Protein AF-A0A1X2HD76-F1 (afdb_monomer)

Radius of gyration: 30.52 Å; Cα contacts (8 Å, |Δi|>4): 1163; chains: 1; bounding box: 97×99×88 Å

Foldseek 3Di:
DDDDDDDDPDDDDDPPPPPPPPPVQFAKAKWFWAFADQDFDQDDWFAADAPQFGRGWTAFDSRGRFTWTWKFWAVVTDIFIAGEKLPAFAWEFEAPLADCVFQVDGHDDQVPHPFKAFPQAKDWGDTTQWIFTAGKIFTWMDDDHFIQHRAIHGHTNGIDRPWDDDPDDDHGRIHQHPYAQQRGNDPDGDHGPLRSCVVVSNANASKKKKAQAALLDHTRGIMIMRRDDDPVFFDDAWFKAFAAFFQGVNDTGGTGSKFFWFWKWKFFDPVDDPDPPPDDDDDDDDPPRTLDIGTDLWTKIEGEISRHQFKEFAPVVLVSVCCSQQNPVFWDQDPRSQFTKGALCSQDPDDDGTWMKMKIFTDNYRDNDTFKIKIATQNLQWAASPDSDSVPGGITTGRYGYIDDDGGSIPDNGHHIYHYPSRPNQWMWMQRPPRRMIITGGTPPGPMHMDGDGDPDDPDDDDDDPDDDDDDDDDDDDDDDDDDDDDDDDDDDDDDDDDDDDDDDDDDDDD

Solvent-accessible surface area (backbone atoms only — not comparable to full-atom values): 28928 Å² total; per-residue (Å²): 137,85,85,83,84,78,85,79,83,79,82,79,82,78,79,78,78,70,80,81,78,73,70,75,76,41,58,60,47,77,44,67,19,32,34,41,64,80,59,95,69,99,76,63,57,23,26,36,44,45,101,87,45,42,48,45,22,57,39,45,48,75,61,51,65,37,42,30,40,70,38,28,40,33,43,65,65,47,72,39,40,20,29,40,17,29,72,35,10,50,33,34,36,35,24,62,78,19,53,58,90,49,46,74,64,68,51,50,55,64,93,62,21,82,53,55,42,80,65,86,37,78,23,57,46,49,42,33,45,24,33,42,33,36,30,31,28,30,22,33,40,28,48,91,94,47,70,35,69,74,38,63,30,31,41,21,40,47,54,41,72,62,58,70,94,65,84,94,60,87,56,57,42,36,37,40,13,61,19,32,37,72,46,33,68,56,94,74,69,56,65,19,64,66,55,42,30,37,76,72,53,60,25,66,36,50,32,35,22,41,36,56,36,56,92,70,52,64,40,80,35,26,32,41,24,39,20,44,78,68,69,91,46,38,48,92,66,59,28,47,39,42,45,36,65,44,76,56,93,91,42,75,37,62,35,52,52,19,32,22,27,28,29,42,36,30,34,44,55,77,91,68,85,83,66,96,75,81,79,70,100,65,100,72,79,76,57,89,44,57,58,42,77,47,75,32,92,58,29,26,35,31,33,49,20,56,64,34,38,40,20,36,27,52,45,69,60,34,48,50,58,48,39,54,74,55,35,81,91,40,61,44,76,38,80,87,60,40,34,33,41,35,61,40,69,72,48,53,90,60,79,90,63,64,58,42,29,43,34,45,30,26,11,65,44,73,56,71,60,65,39,31,33,44,35,38,47,48,38,67,28,53,40,47,70,77,44,79,44,66,94,76,27,85,40,19,30,43,29,55,22,38,38,66,58,85,69,43,82,35,77,40,99,49,64,48,32,41,45,5,42,38,59,50,36,35,27,21,40,31,45,31,67,80,76,45,28,43,26,38,18,17,14,59,96,41,87,27,46,60,51,57,50,70,61,94,75,78,86,71,75,84,75,76,86,77,85,81,80,91,81,80,93,76,82,94,81,91,85,84,88,87,89,84,84,88,82,89,80,91,87,84,89,82,89,84,88,86,87,86,85,89,86,81,89,84,90,84,82,89,132

Sequence (511 aa):
MRVRWVSLLTAGLIFLFVPLDTHAESSPIRLPLRKRGKTIDHTQKLSRRQNHIALTSQLYNDRGSEYLVTVGIGTPPQNFTVALDTGSADLWVPSAACPTDECPFARFEPNQSSTYQSTNRPFDIAYGTGSANGTYVLDVVQVGDVRVAEQQFGLVSTTENIILRNGKDTAANGILGIGYPELTSTTSIYDPFVFNMAKQGLIPEAIFSIHMGSLYDSGWSGEIMFGGINKDRLKGHVKYAPVARLDIQDKVTYAYWMLYGSGIRVVKDNGGIVSSNDFEQDGTVSDPSELLHVPFPEARGVIIDTGTTLTYMESTLAEQILLSVAGPSHALFDAVSGTFVVDCALAHKHPPRPSSFLELSFARNTSNASVLQLRLPIRDLIIPLDTDNLETASLCMFGIAPWKGEGAMALSNAGMILIGDTILRSTYLVFDMAKNRIGFAPAINSSASVTGIIGYDDSRPSQKNDGEQETSQHTRTTASMSSAASNRHQGGLCFVMLVSILYSLRPLKGL

Organism: Syncephalastrum racemosum (NCBI:txid13706)

Secondary structure (DSSP, 8-state):
--PPP-----------------------EEEEEEEPPP------EE---BTTB-----EE--S---EEEEEEETTTTEEEEEEEESS---EEEEBTTS-TTTS-S--B-GGG-TT-EEEEEEEEEE-SS-EEEEEEEEEEEEETTEEEEEEEEEEEEEEESSS---TTS----SEEE-S-GGGSSSSS----HHHHHHHTT-SSSSEEEEE---TT--EEEEEEEESS--GGGBSS--EEEEPPPEEETTEEE--SSEEEEEEEEEEE--SS---TT---SSS----TTEEEEEEEEEEEEEEE-TT-SSEEEEHHHHHHHHHHHH-TTSEEEETTTTEEEE-GGGG---TTSPPEEEEEEEESSSS--EEEEEEEEGGGGEEESS-S-TTT-S-EEESEEEE--S----SSSSPPEEE-HHHHTTEEEEEETTTTEEEEEEBTT---EEEE-B-S----------------------------------------PPPP-----------

Mean predicted aligned error: 13.88 Å

pLDDT: mean 74.09, std 24.23, range [25.77, 98.81]

InterPro domains:
  IPR001461 Aspartic peptidase A1 [PR00792] (73-93)
  IPR001461 Aspartic peptidase A1 [PR00792] (222-235)
  IPR001461 Aspartic peptidase A1 [PR00792] (302-313)
  IPR001461 Aspartic peptidase A1 [PR00792] (417-432)
  IPR001461 Aspartic peptidase A1 [PTHR47966] (46-441)
  IPR001969 Aspartic peptidase, active site [PS00141] (82-93)
  IPR001969 Aspartic peptidase, active site [PS00141] (302-313)
  IPR021109 Aspartic peptidase domain superfamily [G3DSA:2.40.70.10] (24-228)
  IPR021109 Aspartic peptidase domain superfamily [G3DSA:2.40.70.10] (229-447)
  IPR021109 Aspartic peptidase domain superfamily [SSF50630] (58-443)
  IPR033121 Peptidase family A1 domain [PF00026] (66-443)
  IPR033121 Peptidase family A1 domain [PS51767] (67-441)
  IPR034164 Pepsin-like domain [cd05471] (67-442)

Structure (mmCIF, N/CA/C/O backbone):
data_AF-A0A1X2HD76-F1
#
_entry.id   AF-A0A1X2HD76-F1
#
loop_
_atom_site.group_PDB
_atom_site.id
_atom_site.type_symbol
_atom_site.label_atom_id
_atom_site.label_alt_id
_atom_site.label_comp_id
_atom_site.label_asym_id
_atom_site.label_entity_id
_atom_site.label_seq_id
_atom_site.pdbx_PDB_ins_code
_atom_site.Cartn_x
_atom_site.Cartn_y
_atom_site.Cartn_z
_atom_site.occupancy
_atom_site.B_iso_or_equiv
_atom_site.auth_seq_id
_atom_site.auth_comp_id
_atom_site.auth_asym_id
_atom_site.auth_atom_id
_atom_site.pdbx_PDB_model_num
ATOM 1 N N . MET A 1 1 ? -61.983 -58.809 45.930 1.00 37.38 1 MET A N 1
ATOM 2 C CA . MET A 1 1 ? -62.244 -58.920 44.476 1.00 37.38 1 MET A CA 1
ATOM 3 C C . MET A 1 1 ? -62.429 -57.510 43.912 1.00 37.38 1 MET A C 1
ATOM 5 O O . MET A 1 1 ? -63.224 -56.772 44.472 1.00 37.38 1 MET A O 1
ATOM 9 N N . ARG A 1 2 ? -61.681 -57.172 42.847 1.00 35.00 2 ARG A N 1
ATOM 10 C CA . ARG A 1 2 ? -61.654 -55.914 42.054 1.00 35.00 2 ARG A CA 1
ATOM 11 C C . ARG A 1 2 ? -61.060 -54.654 42.714 1.00 35.00 2 ARG A C 1
ATOM 13 O O . ARG A 1 2 ? -61.770 -53.771 43.176 1.00 35.00 2 ARG A O 1
ATOM 20 N N . VAL A 1 3 ? -59.731 -54.552 42.628 1.00 32.66 3 VAL A N 1
ATOM 21 C CA . VAL A 1 3 ? -58.974 -53.291 42.698 1.00 32.66 3 VAL A CA 1
ATOM 22 C C . VAL A 1 3 ? -59.119 -52.571 41.350 1.00 32.66 3 VAL A C 1
ATOM 24 O O . VAL A 1 3 ? -58.887 -53.171 40.299 1.00 32.66 3 VAL A O 1
ATOM 27 N N . ARG A 1 4 ? -59.558 -51.308 41.375 1.00 33.81 4 ARG A N 1
ATOM 28 C CA . ARG A 1 4 ? -59.603 -50.410 40.212 1.00 33.81 4 ARG A CA 1
ATOM 29 C C . ARG A 1 4 ? -58.191 -49.904 39.919 1.00 33.81 4 ARG A C 1
ATOM 31 O O . ARG A 1 4 ? -57.576 -49.287 40.781 1.00 33.81 4 ARG A O 1
ATOM 38 N N . TRP A 1 5 ? -57.712 -50.135 38.703 1.00 32.78 5 TRP A N 1
ATOM 39 C CA . TRP A 1 5 ? -56.511 -49.495 38.176 1.00 32.78 5 TRP A CA 1
ATOM 40 C C . TRP A 1 5 ? -56.870 -48.077 37.729 1.00 32.78 5 TRP A C 1
ATOM 42 O O . TRP A 1 5 ? -57.721 -47.901 36.859 1.00 32.78 5 TRP A O 1
ATOM 52 N N . VAL A 1 6 ? -56.249 -47.069 38.341 1.00 35.88 6 VAL A N 1
ATOM 53 C CA . VAL A 1 6 ? -56.225 -45.701 37.814 1.00 35.88 6 VAL A CA 1
ATOM 54 C C . VAL A 1 6 ? -54.928 -45.571 37.028 1.00 35.88 6 VAL A C 1
ATOM 56 O O . VAL A 1 6 ? -53.845 -45.547 37.607 1.00 35.88 6 VAL A O 1
ATOM 59 N N . SER A 1 7 ? -55.031 -45.545 35.703 1.00 37.06 7 SER A N 1
ATOM 60 C CA . SER A 1 7 ? -53.907 -45.248 34.819 1.00 37.06 7 SER A CA 1
ATOM 61 C C . SER A 1 7 ? -53.600 -43.751 34.894 1.00 37.06 7 SER A C 1
ATOM 63 O O . SER A 1 7 ? -54.333 -42.935 34.343 1.00 37.06 7 SER A O 1
ATOM 65 N N . LEU A 1 8 ? -52.525 -43.386 35.591 1.00 36.03 8 LEU A N 1
ATOM 66 C CA . LEU A 1 8 ? -51.919 -42.059 35.496 1.00 36.03 8 LEU A CA 1
ATOM 67 C C . LEU A 1 8 ? -51.111 -41.987 34.194 1.00 36.03 8 LEU A C 1
ATOM 69 O O . LEU A 1 8 ? -50.037 -42.571 34.082 1.00 36.03 8 LEU A O 1
ATOM 73 N N . LEU A 1 9 ? -51.649 -41.280 33.201 1.00 38.50 9 LEU A N 1
ATOM 74 C CA . LEU A 1 9 ? -50.911 -40.834 32.020 1.00 38.50 9 LEU A CA 1
ATOM 75 C C . LEU A 1 9 ? -50.004 -39.671 32.435 1.00 38.50 9 LEU A C 1
ATOM 77 O O . LEU A 1 9 ? -50.434 -38.522 32.505 1.00 38.50 9 LEU A O 1
ATOM 81 N N . THR A 1 10 ? -48.741 -39.963 32.728 1.00 42.16 10 THR A N 1
ATOM 82 C CA . THR A 1 10 ? -47.696 -38.940 32.799 1.00 42.16 10 THR A CA 1
ATOM 83 C C . THR A 1 10 ? -47.287 -38.571 31.377 1.00 42.16 10 THR A C 1
ATOM 85 O O . THR A 1 10 ? -46.592 -39.334 30.707 1.00 42.16 10 THR A O 1
ATOM 88 N N . ALA A 1 11 ? -47.730 -37.408 30.902 1.00 43.72 11 ALA A N 1
ATOM 89 C CA . ALA A 1 11 ? -47.200 -36.789 29.695 1.00 43.72 11 ALA A CA 1
ATOM 90 C C . ALA A 1 11 ? -45.761 -36.319 29.975 1.00 43.72 11 ALA A C 1
ATOM 92 O O . ALA A 1 11 ? -45.546 -35.295 30.620 1.00 43.72 11 ALA A O 1
ATOM 93 N N . GLY A 1 12 ? -44.770 -37.097 29.539 1.00 40.62 12 GLY A N 1
ATOM 94 C CA . GLY A 1 12 ? -43.379 -36.659 29.527 1.00 40.62 12 GLY A CA 1
ATOM 95 C C . GLY A 1 12 ? -43.180 -35.631 28.417 1.00 40.62 12 GLY A C 1
ATOM 96 O O . GLY A 1 12 ? -43.234 -35.986 27.242 1.00 40.62 12 GLY A O 1
ATOM 97 N N . LEU A 1 13 ? -42.954 -34.364 28.776 1.00 45.03 13 LEU A N 1
ATOM 98 C CA . LEU A 1 13 ? -42.406 -33.385 27.840 1.00 45.03 13 LEU A CA 1
ATOM 99 C C . LEU A 1 13 ? -40.966 -33.795 27.515 1.00 45.03 13 LEU A C 1
ATOM 101 O O . LEU A 1 13 ? -40.060 -33.637 28.332 1.00 45.03 13 LEU A O 1
ATOM 105 N N . ILE A 1 14 ? -40.762 -34.325 26.313 1.00 43.81 14 ILE A N 1
ATOM 106 C CA . ILE A 1 14 ? -39.436 -34.468 25.720 1.00 43.81 14 ILE A CA 1
ATOM 107 C C . ILE A 1 14 ? -38.998 -33.059 25.311 1.00 43.81 14 ILE A C 1
ATOM 109 O O . ILE A 1 14 ? -39.448 -32.535 24.293 1.00 43.81 14 ILE A O 1
ATOM 113 N N . PHE A 1 15 ? -38.140 -32.428 26.113 1.00 43.66 15 PHE A N 1
ATOM 114 C CA . PHE A 1 15 ? -37.367 -31.279 25.651 1.00 43.66 15 PHE A CA 1
ATOM 115 C C . PHE A 1 15 ? -36.345 -31.793 24.635 1.00 43.66 15 PHE A C 1
ATOM 117 O O . PHE A 1 15 ? -35.271 -32.272 24.996 1.00 43.66 15 PHE A O 1
ATOM 124 N N . LEU A 1 16 ? -36.699 -31.724 23.352 1.00 41.00 16 LEU A N 1
ATOM 125 C CA . LEU A 1 16 ? -35.721 -31.735 22.272 1.00 41.00 16 LEU A CA 1
ATOM 126 C C . LEU A 1 16 ? -34.874 -30.468 22.434 1.00 41.00 16 LEU A C 1
ATOM 128 O O . LEU A 1 16 ? -35.265 -29.385 22.004 1.00 41.00 16 LEU A O 1
ATOM 132 N N . PHE A 1 17 ? -33.723 -30.602 23.091 1.00 42.97 17 PHE A N 1
ATOM 133 C CA . PHE A 1 17 ? -32.631 -29.655 22.920 1.00 42.97 17 PHE A CA 1
ATOM 134 C C . PHE A 1 17 ? -32.156 -29.800 21.477 1.00 42.97 17 PHE A C 1
ATOM 136 O O . PHE A 1 17 ? -31.345 -30.666 21.160 1.00 42.97 17 PHE A O 1
ATOM 143 N N . VAL A 1 18 ? -32.716 -28.986 20.587 1.00 42.84 18 VAL A N 1
ATOM 144 C CA . VAL A 1 18 ? -32.042 -28.651 19.338 1.00 42.84 18 VAL A CA 1
ATOM 145 C C . VAL A 1 18 ? -30.887 -27.748 19.765 1.00 42.84 18 VAL A C 1
ATOM 147 O O . VAL A 1 18 ? -31.166 -26.666 20.289 1.00 42.84 18 VAL A O 1
ATOM 150 N N . PRO A 1 19 ? -29.612 -28.162 19.644 1.00 41.19 19 PRO A N 1
ATOM 151 C CA . PRO A 1 19 ? -28.533 -27.201 19.759 1.00 41.19 19 PRO A CA 1
ATOM 152 C C . PRO A 1 19 ? -28.781 -26.166 18.665 1.00 41.19 19 PRO A C 1
ATOM 154 O O . PRO A 1 19 ? -28.787 -26.485 17.476 1.00 41.19 19 PRO A O 1
ATOM 157 N N . LEU A 1 20 ? -29.085 -24.937 19.073 1.00 41.53 20 LEU A N 1
ATOM 158 C CA . LEU A 1 20 ? -29.050 -23.801 18.172 1.00 41.53 20 LEU A CA 1
ATOM 159 C C . LEU A 1 20 ? -27.561 -23.526 17.913 1.00 41.53 20 LEU A C 1
ATOM 161 O O . LEU A 1 20 ? -26.976 -22.623 18.501 1.00 41.53 20 LEU A O 1
ATOM 165 N N . ASP A 1 21 ? -26.931 -24.336 17.063 1.00 44.38 21 ASP A N 1
ATOM 166 C CA . ASP A 1 21 ? -25.703 -23.932 16.381 1.00 44.38 21 ASP A CA 1
ATOM 167 C C . ASP A 1 21 ? -26.105 -22.879 15.343 1.00 44.38 21 ASP A C 1
ATOM 169 O O . ASP A 1 21 ? -26.191 -23.125 14.145 1.00 44.38 21 ASP A O 1
ATOM 173 N N . THR A 1 22 ? -26.425 -21.678 15.822 1.00 45.50 22 THR A N 1
ATOM 174 C CA . THR A 1 22 ? -26.472 -20.471 14.997 1.00 45.50 22 THR A CA 1
ATOM 175 C C . THR A 1 22 ? -25.147 -19.739 15.134 1.00 45.50 22 THR A C 1
ATOM 177 O O . THR A 1 22 ? -25.116 -18.540 15.399 1.00 45.50 22 THR A O 1
ATOM 180 N N . HIS A 1 23 ? -24.032 -20.444 14.956 1.00 47.09 23 HIS A N 1
ATOM 181 C CA . HIS A 1 23 ? -22.885 -19.780 14.362 1.00 47.09 23 HIS A CA 1
ATOM 182 C C . HIS A 1 23 ? -23.209 -19.690 12.877 1.00 47.09 23 HIS A C 1
ATOM 184 O O . HIS A 1 23 ? -23.001 -20.639 12.129 1.00 47.09 23 HIS A O 1
ATOM 190 N N . ALA A 1 24 ? -23.825 -18.575 12.470 1.00 56.91 24 ALA A N 1
ATOM 191 C CA . ALA A 1 24 ? -23.860 -18.219 11.061 1.00 56.91 24 ALA A CA 1
ATOM 192 C C . ALA A 1 24 ? -22.405 -18.242 10.581 1.00 56.91 24 ALA A C 1
ATOM 194 O O . ALA A 1 24 ? -21.587 -17.457 11.059 1.00 56.91 24 ALA A O 1
ATOM 195 N N . GLU A 1 25 ? -22.073 -19.220 9.743 1.00 69.81 25 GLU A N 1
ATOM 196 C CA . GLU A 1 25 ? -20.718 -19.413 9.245 1.00 69.81 25 GLU A CA 1
ATOM 197 C C . GLU A 1 25 ? -20.313 -18.137 8.498 1.00 69.81 25 GLU A C 1
ATOM 199 O O . GLU A 1 25 ? -21.021 -17.681 7.590 1.00 69.81 25 GLU A O 1
ATOM 204 N N . SER A 1 26 ? -19.236 -17.489 8.947 1.00 81.81 26 SER A N 1
ATOM 205 C CA . SER A 1 26 ? -18.798 -16.235 8.346 1.00 81.81 26 SER A CA 1
ATOM 206 C C . SER A 1 26 ? -18.410 -16.489 6.892 1.00 81.81 26 SER A C 1
ATOM 208 O O . SER A 1 26 ? -17.756 -17.472 6.555 1.00 81.81 26 SER A O 1
ATOM 210 N N . SER A 1 27 ? -18.861 -15.616 5.995 1.00 87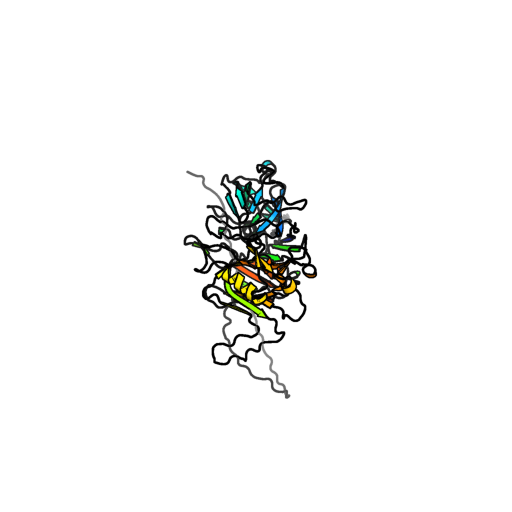.50 27 SER A N 1
ATOM 211 C CA . SER A 1 27 ? -18.569 -15.720 4.565 1.00 87.50 27 SER A CA 1
ATOM 212 C C . SER A 1 27 ? -17.510 -14.695 4.169 1.00 87.50 27 SER A C 1
ATOM 214 O O . SER A 1 27 ? -17.444 -13.627 4.782 1.00 87.50 27 SER A O 1
ATOM 216 N N . PRO A 1 28 ? -16.693 -14.965 3.138 1.00 91.44 28 PRO A N 1
ATOM 217 C CA . PRO A 1 28 ? -15.748 -13.974 2.653 1.00 91.44 28 PRO A CA 1
ATOM 218 C C . PRO A 1 28 ? -16.460 -12.712 2.150 1.00 91.44 28 PRO A C 1
ATOM 220 O O . PRO A 1 28 ? -17.492 -12.786 1.479 1.00 91.44 28 PRO A O 1
ATOM 223 N N . ILE A 1 29 ? -15.879 -11.549 2.430 1.00 91.75 29 ILE A N 1
ATOM 224 C CA . ILE A 1 29 ? -16.455 -10.240 2.110 1.00 91.75 29 ILE A CA 1
ATOM 225 C C . ILE A 1 29 ? -15.677 -9.657 0.944 1.00 91.75 29 ILE A C 1
ATOM 227 O O . ILE A 1 29 ? -14.470 -9.463 1.048 1.00 91.75 29 ILE A O 1
ATOM 231 N N . ARG A 1 30 ? -16.359 -9.331 -0.152 1.00 91.19 30 ARG A N 1
ATOM 232 C CA . ARG A 1 30 ? -15.743 -8.710 -1.327 1.00 91.19 30 ARG A CA 1
ATOM 233 C C . ARG A 1 30 ? -16.162 -7.252 -1.426 1.00 91.19 30 ARG A C 1
ATOM 235 O O . ARG A 1 30 ? -17.352 -6.962 -1.526 1.00 91.19 30 ARG A O 1
ATOM 242 N N . LEU A 1 31 ? -15.186 -6.351 -1.460 1.00 87.44 31 LEU A N 1
ATOM 243 C CA . LEU A 1 31 ? -15.404 -4.932 -1.712 1.00 87.44 31 LEU A CA 1
ATOM 244 C C . LEU A 1 31 ? -14.734 -4.531 -3.025 1.00 87.44 31 LEU A C 1
ATOM 246 O O . LEU A 1 31 ? -13.579 -4.894 -3.263 1.00 87.44 31 LEU A O 1
ATOM 250 N N . PRO A 1 32 ? -15.425 -3.770 -3.881 1.00 85.56 32 PRO A N 1
ATOM 251 C CA . PRO A 1 32 ? -14.796 -3.219 -5.064 1.00 85.56 32 PRO A CA 1
ATOM 252 C C . PRO A 1 32 ? -13.801 -2.118 -4.662 1.00 85.56 32 PRO A C 1
ATOM 254 O O . PRO A 1 32 ? -14.075 -1.316 -3.769 1.00 85.56 32 PRO A O 1
ATOM 257 N N . LEU A 1 33 ? -12.649 -2.076 -5.332 1.00 81.50 33 LEU A N 1
ATOM 258 C CA . LEU A 1 33 ? -11.684 -0.987 -5.206 1.00 81.50 33 LEU A CA 1
ATOM 259 C C . LEU A 1 33 ? -11.931 0.017 -6.317 1.00 81.50 33 LEU A C 1
ATOM 261 O O . LEU A 1 33 ? -11.921 -0.324 -7.508 1.00 81.50 33 LEU A O 1
ATOM 265 N N . ARG A 1 34 ? -12.144 1.269 -5.922 1.00 74.38 34 ARG A N 1
ATOM 266 C CA . ARG A 1 34 ? -12.219 2.377 -6.864 1.00 74.38 34 ARG A CA 1
ATOM 267 C C . ARG A 1 34 ? -10.850 3.026 -6.960 1.00 74.38 34 ARG A C 1
ATOM 269 O O . ARG A 1 34 ? -10.309 3.468 -5.955 1.00 74.38 34 ARG A O 1
ATOM 276 N N . LYS A 1 35 ? -10.334 3.144 -8.175 1.00 69.31 35 LYS A N 1
ATOM 277 C CA . LYS A 1 35 ? -9.156 3.954 -8.458 1.00 69.31 35 LYS A CA 1
ATOM 278 C C . LYS A 1 35 ? -9.594 5.377 -8.788 1.00 69.31 35 LYS A C 1
ATOM 280 O O . LYS A 1 35 ? -10.545 5.576 -9.555 1.00 69.31 35 LYS A O 1
ATOM 285 N N . ARG A 1 36 ? -8.926 6.370 -8.205 1.00 66.75 36 ARG A N 1
ATOM 286 C CA . ARG A 1 36 ? -9.145 7.783 -8.552 1.00 66.75 36 ARG A CA 1
ATOM 287 C C . ARG A 1 36 ? -8.690 8.053 -9.993 1.00 66.75 36 ARG A C 1
ATOM 289 O O . ARG A 1 36 ? -7.709 7.477 -10.457 1.00 66.75 36 ARG A O 1
ATOM 296 N N . GLY A 1 37 ? -9.392 8.938 -10.698 1.00 56.19 37 GLY A N 1
ATOM 297 C CA . GLY A 1 37 ? -8.976 9.395 -12.026 1.00 56.19 37 GLY A CA 1
ATOM 298 C C . GLY A 1 37 ? -7.764 10.329 -11.962 1.00 56.19 37 GLY A C 1
ATOM 299 O O . GLY A 1 37 ? -7.622 11.098 -11.007 1.00 56.19 37 GLY A O 1
ATOM 300 N N . LYS A 1 38 ? -6.908 10.291 -12.992 1.00 55.06 38 LYS A N 1
ATOM 301 C CA . LYS A 1 38 ? -5.781 11.222 -13.130 1.00 55.06 38 LYS A CA 1
ATOM 302 C C . LYS A 1 38 ? -6.306 12.635 -13.399 1.00 55.06 38 LYS A C 1
ATOM 304 O O . LYS A 1 38 ? -7.087 12.844 -14.322 1.00 55.06 38 LYS A O 1
ATOM 309 N N . THR A 1 39 ? -5.845 13.626 -12.637 1.00 47.78 39 THR A N 1
ATOM 310 C CA . THR A 1 39 ? -5.968 15.045 -13.022 1.00 47.78 39 THR A CA 1
ATOM 311 C C . THR A 1 39 ? -4.585 15.545 -13.440 1.00 47.78 39 THR A C 1
ATOM 313 O O . THR A 1 39 ? -3.603 15.290 -12.740 1.00 47.78 39 THR A O 1
ATOM 316 N N . ILE A 1 40 ? -4.459 16.207 -14.595 1.00 46.81 40 ILE A N 1
ATOM 317 C CA . ILE A 1 40 ? -3.148 16.603 -15.129 1.00 46.81 40 ILE A CA 1
ATOM 318 C C . ILE A 1 40 ? -2.642 17.909 -14.451 1.00 46.81 40 ILE A C 1
ATOM 320 O O . ILE A 1 40 ? -2.882 18.979 -14.990 1.00 46.81 40 ILE A O 1
ATOM 324 N N . ASP A 1 41 ? -1.974 17.855 -13.282 1.00 41.09 41 ASP A N 1
ATOM 325 C CA . ASP A 1 41 ? -1.260 19.001 -12.657 1.00 41.09 41 ASP A CA 1
ATOM 326 C C . ASP A 1 41 ? 0.071 18.685 -11.894 1.00 41.09 41 ASP A C 1
ATOM 328 O O . ASP A 1 41 ? 0.087 17.983 -10.888 1.00 41.09 41 ASP A O 1
ATOM 332 N N . HIS A 1 42 ? 1.217 19.215 -12.351 1.00 40.47 42 HIS A N 1
ATOM 333 C CA . HIS A 1 42 ? 2.621 18.752 -12.153 1.00 40.47 42 HIS A CA 1
ATOM 334 C C . HIS A 1 42 ? 3.289 18.819 -10.781 1.00 40.47 42 HIS A C 1
ATOM 336 O O . HIS A 1 42 ? 4.505 18.659 -10.694 1.00 40.47 42 HIS A O 1
ATOM 342 N N . THR A 1 43 ? 2.542 18.910 -9.692 1.00 38.28 43 THR A N 1
ATOM 343 C CA . THR A 1 43 ? 3.162 19.141 -8.387 1.00 38.28 43 THR A CA 1
ATOM 344 C C . THR A 1 43 ? 2.463 18.385 -7.272 1.00 38.28 43 THR A C 1
ATOM 346 O O . THR A 1 43 ? 1.476 18.894 -6.762 1.00 38.28 43 THR A O 1
ATOM 349 N N . GLN A 1 44 ? 2.988 17.222 -6.849 1.00 46.22 44 GLN A N 1
ATOM 350 C CA . GLN A 1 44 ? 2.941 16.797 -5.436 1.00 46.22 44 GLN A CA 1
ATOM 351 C C . GLN A 1 44 ? 3.770 15.535 -5.131 1.00 46.22 44 GLN A C 1
ATOM 353 O O . GLN A 1 44 ? 3.929 14.645 -5.963 1.00 46.22 44 GLN A O 1
ATOM 358 N N . LYS A 1 45 ? 4.330 15.516 -3.914 1.00 44.41 45 LYS A N 1
ATOM 359 C CA . LYS A 1 45 ? 5.403 14.638 -3.417 1.00 44.41 45 LYS A CA 1
ATOM 360 C C . LYS A 1 45 ? 4.942 13.977 -2.109 1.00 44.41 45 LYS A C 1
ATOM 362 O O . LYS A 1 45 ? 4.416 14.695 -1.266 1.00 44.41 45 LYS A O 1
ATOM 367 N N . LEU A 1 46 ? 5.158 12.676 -1.895 1.00 41.06 46 LEU A N 1
ATOM 368 C CA . LEU A 1 46 ? 5.019 12.029 -0.577 1.00 41.06 46 LEU A CA 1
ATOM 369 C C . LEU A 1 46 ? 6.406 11.803 0.047 1.00 41.06 46 LEU A C 1
ATOM 371 O O . LEU A 1 46 ? 7.330 11.507 -0.656 1.00 41.06 46 LEU A O 1
ATOM 375 N N . SER A 1 47 ? 6.616 11.922 1.347 1.00 37.47 47 SER A N 1
ATOM 376 C CA . SER A 1 47 ? 7.727 11.356 2.118 1.00 37.47 47 SER A CA 1
ATOM 377 C C . SER A 1 47 ? 7.329 10.822 3.486 1.00 37.47 47 SER A C 1
ATOM 379 O O . SER A 1 47 ? 6.958 11.585 4.365 1.00 37.47 47 SER A O 1
ATOM 381 N N . ARG A 1 48 ? 7.470 9.515 3.717 1.00 38.38 48 ARG A N 1
ATOM 382 C CA . ARG A 1 48 ? 7.136 8.904 5.010 1.00 38.38 48 ARG A CA 1
ATOM 383 C C . ARG A 1 48 ? 8.048 9.426 6.128 1.00 38.38 48 ARG A C 1
ATOM 385 O O . ARG A 1 48 ? 9.268 9.371 6.034 1.00 38.38 48 ARG A O 1
ATOM 392 N N . ARG A 1 49 ? 7.471 9.893 7.232 1.00 40.84 49 ARG A N 1
ATOM 393 C CA . ARG A 1 49 ? 8.185 10.077 8.503 1.00 40.84 49 ARG A CA 1
ATOM 394 C C . ARG A 1 49 ? 7.368 9.428 9.602 1.00 40.84 49 ARG A C 1
ATOM 396 O O . ARG A 1 49 ? 6.422 10.024 10.086 1.00 40.84 49 ARG A O 1
ATOM 403 N N . GLN A 1 50 ? 7.737 8.214 9.995 1.00 43.75 50 GLN A N 1
ATOM 404 C CA . GLN A 1 50 ? 7.185 7.621 11.208 1.00 43.75 50 GLN A CA 1
ATOM 405 C C . GLN A 1 50 ? 8.149 7.891 12.366 1.00 43.75 50 GLN A C 1
ATOM 407 O O . GLN A 1 50 ? 9.358 7.714 12.210 1.00 43.75 50 GLN A O 1
ATOM 412 N N . ASN A 1 51 ? 7.616 8.266 13.532 1.00 41.19 51 ASN A N 1
ATOM 413 C CA . ASN A 1 51 ? 8.390 8.609 14.736 1.00 41.19 51 ASN A CA 1
ATOM 414 C C . ASN A 1 51 ? 9.223 7.442 15.318 1.00 41.19 51 ASN A C 1
ATOM 416 O O . ASN A 1 51 ? 9.992 7.650 16.254 1.00 41.19 51 ASN A O 1
ATOM 420 N N . HIS A 1 52 ? 9.132 6.234 14.746 1.00 41.00 52 HIS A N 1
ATOM 421 C CA . HIS A 1 52 ? 9.924 5.067 15.155 1.00 41.00 52 HIS A CA 1
ATOM 422 C C . HIS A 1 52 ? 10.726 4.395 14.025 1.00 41.00 52 HIS A C 1
ATOM 424 O O . HIS A 1 52 ? 11.589 3.573 14.320 1.00 41.00 52 HIS A O 1
ATOM 430 N N . ILE A 1 53 ? 10.490 4.739 12.748 1.00 45.91 53 ILE A N 1
ATOM 431 C CA . ILE A 1 53 ? 11.201 4.183 11.579 1.00 45.91 53 ILE A CA 1
ATOM 432 C C . ILE A 1 53 ? 11.329 5.295 10.525 1.00 45.91 53 ILE A C 1
ATOM 434 O O . ILE A 1 53 ? 10.369 5.630 9.824 1.00 45.91 53 ILE A O 1
ATOM 438 N N . ALA A 1 54 ? 12.515 5.901 10.432 1.00 35.12 54 ALA A N 1
ATOM 439 C CA . ALA A 1 54 ? 12.780 7.042 9.559 1.00 35.12 54 ALA A CA 1
ATOM 440 C C . ALA A 1 54 ? 12.944 6.605 8.093 1.00 35.12 54 ALA A C 1
ATOM 442 O O . ALA A 1 54 ? 14.042 6.396 7.594 1.00 35.12 54 ALA A O 1
ATOM 443 N N . LEU A 1 55 ? 11.828 6.484 7.382 1.00 37.97 55 LEU A N 1
ATOM 444 C CA . LEU A 1 55 ? 11.785 6.311 5.930 1.00 37.97 55 LEU A CA 1
ATOM 445 C C . LEU A 1 55 ? 11.673 7.660 5.201 1.00 37.97 55 LEU A C 1
ATOM 447 O O . LEU A 1 55 ? 10.810 7.844 4.347 1.00 37.97 55 LEU A O 1
ATOM 451 N N . THR A 1 56 ? 12.539 8.624 5.533 1.00 36.66 56 THR A N 1
ATOM 452 C CA . THR A 1 56 ? 12.518 9.959 4.914 1.00 36.66 56 THR A CA 1
ATOM 453 C C . THR A 1 56 ? 12.879 9.851 3.437 1.00 36.66 56 THR A C 1
ATOM 455 O O . THR A 1 56 ? 14.045 9.667 3.102 1.00 36.66 56 THR A O 1
ATOM 458 N N . SER A 1 57 ? 11.905 9.941 2.538 1.00 34.41 57 SER A N 1
ATOM 459 C CA . SER A 1 57 ? 12.152 9.825 1.102 1.00 34.41 57 SER A CA 1
ATOM 460 C C . SER A 1 57 ? 11.098 10.561 0.304 1.00 34.41 57 SER A C 1
ATOM 462 O O . SER A 1 57 ? 9.929 10.309 0.501 1.00 34.41 57 SER A O 1
ATOM 464 N N . GLN A 1 58 ? 11.480 11.445 -0.618 1.00 41.56 58 GLN A N 1
ATOM 465 C CA . GLN A 1 58 ? 10.525 12.089 -1.529 1.00 41.56 58 GLN A CA 1
ATOM 466 C C . GLN A 1 58 ? 10.011 11.079 -2.572 1.00 41.56 58 GLN A C 1
ATOM 468 O O . GLN A 1 58 ? 10.576 10.929 -3.647 1.00 41.56 58 GLN A O 1
ATOM 473 N N . LEU A 1 59 ? 8.961 10.359 -2.220 1.00 43.72 59 LEU A N 1
ATOM 474 C CA . LEU A 1 59 ? 8.019 9.676 -3.084 1.00 43.72 59 LEU A CA 1
ATOM 475 C C . LEU A 1 59 ? 7.196 10.668 -3.937 1.00 43.72 59 LEU A C 1
ATOM 477 O O . LEU A 1 59 ? 7.063 11.856 -3.658 1.00 43.72 59 LEU A O 1
ATOM 481 N N . TYR A 1 60 ? 6.599 10.147 -4.988 1.00 42.50 60 TYR A N 1
ATOM 482 C CA . TYR A 1 60 ? 5.782 10.789 -5.999 1.00 42.50 60 TYR A CA 1
ATOM 483 C C . TYR A 1 60 ? 4.432 10.077 -5.975 1.00 42.50 60 TYR A C 1
ATOM 485 O O . TYR A 1 60 ? 4.370 8.852 -6.086 1.00 42.50 60 TYR A O 1
ATOM 493 N N . ASN A 1 61 ? 3.361 10.847 -5.815 1.00 50.22 61 ASN A N 1
ATOM 494 C CA . ASN A 1 61 ? 1.999 10.368 -6.014 1.00 50.22 61 ASN A CA 1
ATOM 495 C C . ASN A 1 61 ? 1.601 10.800 -7.426 1.00 50.22 61 ASN A C 1
ATOM 497 O O . ASN A 1 61 ? 1.755 11.980 -7.750 1.00 50.22 61 ASN A O 1
ATOM 501 N N . ASP A 1 62 ? 1.043 9.918 -8.253 1.00 50.44 62 ASP A N 1
ATOM 502 C CA . ASP A 1 62 ? 0.545 10.279 -9.594 1.00 50.44 62 ASP A CA 1
ATOM 503 C C . ASP A 1 62 ? -0.758 11.111 -9.555 1.00 50.44 62 ASP A C 1
ATOM 505 O O . ASP A 1 62 ? -1.581 11.069 -10.470 1.00 50.44 62 ASP A O 1
ATOM 509 N N . ARG A 1 63 ? -0.904 11.929 -8.506 1.00 51.00 63 ARG A N 1
ATOM 510 C CA . ARG A 1 63 ? -2.048 12.791 -8.186 1.00 51.00 63 ARG A CA 1
ATOM 511 C C . ARG A 1 63 ? -3.291 11.989 -7.836 1.00 51.00 63 ARG A C 1
ATOM 513 O O . ARG A 1 63 ? -4.418 12.393 -8.132 1.00 51.00 63 ARG A O 1
ATOM 520 N N . GLY A 1 64 ? -3.060 10.907 -7.105 1.00 48.56 64 GLY A N 1
ATOM 521 C CA . GLY A 1 64 ? -4.064 10.227 -6.325 1.00 48.56 64 GLY A CA 1
ATOM 522 C C . GLY A 1 64 ? -4.559 8.925 -6.921 1.00 48.56 64 GLY A C 1
ATOM 523 O O . GLY A 1 64 ? -5.679 8.584 -6.566 1.00 48.56 64 GLY A O 1
ATOM 524 N N . SER A 1 65 ? -3.804 8.181 -7.749 1.00 60.88 65 SER A N 1
ATOM 525 C CA . SER A 1 65 ? -4.068 6.740 -7.934 1.00 60.88 65 SER A CA 1
ATOM 526 C C . SER A 1 65 ? -3.866 6.027 -6.598 1.00 60.88 65 SER A C 1
ATOM 528 O O . SER A 1 65 ? -2.854 5.392 -6.340 1.00 60.88 65 SER A O 1
ATOM 530 N N . GLU A 1 66 ? -4.855 6.183 -5.740 1.00 74.56 66 GLU A N 1
ATOM 531 C CA . GLU A 1 66 ? -5.067 5.466 -4.506 1.00 74.56 66 GLU A CA 1
ATOM 532 C C . GLU A 1 66 ? -6.187 4.468 -4.783 1.00 74.56 66 GLU A C 1
ATOM 534 O O . GLU A 1 66 ? -7.126 4.744 -5.548 1.00 74.56 66 GLU A O 1
ATOM 539 N N . TYR A 1 67 ? -6.103 3.308 -4.144 1.00 80.31 67 TYR A N 1
ATOM 540 C CA . TYR A 1 67 ? -7.201 2.355 -4.133 1.00 80.31 67 TYR A CA 1
ATOM 541 C C . TYR A 1 67 ? -8.119 2.700 -2.978 1.00 80.31 67 TYR A C 1
ATOM 543 O O . TYR A 1 67 ? -7.743 2.619 -1.811 1.00 80.31 67 TYR A O 1
ATOM 551 N N . LEU A 1 68 ? -9.326 3.125 -3.324 1.00 85.25 68 LEU A N 1
ATOM 552 C CA . LEU A 1 68 ? -10.302 3.624 -2.377 1.00 85.25 68 LEU A CA 1
ATOM 553 C C . LEU A 1 68 ? -11.306 2.533 -2.020 1.00 85.25 68 LEU A C 1
ATOM 555 O O . LEU A 1 68 ? -11.824 1.835 -2.901 1.00 85.25 68 LEU A O 1
ATOM 559 N N . VAL A 1 69 ? -11.623 2.448 -0.731 1.00 88.19 69 VAL A N 1
ATOM 560 C CA . VAL A 1 69 ? -12.705 1.623 -0.182 1.00 88.19 69 VAL A CA 1
ATOM 561 C C . VAL A 1 69 ? -13.720 2.507 0.527 1.00 88.19 69 VAL A C 1
ATOM 563 O O . VAL A 1 69 ? -13.382 3.565 1.058 1.00 88.19 69 VAL A O 1
ATOM 566 N N . THR A 1 70 ? -14.977 2.073 0.559 1.00 90.19 70 THR A N 1
ATOM 567 C CA . THR A 1 70 ? -16.006 2.722 1.374 1.00 90.19 70 THR A CA 1
ATOM 568 C C . THR A 1 70 ? -16.194 1.957 2.678 1.00 90.19 70 THR A C 1
ATOM 570 O O . THR A 1 70 ? -16.391 0.743 2.660 1.00 90.19 70 THR A O 1
ATOM 573 N N . VAL A 1 71 ? -16.167 2.681 3.794 1.00 93.94 71 VAL A N 1
ATOM 574 C CA . VAL A 1 71 ? -16.442 2.169 5.140 1.00 93.94 71 VAL A CA 1
ATOM 575 C C . VAL A 1 71 ? -17.590 2.961 5.762 1.00 93.94 71 VAL A C 1
ATOM 577 O O . VAL A 1 71 ? -17.710 4.166 5.537 1.00 93.94 71 VAL A O 1
ATOM 580 N N . GLY A 1 72 ? -18.438 2.298 6.540 1.00 96.62 72 GLY A N 1
ATOM 581 C CA . GLY A 1 72 ? -19.425 2.948 7.401 1.00 96.62 72 GLY A CA 1
ATOM 582 C C . GLY A 1 72 ? -18.905 3.007 8.833 1.00 96.62 72 GLY A C 1
ATOM 583 O O . GLY A 1 72 ? -18.390 2.011 9.322 1.00 96.62 72 GLY A O 1
ATOM 584 N N . ILE A 1 73 ? -19.029 4.138 9.520 1.00 98.44 73 ILE A N 1
ATOM 585 C CA . ILE A 1 73 ? -18.579 4.292 10.911 1.00 98.44 73 ILE A CA 1
ATOM 586 C C . ILE A 1 73 ? -19.746 4.786 11.762 1.00 98.44 73 ILE A C 1
ATOM 588 O O . ILE A 1 73 ? -20.432 5.733 11.383 1.00 98.44 73 ILE A O 1
ATOM 592 N N . GLY A 1 74 ? -19.975 4.149 12.906 1.00 98.38 74 GLY A N 1
ATOM 593 C CA . GLY A 1 74 ? -21.005 4.539 13.861 1.00 98.38 74 GLY A CA 1
ATOM 594 C C . GLY A 1 74 ? -22.331 3.785 13.766 1.00 98.38 74 GLY A C 1
ATOM 595 O O . GLY A 1 74 ? -22.537 2.864 12.961 1.00 98.38 74 GLY A O 1
ATOM 596 N N . THR A 1 75 ? -23.255 4.185 14.639 1.00 98.25 75 THR A N 1
ATOM 597 C CA . THR A 1 75 ? -24.619 3.646 14.708 1.00 98.25 75 THR A CA 1
ATOM 598 C C . THR A 1 75 ? -25.646 4.787 14.790 1.00 98.25 75 THR A C 1
ATOM 600 O O . THR A 1 75 ? -25.790 5.375 15.861 1.00 98.25 75 THR A O 1
ATOM 603 N N . PRO A 1 76 ? -26.395 5.090 13.707 1.00 97.88 76 PRO A N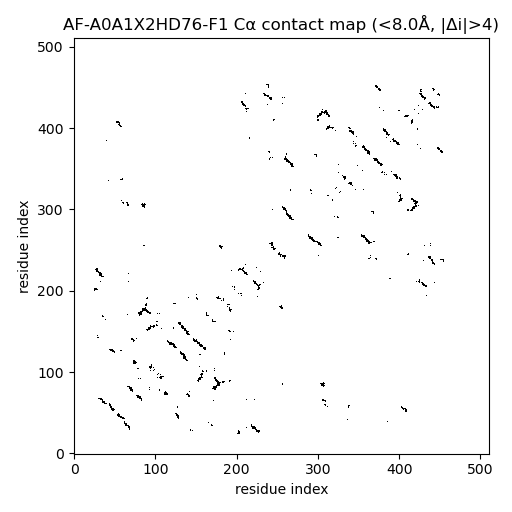 1
ATOM 604 C CA . PRO A 1 76 ? -26.323 4.482 12.371 1.00 97.88 76 PRO A CA 1
ATOM 605 C C . PRO A 1 76 ? -25.004 4.802 11.627 1.00 97.88 76 PRO A C 1
ATOM 607 O O . PRO A 1 76 ? -24.327 5.764 11.984 1.00 97.88 76 PRO A O 1
ATOM 610 N N . PRO A 1 77 ? -24.629 4.019 10.593 1.00 97.44 77 PRO A N 1
ATOM 611 C CA . PRO A 1 77 ? -23.385 4.241 9.852 1.00 97.44 77 PRO A CA 1
ATOM 612 C C . PRO A 1 77 ? -23.325 5.594 9.129 1.00 97.44 77 PRO A C 1
ATOM 614 O O . PRO A 1 77 ? -24.232 5.952 8.378 1.00 97.44 77 PRO A O 1
ATOM 617 N N . GLN A 1 78 ? -22.204 6.293 9.291 1.00 97.50 78 GLN A N 1
ATOM 618 C CA . GLN A 1 78 ? -21.774 7.451 8.507 1.00 97.50 78 GLN A CA 1
ATOM 619 C C . GLN A 1 78 ? -20.699 6.989 7.511 1.00 97.50 78 GLN A C 1
ATOM 621 O O . GLN A 1 78 ? -19.726 6.355 7.912 1.00 97.50 78 GLN A O 1
ATOM 626 N N . ASN A 1 79 ? -20.872 7.251 6.213 1.00 93.81 79 ASN A N 1
ATOM 627 C CA . ASN A 1 79 ? -20.022 6.660 5.172 1.00 93.81 79 ASN A CA 1
ATOM 628 C C . ASN A 1 79 ? -18.796 7.518 4.834 1.00 93.81 79 ASN A C 1
ATOM 630 O O . ASN A 1 79 ? -18.913 8.718 4.580 1.00 93.81 79 ASN A O 1
ATOM 634 N N . PHE A 1 80 ? -17.642 6.865 4.714 1.00 92.44 80 PHE A N 1
ATOM 635 C CA . PHE A 1 80 ? -16.362 7.462 4.346 1.00 92.44 80 PHE A CA 1
ATOM 636 C C . PHE A 1 80 ? -15.741 6.700 3.184 1.00 92.44 80 PHE A C 1
ATOM 638 O O . PHE A 1 80 ? -15.821 5.478 3.115 1.00 92.44 80 PHE A O 1
ATOM 645 N N . THR A 1 81 ? -15.103 7.430 2.273 1.00 87.81 81 THR A N 1
ATOM 646 C CA . THR A 1 81 ? -14.220 6.849 1.257 1.00 87.81 81 THR A CA 1
ATOM 647 C C . THR A 1 81 ? -12.792 7.043 1.734 1.00 87.81 81 THR A C 1
ATOM 649 O O . THR A 1 81 ? -12.387 8.180 1.952 1.00 87.81 81 THR A O 1
ATOM 652 N N . VAL A 1 82 ? -12.046 5.962 1.921 1.00 88.69 82 VAL A N 1
ATOM 653 C CA . VAL A 1 82 ? -10.707 5.979 2.524 1.00 88.69 82 VAL A CA 1
ATOM 654 C C . VAL A 1 82 ? -9.706 5.266 1.622 1.00 88.69 82 VAL A C 1
ATOM 656 O O . VAL A 1 82 ? -10.077 4.328 0.911 1.00 88.69 82 VAL A O 1
ATOM 659 N N . ALA A 1 83 ? -8.455 5.720 1.632 1.00 88.00 83 ALA A N 1
ATOM 660 C CA . ALA A 1 83 ? -7.374 5.059 0.908 1.00 88.00 83 ALA A CA 1
ATOM 661 C C . ALA A 1 83 ? -6.952 3.776 1.635 1.00 88.00 83 ALA A C 1
ATOM 663 O O . ALA A 1 83 ? -6.805 3.768 2.856 1.00 88.00 83 ALA A O 1
ATOM 664 N N . LEU A 1 84 ? -6.791 2.688 0.890 1.00 89.69 84 LEU A N 1
ATOM 665 C CA . LEU A 1 84 ? -6.367 1.392 1.407 1.00 89.69 84 LEU A CA 1
ATOM 666 C C . LEU A 1 84 ? -4.838 1.318 1.480 1.00 89.69 84 LEU A C 1
ATOM 668 O O . LEU A 1 84 ? -4.169 1.381 0.448 1.00 89.69 84 LEU A O 1
ATOM 672 N N . ASP A 1 85 ? -4.290 1.116 2.675 1.00 92.25 85 ASP A N 1
ATOM 673 C CA . ASP A 1 85 ? -2.850 1.242 2.906 1.00 92.25 85 ASP A CA 1
ATOM 674 C C . ASP A 1 85 ? -2.287 0.052 3.706 1.00 92.25 85 ASP A C 1
ATOM 676 O O . ASP A 1 85 ? -2.532 -0.089 4.904 1.00 92.25 85 ASP A O 1
ATOM 680 N N . THR A 1 86 ? -1.515 -0.826 3.052 1.00 95.12 86 THR A N 1
ATOM 681 C CA . THR A 1 86 ? -0.770 -1.912 3.724 1.00 95.12 86 THR A CA 1
ATOM 682 C C . THR A 1 86 ? 0.536 -1.446 4.373 1.00 95.12 86 THR A C 1
ATOM 684 O O . THR A 1 86 ? 1.138 -2.203 5.143 1.00 95.12 86 THR A O 1
ATOM 687 N N . GLY A 1 87 ? 0.982 -0.221 4.090 1.00 90.44 87 GLY A N 1
ATOM 688 C CA . GLY A 1 87 ? 2.145 0.429 4.680 1.00 90.44 87 GLY A CA 1
ATOM 689 C C . GLY A 1 87 ? 1.875 1.107 6.030 1.00 90.44 87 GLY A C 1
ATOM 690 O O . GLY A 1 87 ? 2.839 1.427 6.737 1.00 90.44 87 GLY A O 1
ATOM 691 N N . SER A 1 88 ? 0.617 1.301 6.432 1.00 91.25 88 SER A N 1
ATOM 692 C CA . SER A 1 88 ? 0.216 1.834 7.746 1.00 91.25 88 SER A CA 1
ATOM 693 C C . SER A 1 88 ? -0.847 0.961 8.424 1.00 91.25 88 SER A C 1
ATOM 695 O O . SER A 1 88 ? -1.372 0.032 7.819 1.00 91.25 88 SER A O 1
ATOM 697 N N . ALA A 1 89 ? -1.133 1.206 9.706 1.00 95.25 89 ALA A N 1
ATOM 698 C CA . ALA A 1 89 ? -2.053 0.378 10.497 1.00 95.25 89 ALA A CA 1
ATOM 699 C C . ALA A 1 89 ? -3.253 1.134 11.078 1.00 95.25 89 ALA A C 1
ATOM 701 O O . ALA A 1 89 ? -4.276 0.519 11.369 1.00 95.25 89 ALA A O 1
ATOM 702 N N . ASP A 1 90 ? -3.169 2.453 11.243 1.00 97.06 90 ASP A N 1
ATOM 703 C CA . ASP A 1 90 ? -4.288 3.221 11.776 1.00 97.06 90 ASP A CA 1
ATOM 704 C C . ASP A 1 90 ? -5.366 3.450 10.712 1.00 97.06 90 ASP A C 1
ATOM 706 O O . ASP A 1 90 ? -5.092 3.918 9.607 1.00 97.06 90 ASP A O 1
ATOM 710 N N . LEU A 1 91 ? -6.622 3.189 11.075 1.00 97.62 91 LEU A N 1
ATOM 711 C CA . LEU A 1 91 ? -7.757 3.836 10.421 1.00 97.62 91 LEU A CA 1
ATOM 712 C C . LEU A 1 91 ? -7.863 5.260 10.968 1.00 97.62 91 LEU A C 1
ATOM 714 O O . LEU A 1 91 ? -7.773 5.463 12.180 1.00 97.62 91 LEU A O 1
ATOM 718 N N . TRP A 1 92 ? -8.116 6.241 10.110 1.00 97.50 92 TRP A N 1
ATOM 719 C CA . TRP A 1 92 ? -8.521 7.571 10.552 1.00 97.50 92 TRP A CA 1
ATOM 720 C C . TRP A 1 92 ? -9.473 8.237 9.564 1.00 97.50 92 TRP A C 1
ATOM 722 O O . TRP A 1 92 ? -9.391 8.021 8.353 1.00 97.50 92 TRP A O 1
ATOM 732 N N . VAL A 1 93 ? -10.374 9.065 10.095 1.00 97.06 93 VAL A N 1
ATOM 733 C CA . VAL A 1 93 ? -11.307 9.892 9.317 1.00 97.06 93 VAL A CA 1
ATOM 734 C C . VAL A 1 93 ? -11.417 11.296 9.922 1.00 97.06 93 VAL A C 1
ATOM 736 O O . VAL A 1 93 ? -11.236 11.463 11.134 1.00 97.06 93 VAL A O 1
ATOM 739 N N . PRO A 1 94 ? -11.735 12.321 9.115 1.00 96.38 94 PRO A N 1
ATOM 740 C CA . PRO A 1 94 ? -12.006 13.660 9.619 1.00 96.38 94 PRO A CA 1
ATOM 741 C C . PRO A 1 94 ? -13.189 13.726 10.581 1.00 96.38 94 PRO A C 1
ATOM 743 O O . PRO A 1 94 ? -14.237 13.134 10.344 1.00 96.38 94 PRO A O 1
ATOM 746 N N . SER A 1 95 ? -13.036 14.522 11.631 1.00 97.00 95 SER A N 1
ATOM 747 C CA . SER A 1 95 ? -14.084 14.942 12.556 1.00 97.00 95 SER A CA 1
ATOM 748 C C . SER A 1 95 ? -14.880 16.109 11.993 1.00 97.00 95 SER A C 1
ATOM 750 O O . SER A 1 95 ? -14.345 16.931 11.248 1.00 97.00 95 SER A O 1
ATOM 752 N N . ALA A 1 96 ? -16.127 16.265 12.431 1.00 96.25 96 ALA A N 1
ATOM 753 C CA . ALA A 1 96 ? -16.912 17.483 12.234 1.00 96.25 96 ALA A CA 1
ATOM 754 C C . ALA A 1 96 ? -16.209 18.747 12.756 1.00 96.25 96 ALA A C 1
ATOM 756 O O . ALA A 1 96 ? -16.434 19.841 12.241 1.00 96.25 96 ALA A O 1
ATOM 757 N N . ALA A 1 97 ? -15.312 18.585 13.735 1.00 95.81 97 ALA A N 1
ATOM 758 C CA . ALA A 1 97 ? -14.464 19.655 14.250 1.00 95.81 97 ALA A CA 1
ATOM 759 C C . ALA A 1 97 ? -13.344 20.083 13.282 1.00 95.81 97 ALA A C 1
ATOM 761 O O . ALA A 1 97 ? -12.768 21.150 13.483 1.00 95.81 97 ALA A O 1
ATOM 762 N N . CYS A 1 98 ? -13.027 19.286 12.254 1.00 95.12 98 CYS A N 1
ATOM 763 C CA . CYS A 1 98 ? -12.006 19.652 11.280 1.00 95.12 98 CYS A CA 1
ATOM 764 C C . CYS A 1 98 ? -12.499 20.786 10.362 1.00 95.12 98 CYS A C 1
ATOM 766 O O . CYS A 1 98 ? -13.599 20.664 9.793 1.00 95.12 98 CYS A O 1
ATOM 768 N N . PRO A 1 99 ? -11.717 21.872 10.190 1.00 93.19 99 PRO A N 1
ATOM 769 C CA . PRO A 1 99 ? -12.050 22.964 9.279 1.00 93.19 99 PRO A CA 1
ATOM 770 C C . PRO A 1 99 ? -12.344 22.463 7.859 1.00 93.19 99 PRO A C 1
ATOM 772 O O . PRO A 1 99 ? -11.693 21.552 7.363 1.00 93.19 99 PRO A O 1
ATOM 775 N N . THR A 1 100 ? -13.345 23.033 7.182 1.00 88.44 100 THR A N 1
ATOM 776 C CA . THR A 1 100 ? -13.774 22.581 5.838 1.00 88.44 100 THR A CA 1
ATOM 777 C C . THR A 1 100 ? -12.731 22.792 4.744 1.00 88.44 100 THR A C 1
ATOM 779 O O . THR A 1 100 ? -12.796 22.173 3.687 1.00 88.44 100 THR A O 1
ATOM 782 N N . ASP A 1 101 ? -11.826 23.740 4.937 1.00 86.88 101 ASP A N 1
ATOM 783 C CA . ASP A 1 101 ? -10.717 24.017 4.034 1.00 86.88 101 ASP A CA 1
ATOM 784 C C . ASP A 1 101 ? -9.621 22.949 4.121 1.00 86.88 101 ASP A C 1
ATOM 786 O O . ASP A 1 101 ? -9.049 22.616 3.083 1.00 86.88 101 ASP A O 1
ATOM 790 N N . GLU A 1 102 ? -9.417 22.362 5.304 1.00 87.81 102 GLU A N 1
ATOM 791 C CA . GLU A 1 102 ? -8.536 21.211 5.545 1.00 87.81 102 GLU A CA 1
ATOM 792 C C . GLU A 1 102 ? -9.229 19.871 5.223 1.00 87.81 102 GLU A C 1
ATOM 794 O O . GLU A 1 102 ? -8.693 19.033 4.500 1.00 87.81 102 GLU A O 1
ATOM 799 N N . CYS A 1 103 ? -10.467 19.699 5.697 1.00 88.94 103 CYS A N 1
ATOM 800 C CA . CYS A 1 103 ? -11.295 18.502 5.555 1.00 88.94 103 CYS A CA 1
ATOM 801 C C . CYS A 1 103 ? -12.582 18.807 4.754 1.00 88.94 103 CYS A C 1
ATOM 803 O O . CYS A 1 103 ? -13.668 18.954 5.324 1.00 88.94 103 CYS A O 1
ATOM 805 N N . PRO A 1 104 ? -12.487 18.910 3.418 1.00 85.19 104 PRO A N 1
ATOM 806 C CA . PRO A 1 104 ? -13.557 19.386 2.529 1.00 85.19 104 PRO A CA 1
ATOM 807 C C . PRO A 1 104 ? -14.660 18.363 2.221 1.00 85.19 104 PRO A C 1
ATOM 809 O O . PRO A 1 104 ? -15.637 18.717 1.558 1.00 85.19 104 PRO A O 1
ATOM 812 N N . PHE A 1 105 ? -14.503 17.102 2.631 1.00 87.00 105 PHE A N 1
ATOM 813 C CA . PHE A 1 105 ? -15.427 16.012 2.299 1.00 87.00 105 PHE A CA 1
ATOM 814 C C . PHE A 1 105 ? -16.249 15.580 3.527 1.00 87.00 105 PHE A C 1
ATOM 816 O O . PHE A 1 105 ? -16.617 16.414 4.358 1.00 87.00 105 PHE A O 1
ATOM 823 N N . ALA A 1 106 ? -16.617 14.296 3.618 1.00 90.56 106 ALA A N 1
ATOM 824 C CA . ALA A 1 106 ? -17.401 13.788 4.739 1.00 90.56 106 ALA A CA 1
ATOM 825 C C . ALA A 1 106 ? -16.650 13.986 6.068 1.00 90.56 106 ALA A C 1
ATOM 827 O O . ALA A 1 106 ? -15.428 13.917 6.147 1.00 90.56 106 ALA A O 1
ATOM 828 N N . ARG A 1 107 ? -17.374 14.243 7.145 1.00 94.75 107 ARG A N 1
ATOM 829 C CA . ARG A 1 107 ? -16.785 14.421 8.469 1.00 94.75 107 ARG A CA 1
ATOM 830 C C . ARG A 1 107 ? -17.646 13.669 9.461 1.00 94.75 107 ARG A C 1
ATOM 832 O O . ARG A 1 107 ? -18.867 13.690 9.346 1.00 94.75 107 ARG A O 1
ATOM 839 N N . PHE A 1 108 ? -17.000 12.958 10.371 1.00 97.94 108 PHE A N 1
ATOM 840 C CA . PHE A 1 108 ? -17.663 12.145 11.370 1.00 97.94 108 PHE A CA 1
ATOM 841 C C . PHE A 1 108 ? -18.256 13.037 12.452 1.00 97.94 108 PHE A C 1
ATOM 843 O O . PHE A 1 108 ? -17.544 13.849 13.043 1.00 97.94 108 PHE A O 1
ATOM 850 N N . GLU A 1 109 ? -19.551 12.867 12.696 1.00 98.12 109 GLU A N 1
ATOM 851 C CA . GLU A 1 109 ? -20.339 13.551 13.717 1.00 98.12 109 GLU A CA 1
ATOM 852 C C . GLU A 1 109 ? -20.504 12.618 14.929 1.00 98.12 109 GLU A C 1
ATOM 854 O O . GLU A 1 109 ? -21.356 11.722 14.901 1.00 98.12 109 GLU A O 1
ATOM 859 N N . PRO A 1 110 ? -19.719 12.785 16.014 1.00 97.69 110 PRO A N 1
ATOM 860 C CA . PRO A 1 110 ? -19.746 11.853 17.143 1.00 97.69 110 PRO A CA 1
ATOM 861 C C . PRO A 1 110 ? -21.100 11.788 17.853 1.00 97.69 110 PRO A C 1
ATOM 863 O O . PRO A 1 110 ? -21.505 10.740 18.343 1.00 97.69 110 PRO A O 1
ATOM 866 N N . ASN A 1 111 ? -21.833 12.905 17.878 1.00 98.00 111 ASN A N 1
ATOM 867 C CA . ASN A 1 111 ? -23.163 12.999 18.484 1.00 98.00 111 ASN A CA 1
ATOM 868 C C . ASN A 1 111 ? -24.260 12.268 17.682 1.00 98.00 111 ASN A C 1
ATOM 870 O O . ASN A 1 111 ? -25.371 12.123 18.187 1.00 98.00 111 ASN A O 1
ATOM 874 N N . GLN A 1 112 ? -23.961 11.812 16.462 1.00 98.25 112 GLN A N 1
ATOM 875 C CA . GLN A 1 112 ? -24.871 11.037 15.615 1.00 98.25 112 GLN A CA 1
ATOM 876 C C . GLN A 1 112 ? -24.589 9.529 15.656 1.00 98.25 112 GLN A C 1
ATOM 878 O O . GLN A 1 112 ? -25.244 8.776 14.940 1.00 98.25 112 GLN A O 1
ATOM 883 N N . SER A 1 113 ? -23.645 9.070 16.485 1.00 98.56 113 SER A N 1
ATOM 884 C CA . SER A 1 113 ? -23.381 7.647 16.698 1.00 98.56 113 SER A CA 1
ATOM 885 C C . SER A 1 113 ? -23.693 7.239 18.135 1.00 98.56 113 SER A C 1
ATOM 887 O O . SER A 1 113 ? -23.095 7.741 19.085 1.00 98.56 113 SER A O 1
ATOM 889 N N . SER A 1 114 ? -24.603 6.280 18.313 1.00 98.56 114 SER A N 1
ATOM 890 C CA . SER A 1 114 ? -24.944 5.741 19.636 1.00 98.56 114 SER A CA 1
ATOM 891 C C . SER A 1 114 ? -23.873 4.814 20.222 1.00 98.56 114 SER A C 1
ATOM 893 O O . SER A 1 114 ? -23.992 4.412 21.375 1.00 98.56 114 SER A O 1
ATOM 895 N N . THR A 1 115 ? -22.870 4.429 19.429 1.00 98.62 115 THR A N 1
ATOM 896 C CA . THR A 1 115 ? -21.777 3.518 19.816 1.00 98.62 115 THR A CA 1
ATOM 897 C C . THR A 1 115 ? -20.422 4.219 19.925 1.00 98.62 115 THR A C 1
ATOM 899 O O . THR A 1 115 ? -19.424 3.567 20.220 1.00 98.62 115 THR A O 1
ATOM 902 N N . TYR A 1 116 ? -20.389 5.539 19.731 1.00 98.62 116 TYR A N 1
ATOM 903 C CA . TYR A 1 116 ? -19.179 6.343 19.847 1.00 98.62 116 TYR A CA 1
ATOM 904 C C . TYR A 1 116 ? -18.651 6.393 21.283 1.00 98.62 116 TYR A C 1
ATOM 906 O O . TYR A 1 116 ? -19.383 6.700 22.229 1.00 98.62 116 TYR A O 1
ATOM 914 N N . GLN A 1 117 ? -17.341 6.201 21.432 1.00 98.44 117 GLN A N 1
ATOM 915 C CA . GLN A 1 117 ? -16.634 6.388 22.691 1.00 98.44 117 GLN A CA 1
ATOM 916 C C . GLN A 1 117 ? -15.270 7.052 22.463 1.00 98.44 117 GLN A C 1
ATOM 918 O O . GLN A 1 117 ? -14.400 6.521 21.781 1.00 98.44 117 GLN A O 1
ATOM 923 N N . SER A 1 118 ? -15.038 8.209 23.086 1.00 96.12 118 SER A N 1
ATOM 924 C CA . SER A 1 118 ? -13.706 8.832 23.099 1.00 96.12 118 SER A CA 1
ATOM 925 C C . SER A 1 118 ? -12.753 8.059 24.010 1.00 96.12 118 SER A C 1
ATOM 927 O O . SER A 1 118 ? -13.131 7.712 25.132 1.00 96.12 118 SER A O 1
ATOM 929 N N . THR A 1 119 ? -11.494 7.866 23.594 1.00 95.06 119 THR A N 1
ATOM 930 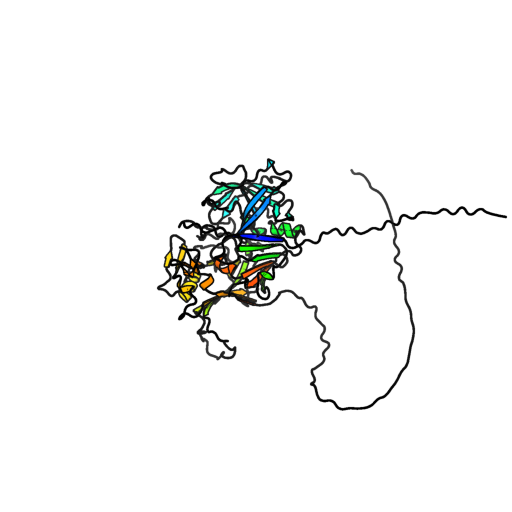C CA . THR A 1 119 ? -10.451 7.363 24.505 1.00 95.06 119 THR A CA 1
ATOM 931 C C . THR A 1 119 ? -9.679 8.488 25.201 1.00 95.06 119 THR A C 1
ATOM 933 O O . THR A 1 119 ? -8.827 8.194 26.033 1.00 95.06 119 THR A O 1
ATOM 936 N N . ASN A 1 120 ? -9.910 9.760 24.843 1.00 92.38 120 ASN A N 1
ATOM 937 C CA . ASN A 1 120 ? -9.163 10.942 25.316 1.00 92.38 120 ASN A CA 1
ATOM 938 C C . ASN A 1 120 ? -7.633 10.852 25.129 1.00 92.38 120 ASN A C 1
ATOM 940 O O . ASN A 1 120 ? -6.881 11.534 25.824 1.00 92.38 120 ASN A O 1
ATOM 944 N N . ARG A 1 121 ? -7.160 10.002 24.208 1.00 95.38 121 ARG A N 1
ATOM 945 C CA . ARG A 1 121 ? -5.732 9.860 23.891 1.00 95.38 121 ARG A CA 1
ATOM 946 C C . ARG A 1 121 ? -5.441 10.589 22.584 1.00 95.38 121 ARG A C 1
ATOM 948 O O . ARG A 1 121 ? -6.227 10.428 21.652 1.00 95.38 121 ARG A O 1
ATOM 955 N N . PRO A 1 122 ? -4.347 11.359 22.491 1.00 95.50 122 PRO A N 1
ATOM 956 C CA . PRO A 1 122 ? -4.017 12.074 21.267 1.00 95.50 122 PRO A CA 1
ATOM 957 C C . PRO A 1 122 ? -3.744 11.091 20.126 1.00 95.50 122 PRO A C 1
ATOM 959 O O . PRO A 1 122 ? -3.120 10.049 20.332 1.00 95.50 122 PRO A O 1
ATOM 962 N N . PHE A 1 123 ? -4.221 11.447 18.940 1.00 95.12 123 PHE A N 1
ATOM 963 C CA . PHE A 1 123 ? -3.849 10.833 17.673 1.00 95.12 123 PHE A CA 1
ATOM 964 C C . PHE A 1 123 ? -2.974 11.830 16.920 1.00 95.12 123 PHE A C 1
ATOM 966 O O . PHE A 1 123 ? -3.375 12.977 16.733 1.00 95.12 123 PHE A O 1
ATOM 973 N N . ASP A 1 124 ? -1.794 11.397 16.507 1.00 91.06 124 ASP A N 1
ATOM 974 C CA . ASP A 1 124 ? -0.859 12.177 15.700 1.00 91.06 124 ASP A CA 1
ATOM 975 C C . ASP A 1 124 ? -0.201 11.195 14.740 1.00 91.06 124 ASP A C 1
ATOM 977 O O . ASP A 1 124 ? 0.324 10.157 15.163 1.00 91.06 124 ASP A O 1
ATOM 981 N N . ILE A 1 125 ? -0.310 11.465 13.446 1.00 84.62 125 ILE A N 1
ATOM 982 C CA . ILE A 1 125 ? 0.319 10.645 12.423 1.00 84.62 125 ILE A CA 1
ATOM 983 C C . ILE A 1 125 ? 0.889 11.532 11.324 1.00 84.62 125 ILE A C 1
ATOM 985 O O . ILE A 1 125 ? 0.231 12.432 10.799 1.00 84.62 125 ILE A O 1
ATOM 989 N N . ALA A 1 126 ? 2.129 11.240 10.949 1.00 77.12 126 ALA A N 1
ATOM 990 C CA . ALA A 1 126 ? 2.801 11.861 9.827 1.00 77.12 126 ALA A CA 1
ATOM 991 C C . ALA A 1 126 ? 3.024 10.821 8.730 1.00 77.12 126 ALA A C 1
ATOM 993 O O . ALA A 1 126 ? 3.590 9.744 8.938 1.00 77.12 126 ALA A O 1
ATOM 994 N N . TYR A 1 127 ? 2.581 11.173 7.537 1.00 71.00 127 TYR A N 1
ATOM 995 C CA . TYR A 1 127 ? 2.795 10.422 6.321 1.00 71.00 127 TYR A CA 1
ATOM 996 C C . TYR A 1 127 ? 3.812 11.128 5.449 1.00 71.00 127 TYR A C 1
ATOM 998 O O . TYR A 1 127 ? 4.161 12.287 5.648 1.00 71.00 127 TYR A O 1
ATOM 1006 N N . GLY A 1 128 ? 4.181 10.385 4.414 1.00 58.56 128 GLY A N 1
ATOM 1007 C CA . GLY A 1 128 ? 4.290 10.897 3.069 1.00 58.56 128 GLY A CA 1
ATOM 1008 C C . GLY A 1 128 ? 4.128 12.413 2.874 1.00 58.56 128 GLY A C 1
ATOM 1009 O O . GLY A 1 128 ? 5.007 13.264 3.009 1.00 58.56 128 GLY A O 1
ATOM 1010 N N . THR A 1 129 ? 2.948 12.703 2.384 1.00 55.12 129 THR A N 1
ATOM 1011 C CA . THR A 1 129 ? 2.523 13.988 1.862 1.00 55.12 129 THR A CA 1
ATOM 1012 C C . THR A 1 129 ? 2.175 14.991 2.940 1.00 55.12 129 THR A C 1
ATOM 1014 O O . THR A 1 129 ? 2.021 16.158 2.609 1.00 55.12 129 THR A O 1
ATOM 1017 N N . GLY A 1 130 ? 2.016 14.573 4.195 1.00 72.56 130 GLY A N 1
ATOM 1018 C CA . GLY A 1 130 ? 1.261 15.368 5.142 1.00 72.56 130 GLY A CA 1
ATOM 1019 C C . GLY A 1 130 ? 1.067 14.722 6.501 1.00 72.56 130 GLY A C 1
ATOM 1020 O O . GLY A 1 130 ? 1.601 13.653 6.782 1.00 72.56 130 GLY A O 1
ATOM 1021 N N . SER A 1 131 ? 0.283 15.371 7.348 1.00 84.19 131 SER A N 1
ATOM 1022 C CA . SER A 1 131 ? -0.012 14.906 8.701 1.00 84.19 131 SER A CA 1
ATOM 1023 C C . SER A 1 131 ? -1.503 14.980 9.003 1.00 84.19 131 SER A C 1
ATOM 1025 O O . SER A 1 131 ? -2.251 15.725 8.361 1.00 84.19 131 SER A O 1
ATOM 1027 N N . ALA A 1 132 ? -1.934 14.185 9.975 1.00 90.88 132 ALA A N 1
ATOM 1028 C CA . ALA A 1 132 ? -3.285 14.202 10.505 1.00 90.88 132 ALA A CA 1
ATOM 1029 C C . ALA A 1 132 ? -3.228 14.117 12.033 1.00 90.88 132 ALA A C 1
ATOM 1031 O O . ALA A 1 132 ? -2.599 13.216 12.587 1.00 90.88 132 ALA A O 1
ATOM 1032 N N . ASN A 1 133 ? -3.902 15.048 12.707 1.00 95.19 133 ASN A N 1
ATOM 1033 C CA . ASN A 1 133 ? -3.880 15.164 14.163 1.00 95.19 133 ASN A CA 1
ATOM 1034 C C . ASN A 1 133 ? -5.299 15.177 14.724 1.00 95.19 133 ASN A C 1
ATOM 1036 O O . ASN A 1 133 ? -6.222 15.726 14.121 1.00 95.19 133 ASN A O 1
ATOM 1040 N N . GLY A 1 134 ? -5.486 14.580 15.895 1.00 96.50 134 GLY A N 1
ATOM 1041 C CA . GLY A 1 134 ? -6.792 14.456 16.522 1.00 96.50 134 GLY A CA 1
ATOM 1042 C C . GLY A 1 134 ? -6.774 13.618 17.792 1.00 96.50 134 GLY A C 1
ATOM 1043 O O . GLY A 1 134 ? -5.909 13.763 18.653 1.00 96.50 134 GLY A O 1
ATOM 1044 N N . THR A 1 135 ? -7.770 12.751 17.950 1.00 97.31 135 THR A N 1
ATOM 1045 C CA . THR A 1 135 ? -7.945 11.913 19.147 1.00 97.31 135 THR A CA 1
ATOM 1046 C C . THR A 1 135 ? -8.301 10.487 18.749 1.00 97.31 135 THR A C 1
ATOM 1048 O O . THR A 1 135 ? -9.075 10.280 17.818 1.00 97.31 135 THR A O 1
ATOM 1051 N N . TYR A 1 136 ? -7.767 9.496 19.459 1.00 98.25 136 TYR A N 1
ATOM 1052 C CA . TYR A 1 136 ? -8.222 8.117 19.325 1.00 98.25 136 TYR A CA 1
ATOM 1053 C C . TYR A 1 136 ? -9.621 7.947 19.916 1.00 98.25 136 TYR A C 1
ATOM 1055 O O . TYR A 1 136 ? -9.918 8.392 21.031 1.00 98.25 136 TYR A O 1
ATOM 1063 N N . VAL A 1 137 ? -10.472 7.255 19.173 1.00 98.44 137 VAL A N 1
ATOM 1064 C CA . VAL A 1 137 ? -11.853 6.949 19.549 1.00 98.44 137 VAL A CA 1
ATOM 1065 C C . VAL A 1 137 ? -12.152 5.485 19.237 1.00 98.44 137 VAL A C 1
ATOM 1067 O O . VAL A 1 137 ? -11.406 4.843 18.501 1.00 98.44 137 VAL A O 1
ATOM 1070 N N . LEU A 1 138 ? -13.227 4.964 19.816 1.00 98.69 138 LEU A N 1
ATOM 1071 C CA . LEU A 1 138 ? -13.795 3.650 19.552 1.00 98.69 138 LEU A CA 1
ATOM 1072 C C . LEU A 1 138 ? -15.186 3.844 18.951 1.00 98.69 138 LEU A C 1
ATOM 1074 O O . LEU A 1 138 ? -15.970 4.658 19.443 1.00 98.69 138 LEU A O 1
ATOM 1078 N N . ASP A 1 139 ? -15.498 3.090 17.905 1.00 98.81 139 ASP A N 1
ATOM 1079 C CA . ASP A 1 139 ? -16.861 2.953 17.399 1.00 98.81 139 ASP A CA 1
ATOM 1080 C C . ASP A 1 139 ? -16.990 1.649 16.592 1.00 98.81 139 ASP A C 1
ATOM 1082 O O . ASP A 1 139 ? -16.033 0.890 16.430 1.00 98.81 139 ASP A O 1
ATOM 1086 N N . VAL A 1 140 ? -18.181 1.369 16.075 1.00 98.75 140 VAL A N 1
ATOM 1087 C CA . VAL A 1 140 ? -18.406 0.305 15.101 1.00 98.75 140 VAL A CA 1
ATOM 1088 C C . VAL A 1 140 ? -17.918 0.759 13.727 1.00 98.75 140 VAL A C 1
ATOM 1090 O O . VAL A 1 140 ? -18.328 1.815 13.245 1.00 98.75 140 VAL A O 1
ATOM 1093 N N . VAL A 1 141 ? -17.112 -0.071 13.063 1.00 98.50 141 VAL A N 1
ATOM 1094 C CA . VAL A 1 141 ? -16.706 0.124 11.662 1.00 98.50 141 VAL A CA 1
ATOM 1095 C C . VAL A 1 141 ? -17.286 -1.000 10.809 1.00 98.50 141 VAL A C 1
ATOM 1097 O O . VAL A 1 141 ? -17.163 -2.177 11.136 1.00 98.50 141 VAL A O 1
ATOM 1100 N N . GLN A 1 142 ? -17.941 -0.640 9.712 1.00 94.62 142 GLN A N 1
ATOM 1101 C CA . GLN A 1 142 ? -18.691 -1.532 8.841 1.00 94.62 142 GLN A CA 1
ATOM 1102 C C . GLN A 1 142 ? -18.117 -1.548 7.423 1.00 94.62 142 GLN A C 1
ATOM 1104 O O . GLN A 1 142 ? -17.865 -0.497 6.830 1.00 94.62 142 GLN A O 1
ATOM 1109 N N . VAL A 1 143 ? -18.015 -2.748 6.850 1.00 89.62 143 VAL A N 1
ATOM 1110 C CA . VAL A 1 143 ? -17.802 -2.973 5.415 1.00 89.62 143 VAL A CA 1
ATOM 1111 C C . VAL A 1 143 ? -18.783 -4.018 4.896 1.00 89.62 143 VAL A C 1
ATOM 1113 O O . VAL A 1 143 ? -18.916 -5.096 5.475 1.00 89.62 143 VAL A O 1
ATOM 1116 N N . GLY A 1 144 ? -19.492 -3.707 3.808 1.00 84.12 144 GLY A N 1
ATOM 1117 C CA . GLY A 1 144 ? -20.630 -4.531 3.388 1.00 84.12 144 GLY A CA 1
ATOM 1118 C C . GLY A 1 144 ? -21.616 -4.695 4.549 1.00 84.12 144 GLY A C 1
ATOM 1119 O O . GLY A 1 144 ? -21.978 -3.706 5.182 1.00 84.12 144 GLY A O 1
ATOM 1120 N N . ASP A 1 145 ? -21.979 -5.934 4.874 1.00 83.25 145 ASP A N 1
ATOM 1121 C CA . ASP A 1 145 ? -22.873 -6.259 5.996 1.00 83.25 145 ASP A CA 1
ATOM 1122 C C . ASP A 1 145 ? -22.132 -6.590 7.306 1.00 83.25 145 ASP A C 1
ATOM 1124 O O . ASP A 1 145 ? -22.756 -6.860 8.332 1.00 83.25 145 ASP A O 1
ATOM 1128 N N . VAL A 1 146 ? -20.796 -6.559 7.301 1.00 89.88 146 VAL A N 1
ATOM 1129 C CA . VAL A 1 146 ? -19.975 -6.949 8.452 1.00 89.88 146 VAL A CA 1
ATOM 1130 C C . VAL A 1 146 ? -19.598 -5.735 9.283 1.00 89.88 146 VAL A C 1
ATOM 1132 O O . VAL A 1 146 ? -19.080 -4.746 8.767 1.00 89.88 146 VAL A O 1
ATOM 1135 N N . ARG A 1 147 ? -19.847 -5.833 10.591 1.00 96.62 147 ARG A N 1
ATOM 1136 C CA . ARG A 1 147 ? -19.625 -4.779 11.584 1.00 96.62 147 ARG A CA 1
ATOM 1137 C C . ARG A 1 147 ? -18.555 -5.231 12.575 1.00 96.62 147 ARG A C 1
ATOM 1139 O O . ARG A 1 147 ? -18.789 -6.158 13.341 1.00 96.62 147 ARG A O 1
ATOM 1146 N N . VAL A 1 148 ? -17.409 -4.560 12.566 1.00 98.12 148 VAL A N 1
ATOM 1147 C CA . VAL A 1 148 ? -16.342 -4.721 13.557 1.00 98.12 148 VAL A CA 1
ATOM 1148 C C . VAL A 1 148 ? -16.673 -3.819 14.741 1.00 98.12 148 VAL A C 1
ATOM 1150 O O . VAL A 1 148 ? -16.714 -2.594 14.599 1.00 98.12 148 VAL A O 1
ATOM 1153 N N . ALA A 1 149 ? -16.973 -4.419 15.891 1.00 98.31 149 ALA A N 1
ATOM 1154 C CA . ALA A 1 149 ? -17.304 -3.684 17.107 1.00 98.31 149 ALA A CA 1
ATOM 1155 C C . ALA A 1 149 ? -16.043 -3.142 17.790 1.00 98.31 149 ALA A C 1
ATOM 1157 O O . ALA A 1 149 ? -14.969 -3.724 17.639 1.00 98.31 149 ALA A O 1
ATOM 1158 N N . GLU A 1 150 ? -16.194 -2.053 18.553 1.00 97.81 150 GLU A N 1
ATOM 1159 C CA . GLU A 1 150 ? -15.125 -1.463 19.378 1.00 97.81 150 GLU A CA 1
ATOM 1160 C C . GLU A 1 150 ? -13.811 -1.242 18.600 1.00 97.81 150 GLU A C 1
ATOM 1162 O O . GLU A 1 150 ? -12.711 -1.426 19.123 1.00 97.81 150 GLU A O 1
ATOM 1167 N N . GLN A 1 151 ? -13.911 -0.856 17.324 1.00 98.69 151 GLN A N 1
ATOM 1168 C CA . GLN A 1 151 ? -12.739 -0.576 16.509 1.00 98.69 151 GLN A CA 1
ATOM 1169 C C . GLN A 1 151 ? -12.159 0.773 16.919 1.00 98.69 151 GLN A C 1
ATOM 1171 O O . GLN A 1 151 ? -12.834 1.800 16.845 1.00 98.69 151 GLN A O 1
ATOM 1176 N N . GLN A 1 152 ? -10.882 0.775 17.295 1.00 98.56 152 GLN A N 1
ATOM 1177 C CA . GLN A 1 152 ? -10.153 2.008 17.551 1.00 98.56 152 GLN A CA 1
ATOM 1178 C C . GLN A 1 152 ? -9.709 2.659 16.236 1.00 98.56 152 GLN A C 1
ATOM 1180 O O . GLN A 1 152 ? -9.219 1.972 15.339 1.00 98.56 152 GLN A O 1
ATOM 1185 N N . PHE A 1 153 ? -9.867 3.977 16.123 1.00 98.38 153 PHE A N 1
ATOM 1186 C CA . PHE A 1 153 ? -9.404 4.765 14.978 1.00 98.38 153 PHE A CA 1
ATOM 1187 C C . PHE A 1 153 ? -9.094 6.214 15.381 1.00 98.38 153 PHE A C 1
ATOM 1189 O O . PHE A 1 153 ? -9.487 6.674 16.458 1.00 98.38 153 PHE A O 1
ATOM 1196 N N . GLY A 1 154 ? -8.365 6.934 14.529 1.00 98.06 154 GLY A N 1
ATOM 1197 C CA . GLY A 1 154 ? -8.088 8.360 14.687 1.00 98.06 154 GLY A CA 1
ATOM 1198 C C . GLY A 1 154 ? -9.259 9.223 14.213 1.00 98.06 154 GLY A C 1
ATOM 1199 O O . GLY A 1 154 ? -9.634 9.189 13.040 1.00 98.06 154 GLY A O 1
ATOM 1200 N N . LEU A 1 155 ? -9.820 10.031 15.110 1.00 98.06 155 LEU A N 1
ATOM 1201 C CA . LEU A 1 155 ? -10.791 11.070 14.781 1.00 98.06 155 LEU A CA 1
ATOM 1202 C C . LEU A 1 155 ? -10.056 12.403 14.620 1.00 98.06 155 LEU A C 1
ATOM 1204 O O . LEU A 1 155 ? -9.644 13.025 15.602 1.00 98.06 155 LEU A O 1
ATOM 1208 N N . VAL A 1 156 ? -9.861 12.812 13.369 1.00 97.38 156 VAL A N 1
ATOM 1209 C CA . VAL A 1 156 ? -8.917 13.869 12.985 1.00 97.38 156 VAL A CA 1
ATOM 1210 C C . VAL A 1 156 ? -9.561 15.250 13.055 1.00 97.38 156 VAL A C 1
ATOM 1212 O O . VAL A 1 156 ? -10.595 15.494 12.441 1.00 97.38 156 VAL A O 1
ATOM 1215 N N . SER A 1 157 ? -8.946 16.168 13.792 1.00 96.44 157 SER A N 1
ATOM 1216 C CA . SER A 1 157 ? -9.376 17.563 13.921 1.00 96.44 157 SER A CA 1
ATOM 1217 C C . SER A 1 157 ? -8.598 18.526 13.031 1.00 96.44 157 SER A C 1
ATOM 1219 O O . SER A 1 157 ? -9.099 19.614 12.782 1.00 96.44 157 SER A O 1
ATOM 1221 N N . THR A 1 158 ? -7.399 18.163 12.575 1.00 93.44 158 THR A N 1
ATOM 1222 C CA . THR A 1 158 ? -6.612 18.977 11.637 1.00 93.44 158 THR A CA 1
ATOM 1223 C C . THR A 1 158 ? -5.809 18.097 10.690 1.00 93.44 158 THR A C 1
ATOM 1225 O O . THR A 1 158 ? -5.374 16.998 11.053 1.00 93.44 158 THR A O 1
ATOM 1228 N N . THR A 1 159 ? -5.597 18.584 9.472 1.00 90.12 159 THR A N 1
ATOM 1229 C CA . THR A 1 159 ? -4.790 17.911 8.454 1.00 90.12 159 THR A CA 1
ATOM 1230 C C . THR A 1 159 ? -3.886 18.894 7.738 1.00 90.12 159 THR A C 1
ATOM 1232 O O . THR A 1 159 ? -4.297 20.002 7.411 1.00 90.12 159 THR A O 1
ATOM 1235 N N . GLU A 1 160 ? -2.685 18.454 7.391 1.00 85.38 160 GLU A N 1
ATOM 1236 C CA . GLU A 1 160 ? -1.761 19.230 6.572 1.00 85.38 160 GLU A CA 1
ATOM 1237 C C . GLU A 1 160 ? -1.370 18.404 5.349 1.00 85.38 160 GLU A C 1
ATOM 1239 O O . GLU A 1 160 ? -0.866 17.301 5.513 1.00 85.38 160 GLU A O 1
ATOM 1244 N N . ASN A 1 161 ? -1.604 18.915 4.134 1.00 74.38 161 ASN A N 1
ATOM 1245 C CA . ASN A 1 161 ? -1.143 18.344 2.854 1.00 74.38 161 ASN A CA 1
ATOM 1246 C C . ASN A 1 161 ? -1.503 16.862 2.570 1.00 74.38 161 ASN A C 1
ATOM 1248 O O . ASN A 1 161 ? -0.972 16.274 1.632 1.00 74.38 161 ASN A O 1
ATOM 1252 N N . ILE A 1 162 ? -2.419 16.253 3.332 1.00 75.31 162 ILE A N 1
ATOM 1253 C CA . ILE A 1 162 ? -2.799 14.835 3.191 1.00 75.31 162 ILE A CA 1
ATOM 1254 C C . ILE A 1 162 ? -4.171 14.623 2.540 1.00 75.31 162 ILE A C 1
ATOM 1256 O O . ILE A 1 162 ? -4.353 13.652 1.811 1.00 75.31 162 ILE A O 1
ATOM 1260 N N . ILE A 1 163 ? -5.123 15.542 2.734 1.00 74.81 163 ILE A N 1
ATOM 1261 C CA . ILE A 1 163 ? -6.409 15.534 2.024 1.00 74.81 163 ILE A CA 1
ATOM 1262 C C . ILE A 1 163 ? -6.344 16.563 0.895 1.00 74.81 163 ILE A C 1
ATOM 1264 O O . ILE A 1 163 ? -6.179 17.758 1.127 1.00 74.81 163 ILE A O 1
ATOM 1268 N N . LEU A 1 164 ? -6.470 16.099 -0.350 1.00 63.44 164 LEU A N 1
ATOM 1269 C CA . LEU A 1 164 ? -6.294 16.940 -1.537 1.00 63.44 164 LEU A CA 1
ATOM 1270 C C . LEU A 1 164 ? -7.632 17.323 -2.177 1.00 63.44 164 LEU A C 1
ATOM 1272 O O . LEU A 1 164 ? -8.374 16.466 -2.672 1.00 63.44 164 LEU A O 1
ATOM 1276 N N . ARG A 1 165 ? -7.897 18.633 -2.254 1.00 59.25 165 ARG A N 1
ATOM 1277 C CA . ARG A 1 165 ? -9.014 19.223 -3.010 1.00 59.25 165 ARG A CA 1
ATOM 1278 C C . ARG A 1 165 ? -8.689 19.288 -4.500 1.00 59.25 165 ARG A C 1
ATOM 1280 O O . ARG A 1 165 ? -8.274 20.333 -4.986 1.00 59.25 165 ARG A O 1
ATOM 1287 N N . ASN A 1 166 ? -8.948 18.213 -5.245 1.00 53.72 166 ASN A N 1
ATOM 1288 C CA . ASN A 1 166 ? -8.759 18.230 -6.701 1.00 53.72 166 ASN A CA 1
ATOM 1289 C C . ASN A 1 166 ? -10.089 17.966 -7.423 1.00 53.72 166 ASN A C 1
ATOM 1291 O O . ASN A 1 166 ? -10.504 16.820 -7.573 1.00 53.72 166 ASN A O 1
ATOM 1295 N N . GLY A 1 167 ? -10.742 19.033 -7.896 1.00 52.34 167 GLY A N 1
ATOM 1296 C CA . GLY A 1 167 ? -11.868 18.947 -8.835 1.00 52.34 167 GLY A CA 1
ATOM 1297 C C . GLY A 1 167 ? -13.181 18.376 -8.274 1.00 52.34 167 GLY A C 1
ATOM 1298 O O . GLY A 1 167 ? -13.485 18.515 -7.093 1.00 52.34 167 GLY A O 1
ATOM 1299 N N . LYS A 1 168 ? -14.005 17.807 -9.169 1.00 46.22 168 LYS A N 1
ATOM 1300 C CA . LYS A 1 168 ? -15.375 17.317 -8.898 1.00 46.22 168 LYS A CA 1
ATOM 1301 C C . LYS A 1 168 ? -15.456 15.830 -8.513 1.00 46.22 168 LYS A C 1
ATOM 1303 O O . LYS A 1 168 ? -16.559 15.342 -8.283 1.00 46.22 168 LYS A O 1
ATOM 1308 N N . ASP A 1 169 ? -14.333 15.116 -8.472 1.00 51.56 169 ASP A N 1
ATOM 1309 C CA . ASP A 1 169 ? -14.317 13.674 -8.215 1.00 51.56 169 ASP A CA 1
ATOM 1310 C C . ASP A 1 169 ? -14.153 13.334 -6.731 1.00 51.56 169 ASP A C 1
ATOM 1312 O O . ASP A 1 169 ? -13.518 14.056 -5.964 1.00 51.56 169 ASP A O 1
ATOM 1316 N N . THR A 1 170 ? -14.736 12.201 -6.333 1.00 55.69 170 THR A N 1
ATOM 1317 C CA . THR A 1 170 ? -14.629 11.632 -4.982 1.00 55.69 170 THR A CA 1
ATOM 1318 C C . THR A 1 170 ? -13.161 11.437 -4.610 1.00 55.69 170 THR A C 1
ATOM 1320 O O . THR A 1 170 ? -12.483 10.596 -5.205 1.00 55.69 170 THR A O 1
ATOM 1323 N N . ALA A 1 171 ? -12.673 12.190 -3.632 1.00 66.56 171 ALA A N 1
ATOM 1324 C CA . ALA A 1 171 ? -11.336 12.003 -3.092 1.00 66.56 171 ALA A CA 1
ATOM 1325 C C . ALA A 1 171 ? -11.387 11.167 -1.809 1.00 66.56 171 ALA A C 1
ATOM 1327 O O . ALA A 1 171 ? -12.417 11.121 -1.126 1.00 66.56 171 ALA A O 1
ATOM 1328 N N . ALA A 1 172 ? -10.267 10.513 -1.495 1.00 68.25 172 ALA A N 1
ATOM 1329 C CA . ALA A 1 172 ? -10.064 9.908 -0.192 1.00 68.25 172 ALA A CA 1
ATOM 1330 C C . ALA A 1 172 ? -10.275 10.949 0.910 1.00 68.25 172 ALA A C 1
ATOM 1332 O O . ALA A 1 172 ? -9.918 12.122 0.786 1.00 68.25 172 ALA A O 1
ATOM 1333 N N . ASN A 1 173 ? -10.873 10.490 1.991 1.00 81.38 173 ASN A N 1
ATOM 1334 C CA . ASN A 1 173 ? -11.304 11.290 3.115 1.00 81.38 173 ASN A CA 1
ATOM 1335 C C . ASN A 1 173 ? -10.949 10.558 4.416 1.00 81.38 173 ASN A C 1
ATOM 1337 O O . ASN A 1 173 ? -11.789 10.330 5.286 1.00 81.38 173 ASN A O 1
ATOM 1341 N N . GLY A 1 174 ? -9.700 10.097 4.461 1.00 89.50 174 GLY A N 1
ATOM 1342 C CA . GLY A 1 174 ? -9.174 9.180 5.460 1.00 89.50 174 GLY A CA 1
ATOM 1343 C C . GLY A 1 174 ? -8.303 8.091 4.841 1.00 89.50 174 GLY A C 1
ATOM 1344 O O . GLY A 1 174 ? -8.264 7.925 3.617 1.00 89.50 174 GLY A O 1
ATOM 1345 N N . ILE A 1 175 ? -7.642 7.326 5.703 1.00 91.62 175 ILE A N 1
ATOM 1346 C CA . ILE A 1 175 ? -6.855 6.139 5.344 1.00 91.62 175 ILE A CA 1
ATOM 1347 C C . ILE A 1 175 ? -7.357 4.972 6.189 1.00 91.62 175 ILE A C 1
ATOM 1349 O O . ILE A 1 175 ? -7.633 5.139 7.375 1.00 91.62 175 ILE A O 1
ATOM 1353 N N . LEU A 1 176 ? -7.472 3.800 5.570 1.00 94.81 176 LEU A N 1
ATOM 1354 C CA . LEU A 1 176 ? -7.660 2.516 6.230 1.00 94.81 176 LEU A CA 1
ATOM 1355 C C . LEU A 1 176 ? -6.328 1.764 6.214 1.00 94.81 176 LEU A C 1
ATOM 1357 O O . LEU A 1 176 ? -6.012 1.071 5.242 1.00 94.81 176 LEU A O 1
ATOM 1361 N N . GLY A 1 177 ? -5.571 1.898 7.303 1.00 95.50 177 GLY A N 1
ATOM 1362 C CA . GLY A 1 177 ? -4.376 1.102 7.539 1.00 95.50 177 GLY A CA 1
ATOM 1363 C C . GLY A 1 177 ? -4.716 -0.374 7.775 1.00 95.50 177 GLY A C 1
ATOM 1364 O O . GLY A 1 177 ? -5.594 -0.711 8.575 1.00 95.50 177 GLY A O 1
ATOM 1365 N N . ILE A 1 178 ? -4.021 -1.261 7.067 1.00 95.62 178 ILE A N 1
ATOM 1366 C CA . ILE A 1 178 ? -4.158 -2.728 7.156 1.00 95.62 178 ILE A CA 1
ATOM 1367 C C . ILE A 1 178 ? -2.801 -3.439 7.329 1.00 95.62 178 ILE A C 1
ATOM 1369 O O . ILE A 1 178 ? -2.660 -4.633 7.051 1.00 95.62 178 ILE A O 1
ATOM 1373 N N . GLY A 1 179 ? -1.790 -2.707 7.799 1.00 95.88 179 GLY A N 1
ATOM 1374 C CA . GLY A 1 179 ? -0.525 -3.219 8.328 1.00 95.88 179 GLY A CA 1
ATOM 1375 C C . GLY A 1 179 ? -0.662 -3.843 9.725 1.00 95.88 179 GLY A C 1
ATOM 1376 O O . GLY A 1 179 ? -1.753 -3.889 10.290 1.00 95.88 179 GLY A O 1
ATOM 1377 N N . TYR A 1 180 ? 0.445 -4.342 10.288 1.00 97.19 180 TYR A N 1
ATOM 1378 C CA . TYR A 1 180 ? 0.432 -5.003 11.601 1.00 97.19 180 TYR A CA 1
ATOM 1379 C C . TYR A 1 180 ? 0.184 -4.021 12.763 1.00 97.19 180 TYR A C 1
ATOM 1381 O O . TYR A 1 180 ? 0.517 -2.839 12.639 1.00 97.19 180 TYR A O 1
ATOM 1389 N N . PRO A 1 181 ? -0.321 -4.505 13.919 1.00 95.81 181 PRO A N 1
ATOM 1390 C CA . PRO A 1 181 ? -0.562 -3.690 15.117 1.00 95.81 181 PRO A CA 1
ATOM 1391 C C . PRO A 1 181 ? 0.608 -2.789 15.529 1.00 95.81 181 PRO A C 1
ATOM 1393 O O . PRO A 1 181 ? 0.409 -1.634 15.904 1.00 95.81 181 PRO A O 1
ATOM 1396 N N . GLU A 1 182 ? 1.843 -3.276 15.415 1.00 92.50 182 GLU A N 1
ATOM 1397 C CA . GLU A 1 182 ? 3.054 -2.522 15.743 1.00 92.50 182 GLU A CA 1
ATOM 1398 C C . GLU A 1 182 ? 3.276 -1.240 14.929 1.00 92.50 182 GLU A C 1
ATOM 1400 O O . GLU A 1 182 ? 4.107 -0.425 15.325 1.00 92.50 182 GLU A O 1
ATOM 1405 N N . LEU A 1 183 ? 2.560 -1.035 13.819 1.00 90.38 183 LEU A N 1
ATOM 1406 C CA . LEU A 1 183 ? 2.619 0.215 13.055 1.00 90.38 183 LEU A CA 1
ATOM 1407 C C . LEU A 1 183 ? 1.638 1.286 13.532 1.00 90.38 183 LEU A C 1
ATOM 1409 O O . LEU A 1 183 ? 1.683 2.393 12.994 1.00 90.38 183 LEU A O 1
ATOM 1413 N N . THR A 1 184 ? 0.764 0.983 14.492 1.00 92.81 184 THR A N 1
ATOM 1414 C CA . THR A 1 184 ? -0.178 1.974 15.024 1.00 92.81 184 THR A CA 1
ATOM 1415 C C . THR A 1 184 ? 0.573 3.148 15.665 1.00 92.81 184 THR A C 1
ATOM 1417 O O . THR A 1 184 ? 1.555 2.958 16.387 1.00 92.81 184 THR A O 1
ATOM 1420 N N . SER A 1 185 ? 0.139 4.382 15.398 1.00 89.38 185 SER A N 1
ATOM 1421 C CA . SER A 1 185 ? 0.803 5.615 15.845 1.00 89.38 185 SER A CA 1
ATOM 1422 C C . SER A 1 185 ? 0.458 5.940 17.302 1.00 89.38 185 SER A C 1
ATOM 1424 O O . SER A 1 185 ? -0.192 6.937 17.630 1.00 89.38 185 SER A O 1
ATOM 1426 N N . THR A 1 186 ? 0.794 5.023 18.205 1.00 87.94 186 THR A N 1
ATOM 1427 C CA . THR A 1 186 ? 0.429 5.083 19.621 1.00 87.94 186 THR A CA 1
ATOM 1428 C C . THR A 1 186 ? 1.425 4.311 20.475 1.00 87.94 186 THR A C 1
ATOM 1430 O O . THR A 1 186 ? 2.068 3.365 20.032 1.00 87.94 186 THR A O 1
ATOM 1433 N N . THR A 1 187 ? 1.520 4.684 21.748 1.00 84.00 187 THR A N 1
ATOM 1434 C CA . THR A 1 187 ? 2.277 3.921 22.749 1.00 84.00 187 THR A CA 1
ATOM 1435 C C . THR A 1 187 ? 1.520 2.686 23.240 1.00 84.00 187 THR A C 1
ATOM 1437 O O . THR A 1 187 ? 2.126 1.743 23.742 1.00 84.00 187 THR A O 1
ATOM 1440 N N . SER A 1 188 ? 0.190 2.677 23.114 1.00 90.44 188 SER A N 1
ATOM 1441 C CA . SER A 1 188 ? -0.669 1.541 23.457 1.00 90.44 188 SER A CA 1
ATOM 1442 C C . SER A 1 188 ? -1.186 0.893 22.182 1.00 90.44 188 SER A C 1
ATOM 1444 O O . SER A 1 188 ? -2.237 1.292 21.674 1.00 90.44 188 SER A O 1
ATOM 1446 N N . ILE A 1 189 ? -0.421 -0.082 21.690 1.00 93.06 189 ILE A N 1
ATOM 1447 C CA . ILE A 1 189 ? -0.732 -0.869 20.491 1.00 93.06 189 ILE A CA 1
ATOM 1448 C C . ILE A 1 189 ? -2.143 -1.462 20.599 1.00 93.06 189 ILE A C 1
ATOM 1450 O O . ILE A 1 189 ? -2.546 -1.950 21.658 1.00 93.06 189 ILE A O 1
ATOM 1454 N N . TYR A 1 190 ? -2.875 -1.427 19.490 1.00 95.88 190 TYR A N 1
ATOM 1455 C CA . TYR A 1 190 ? -4.206 -2.010 19.346 1.00 95.88 190 TYR A CA 1
ATOM 1456 C C . TYR A 1 190 ? -4.305 -2.779 18.027 1.00 95.88 190 TYR A C 1
ATOM 1458 O O . TYR A 1 190 ? -3.466 -2.607 17.146 1.00 95.88 190 TYR A O 1
ATOM 1466 N N . ASP A 1 191 ? -5.332 -3.617 17.894 1.00 97.81 191 ASP A N 1
ATOM 1467 C CA . ASP A 1 191 ? -5.575 -4.391 16.678 1.00 97.81 191 ASP A CA 1
ATOM 1468 C C . ASP A 1 191 ? -6.159 -3.491 15.562 1.00 97.81 191 ASP A C 1
ATOM 1470 O O . ASP A 1 191 ? -7.244 -2.915 15.733 1.00 97.81 191 ASP A O 1
ATOM 1474 N N . PRO A 1 192 ? -5.487 -3.367 14.400 1.00 98.00 192 PRO A N 1
ATOM 1475 C CA . PRO A 1 192 ? -6.032 -2.682 13.231 1.00 98.00 192 PRO A CA 1
ATOM 1476 C C . PRO A 1 192 ? -7.306 -3.355 12.722 1.00 98.00 192 PRO A C 1
ATOM 1478 O O . PRO A 1 192 ? -7.580 -4.516 13.033 1.00 98.00 192 PRO A O 1
ATOM 1481 N N . PHE A 1 193 ? -8.061 -2.651 11.877 1.00 97.62 193 PHE A N 1
ATOM 1482 C CA . PHE A 1 193 ? -9.387 -3.073 11.410 1.00 97.62 193 PHE A CA 1
ATOM 1483 C C . PHE A 1 193 ? -9.471 -4.542 10.968 1.00 97.62 193 PHE A C 1
ATOM 1485 O O . PHE A 1 193 ? -10.335 -5.288 11.429 1.00 97.62 193 PHE A O 1
ATOM 1492 N N . VAL A 1 194 ? -8.550 -4.983 10.109 1.00 97.19 194 VAL A N 1
ATOM 1493 C CA . VAL A 1 194 ? -8.561 -6.350 9.566 1.00 97.19 194 VAL A CA 1
ATOM 1494 C C . VAL A 1 194 ? -8.162 -7.414 10.603 1.00 97.19 194 VAL A C 1
ATOM 1496 O O . VAL A 1 194 ? -8.681 -8.531 10.575 1.00 97.19 194 VAL A O 1
ATOM 1499 N N . PHE A 1 195 ? -7.315 -7.056 11.573 1.00 98.31 195 PHE A N 1
ATOM 1500 C CA . PHE A 1 195 ? -6.941 -7.935 12.684 1.00 98.31 195 PHE A CA 1
ATOM 1501 C C . PHE A 1 195 ? -8.095 -8.087 13.675 1.00 98.31 195 PHE A C 1
ATOM 1503 O O . PHE A 1 195 ? -8.404 -9.205 14.085 1.00 98.31 195 PHE A O 1
ATOM 1510 N N . ASN A 1 196 ? -8.796 -6.996 13.997 1.00 98.19 196 ASN A N 1
ATOM 1511 C CA . ASN A 1 196 ? -10.011 -7.051 14.810 1.00 98.19 196 ASN A CA 1
ATOM 1512 C C . ASN A 1 196 ? -11.129 -7.837 14.117 1.00 98.19 196 ASN A C 1
ATOM 1514 O O . ASN A 1 196 ? -11.806 -8.631 14.767 1.00 98.19 196 ASN A O 1
ATOM 1518 N N . MET A 1 197 ? -11.287 -7.682 12.800 1.00 96.94 197 MET A N 1
ATOM 1519 C CA . MET A 1 197 ? -12.232 -8.475 12.010 1.00 96.94 197 MET A CA 1
ATOM 1520 C C . MET A 1 197 ? -11.963 -9.982 12.146 1.00 96.94 197 MET A C 1
ATOM 1522 O O . MET A 1 197 ? -12.887 -10.749 12.420 1.00 96.94 197 MET A O 1
ATOM 1526 N N . ALA A 1 198 ? -10.700 -10.403 12.020 1.00 97.62 198 ALA A N 1
ATOM 1527 C CA . ALA A 1 198 ? -10.301 -11.795 12.225 1.00 97.62 198 ALA A CA 1
ATOM 1528 C C . ALA A 1 198 ? -10.511 -12.250 13.681 1.00 97.62 198 ALA A C 1
ATOM 1530 O O . ALA A 1 198 ? -11.085 -13.309 13.926 1.00 97.62 198 ALA A O 1
ATOM 1531 N N . LYS A 1 199 ? -10.095 -11.433 14.656 1.00 97.75 199 LYS A N 1
ATOM 1532 C CA . LYS A 1 199 ? -10.206 -11.718 16.096 1.00 97.75 199 LYS A CA 1
ATOM 1533 C C . LYS A 1 199 ? -11.652 -11.892 16.562 1.00 97.75 199 LYS A C 1
ATOM 1535 O O . LYS A 1 199 ? -11.913 -12.707 17.440 1.00 97.75 199 LYS A O 1
ATOM 1540 N N . GLN A 1 200 ? -12.582 -11.148 15.969 1.00 97.88 200 GLN A N 1
ATOM 1541 C CA . GLN A 1 200 ? -14.016 -11.244 16.245 1.00 97.88 200 GLN A CA 1
ATOM 1542 C C . GLN A 1 200 ? -14.700 -12.395 15.478 1.00 97.88 200 GLN A C 1
ATOM 1544 O O . GLN A 1 200 ? -15.909 -12.569 15.601 1.00 97.88 200 GLN A O 1
ATOM 1549 N N . GLY A 1 201 ? -13.957 -13.190 14.692 1.00 96.75 201 GLY A N 1
ATOM 1550 C CA . GLY A 1 201 ? -14.500 -14.322 13.930 1.00 96.75 201 GLY A CA 1
ATOM 1551 C C . GLY A 1 201 ? -15.398 -13.911 12.759 1.00 96.75 201 GLY A C 1
ATOM 1552 O O . GLY A 1 201 ? -16.205 -14.710 12.284 1.00 96.75 201 GLY A O 1
ATOM 1553 N N . LEU A 1 202 ? -15.280 -12.664 12.291 1.00 96.56 202 LEU A N 1
ATOM 1554 C CA . LEU A 1 202 ? -16.169 -12.082 11.279 1.00 96.56 202 LEU A CA 1
ATOM 1555 C C . LEU A 1 202 ? -15.817 -12.496 9.844 1.00 96.56 202 LEU A C 1
ATOM 1557 O O . LEU A 1 202 ? -16.565 -12.192 8.917 1.00 96.56 202 LEU A O 1
ATOM 1561 N N . ILE A 1 203 ? -14.696 -13.192 9.663 1.00 95.56 203 ILE A N 1
ATOM 1562 C CA . ILE A 1 203 ? -14.232 -13.755 8.394 1.00 95.56 203 ILE A CA 1
ATOM 1563 C C . ILE A 1 203 ? -13.817 -15.218 8.590 1.00 95.56 203 ILE A C 1
ATOM 1565 O O . ILE A 1 203 ? -13.290 -15.545 9.656 1.00 95.56 203 ILE A O 1
ATOM 1569 N N . PRO A 1 204 ? -14.035 -16.097 7.593 1.00 95.38 204 PRO A N 1
ATOM 1570 C CA . PRO A 1 204 ? -13.799 -17.535 7.756 1.00 95.38 204 PRO A CA 1
ATOM 1571 C C . PRO A 1 204 ? -12.313 -17.900 7.811 1.00 95.38 204 PRO A C 1
ATOM 1573 O O . PRO A 1 204 ? -11.923 -18.837 8.502 1.00 95.38 204 PRO A O 1
ATOM 1576 N N . GLU A 1 205 ? -11.470 -17.142 7.111 1.00 96.69 205 GLU A N 1
ATOM 1577 C CA . GLU A 1 205 ? -10.016 -17.274 7.159 1.00 96.69 205 GLU A CA 1
ATOM 1578 C C . GLU A 1 205 ? -9.395 -15.945 7.601 1.00 96.69 205 GLU A C 1
ATOM 1580 O O . GLU A 1 205 ? -9.833 -14.879 7.176 1.00 96.69 205 GLU A O 1
ATOM 1585 N N . ALA A 1 206 ? -8.343 -15.968 8.423 1.00 97.62 206 ALA A N 1
ATOM 1586 C CA . ALA A 1 206 ? -7.627 -14.753 8.832 1.00 97.62 206 ALA A CA 1
ATOM 1587 C C . ALA A 1 206 ? -6.677 -14.262 7.722 1.00 97.62 206 ALA A C 1
ATOM 1589 O O . ALA A 1 206 ? -5.467 -14.123 7.918 1.00 97.62 206 ALA A O 1
ATOM 1590 N N . ILE A 1 207 ? -7.237 -14.029 6.536 1.00 97.88 207 ILE A N 1
ATOM 1591 C CA . ILE A 1 207 ? -6.541 -13.548 5.347 1.00 97.88 207 ILE A CA 1
ATOM 1592 C C . ILE A 1 207 ? -7.311 -12.389 4.715 1.00 97.88 207 ILE A C 1
ATOM 1594 O O . ILE A 1 207 ? -8.530 -12.280 4.856 1.00 97.88 207 ILE A O 1
ATOM 1598 N N . PHE A 1 208 ? -6.615 -11.567 3.944 1.00 98.12 208 PHE A N 1
ATOM 1599 C CA . PHE A 1 208 ? -7.242 -10.708 2.946 1.00 98.12 208 PHE A CA 1
ATOM 1600 C C . PHE A 1 208 ? -6.467 -10.784 1.636 1.00 98.12 208 PHE A C 1
ATOM 1602 O O . PHE A 1 208 ? -5.279 -11.100 1.614 1.00 98.12 208 PHE A O 1
ATOM 1609 N N . SER A 1 209 ? -7.139 -10.528 0.525 1.00 98.00 209 SER A N 1
ATOM 1610 C CA . SER A 1 209 ? -6.543 -10.603 -0.801 1.00 98.00 209 SER A CA 1
ATOM 1611 C C . SER A 1 209 ? -6.928 -9.408 -1.655 1.00 98.00 209 SER A C 1
ATOM 1613 O O . SER A 1 209 ? -7.994 -8.822 -1.474 1.00 98.00 209 SER A O 1
ATOM 1615 N N . ILE A 1 210 ? -6.027 -9.007 -2.549 1.00 96.31 210 ILE A N 1
ATOM 1616 C CA . ILE A 1 210 ? -6.145 -7.762 -3.310 1.00 96.31 210 ILE A CA 1
ATOM 1617 C C . ILE A 1 210 ? -5.850 -8.032 -4.784 1.00 96.31 210 ILE A C 1
ATOM 1619 O O . ILE A 1 210 ? -4.832 -8.631 -5.143 1.00 96.31 210 ILE A O 1
ATOM 1623 N N . HIS A 1 211 ? -6.738 -7.533 -5.638 1.00 93.19 211 HIS A N 1
ATOM 1624 C CA . HIS A 1 211 ? -6.531 -7.381 -7.070 1.00 93.19 211 HIS A CA 1
ATOM 1625 C C . HIS A 1 211 ? -6.717 -5.912 -7.434 1.00 93.19 211 HIS A C 1
ATOM 1627 O O . HIS A 1 211 ? -7.748 -5.329 -7.121 1.00 93.19 211 HIS A O 1
ATOM 1633 N N . MET A 1 212 ? -5.743 -5.316 -8.111 1.00 88.19 212 MET A N 1
ATOM 1634 C CA . MET A 1 212 ? -5.701 -3.865 -8.327 1.00 88.19 212 MET A CA 1
ATOM 1635 C C . MET A 1 212 ? -6.138 -3.445 -9.740 1.00 88.19 212 MET A C 1
ATOM 1637 O O . MET A 1 212 ? -6.221 -2.258 -10.029 1.00 88.19 212 MET A O 1
ATOM 1641 N N . GLY A 1 213 ? -6.429 -4.396 -10.630 1.00 83.69 213 GLY A N 1
ATOM 1642 C CA . GLY A 1 213 ? -6.769 -4.088 -12.021 1.00 83.69 213 GLY A CA 1
ATOM 1643 C C . GLY A 1 213 ? -5.614 -3.503 -12.832 1.00 83.69 213 GLY A C 1
ATOM 1644 O O . GLY A 1 213 ? -4.444 -3.566 -12.442 1.00 83.69 213 GLY A O 1
ATOM 1645 N N . SER A 1 214 ? -5.945 -2.950 -14.000 1.00 76.44 214 SER A N 1
ATOM 1646 C CA . SER A 1 214 ? -4.972 -2.360 -14.921 1.00 76.44 214 SER A CA 1
ATOM 1647 C C . SER A 1 214 ? -4.644 -0.905 -14.580 1.00 76.44 214 SER A C 1
ATOM 1649 O O . SER A 1 214 ? -5.467 -0.147 -14.065 1.00 76.44 214 SER A O 1
ATOM 1651 N N . LEU A 1 215 ? -3.445 -0.458 -14.970 1.00 68.31 215 LEU A N 1
ATOM 1652 C CA . LEU A 1 215 ? -3.062 0.957 -14.933 1.00 68.31 215 LEU A CA 1
A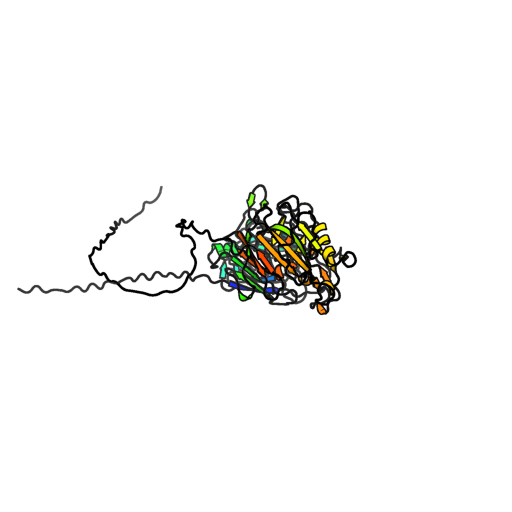TOM 1653 C C . LEU A 1 215 ? -4.023 1.847 -15.746 1.00 68.31 215 LEU A C 1
ATOM 1655 O O . LEU A 1 215 ? -4.176 3.020 -15.413 1.00 68.31 215 LEU A O 1
ATOM 1659 N N . TYR A 1 216 ? -4.663 1.305 -16.780 1.00 65.94 216 TYR A N 1
ATOM 1660 C CA . TYR A 1 216 ? -5.535 2.058 -17.689 1.00 65.94 216 TYR A CA 1
ATOM 1661 C C . TYR A 1 216 ? -7.017 1.981 -17.316 1.00 65.94 216 TYR A C 1
ATOM 1663 O O . TYR A 1 216 ? -7.836 2.686 -17.902 1.00 65.94 216 TYR A O 1
ATOM 1671 N N . ASP A 1 217 ? -7.368 1.155 -16.330 1.00 65.56 217 ASP A N 1
ATOM 1672 C CA . ASP A 1 217 ? -8.731 1.126 -15.823 1.00 65.56 217 ASP A CA 1
ATOM 1673 C C . ASP A 1 217 ? -8.968 2.391 -14.982 1.00 65.56 217 ASP A C 1
ATOM 1675 O O . ASP A 1 217 ? -8.130 2.791 -14.163 1.00 65.56 217 ASP A O 1
ATOM 1679 N N . SER A 1 218 ? -10.117 3.033 -15.188 1.00 56.75 218 SER A N 1
ATOM 1680 C CA . SER A 1 218 ? -10.602 4.144 -14.365 1.00 56.75 218 SER A CA 1
ATOM 1681 C C . SER A 1 218 ? -11.913 3.744 -13.687 1.00 56.75 218 SER A C 1
ATOM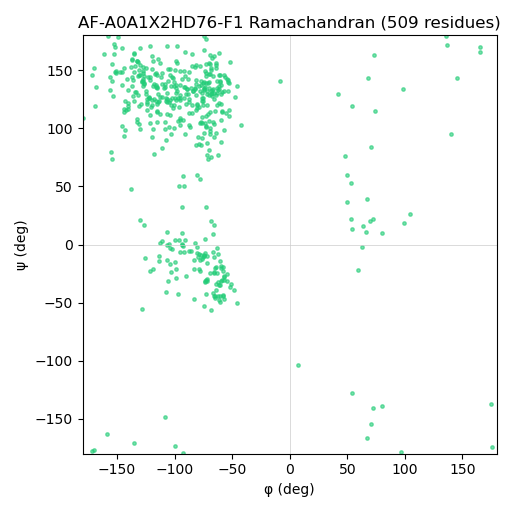 1683 O O . SER A 1 218 ? -12.693 2.954 -14.218 1.00 56.75 218 SER A O 1
ATOM 1685 N N . GLY A 1 219 ? -12.151 4.244 -12.471 1.00 58.88 219 GLY A N 1
ATOM 1686 C CA . GLY A 1 219 ? -13.304 3.836 -11.667 1.00 58.88 219 GLY A CA 1
ATOM 1687 C C . GLY A 1 219 ? -13.087 2.501 -10.946 1.00 58.88 219 GLY A C 1
ATOM 1688 O O . GLY A 1 219 ? -12.027 2.272 -10.356 1.00 58.88 219 GLY A O 1
ATOM 1689 N N . TRP A 1 220 ? -14.112 1.645 -10.924 1.00 57.38 220 TRP A N 1
ATOM 1690 C CA . TRP A 1 220 ? -14.066 0.331 -10.273 1.00 57.38 220 TRP A CA 1
ATOM 1691 C C . TRP A 1 220 ? -13.133 -0.608 -11.042 1.00 57.38 220 TRP A C 1
ATOM 1693 O O . TRP A 1 220 ? -13.521 -1.190 -12.050 1.00 57.38 220 TRP A O 1
ATOM 1703 N N . SER A 1 221 ? -11.894 -0.720 -10.577 1.00 71.38 221 SER A N 1
ATOM 1704 C CA . SER A 1 221 ? -10.796 -1.379 -11.300 1.00 71.38 221 SER A CA 1
ATOM 1705 C C . SER A 1 221 ? -10.236 -2.579 -10.546 1.00 71.38 221 SER A C 1
ATOM 1707 O O . SER A 1 221 ? -9.684 -3.482 -11.161 1.00 71.38 221 SER A O 1
ATOM 1709 N N . GLY A 1 222 ? -10.442 -2.648 -9.232 1.00 84.75 222 GLY A N 1
ATOM 1710 C CA . GLY A 1 222 ? -9.930 -3.729 -8.403 1.00 84.75 222 GLY A CA 1
ATOM 1711 C C . GLY A 1 222 ? -10.949 -4.267 -7.410 1.00 84.75 222 GLY A C 1
ATOM 1712 O O . GLY A 1 222 ? -12.132 -3.923 -7.421 1.00 84.75 222 GLY A O 1
ATOM 1713 N N . GLU A 1 223 ? -10.468 -5.113 -6.515 1.00 89.38 223 GLU A N 1
ATOM 1714 C CA . GLU A 1 223 ? -11.206 -5.619 -5.369 1.00 89.38 223 GLU A CA 1
ATOM 1715 C C . GLU A 1 223 ? -10.261 -5.961 -4.219 1.00 89.38 223 GLU A C 1
ATOM 1717 O O . GLU A 1 223 ? -9.127 -6.396 -4.431 1.00 89.38 223 GLU A O 1
ATOM 1722 N N . ILE A 1 224 ? -10.774 -5.797 -3.005 1.00 94.19 224 ILE A N 1
ATOM 1723 C CA . ILE A 1 224 ? -10.245 -6.427 -1.803 1.00 94.19 224 ILE A CA 1
ATOM 1724 C C . ILE A 1 224 ? -11.259 -7.469 -1.335 1.00 94.19 224 ILE A C 1
ATOM 1726 O O . ILE A 1 224 ? -12.472 -7.238 -1.364 1.00 94.19 224 ILE A O 1
ATOM 1730 N N . MET A 1 225 ? -10.766 -8.626 -0.917 1.00 94.50 225 MET A N 1
ATOM 1731 C CA . MET A 1 225 ? -11.572 -9.693 -0.347 1.00 94.50 225 MET A CA 1
ATOM 1732 C C . MET A 1 225 ? -11.036 -10.045 1.036 1.00 94.50 225 MET A C 1
ATOM 1734 O O . MET A 1 225 ? -9.882 -10.438 1.173 1.00 94.50 225 MET A O 1
ATOM 1738 N N . PHE A 1 226 ? -11.871 -9.913 2.061 1.00 96.06 226 PHE A N 1
ATOM 1739 C CA . PHE A 1 226 ? -11.560 -10.348 3.419 1.00 96.06 226 PHE A CA 1
ATOM 1740 C C . PHE A 1 226 ? -12.059 -11.776 3.620 1.00 96.06 226 PHE A C 1
ATOM 1742 O O . PHE A 1 226 ? -13.175 -12.108 3.220 1.00 96.06 226 PHE A O 1
ATOM 1749 N N . GLY A 1 227 ? -11.244 -12.629 4.229 1.00 95.56 227 GLY A N 1
ATOM 1750 C CA . GLY A 1 227 ? -11.621 -14.005 4.527 1.00 95.56 227 GLY A CA 1
ATOM 1751 C C . GLY A 1 227 ? -11.514 -14.992 3.377 1.00 95.56 227 GLY A C 1
ATOM 1752 O O . GLY A 1 227 ? -12.013 -16.100 3.507 1.00 95.56 227 GLY A O 1
ATOM 1753 N N . GLY A 1 228 ? -10.913 -14.631 2.244 1.00 95.00 228 GLY A N 1
ATOM 1754 C CA . GLY A 1 228 ? -10.831 -15.559 1.122 1.00 95.00 228 GLY A CA 1
ATOM 1755 C C . GLY A 1 228 ? -9.961 -15.091 -0.034 1.00 95.00 228 GLY A C 1
ATOM 1756 O O . GLY A 1 228 ? -9.338 -14.029 0.003 1.00 95.00 228 GLY A O 1
ATOM 1757 N N . ILE A 1 229 ? -9.937 -15.928 -1.070 1.00 95.75 229 ILE A N 1
ATOM 1758 C CA . ILE A 1 229 ? -9.213 -15.719 -2.324 1.00 95.75 229 ILE A CA 1
ATOM 1759 C C . ILE A 1 229 ? -10.215 -15.807 -3.473 1.00 95.75 229 ILE A C 1
ATOM 1761 O O . ILE A 1 229 ? -10.886 -16.828 -3.645 1.00 95.75 229 ILE A O 1
ATOM 1765 N N . ASN A 1 230 ? -10.264 -14.773 -4.307 1.00 92.69 230 ASN A N 1
ATOM 1766 C CA . ASN A 1 230 ? -11.043 -14.790 -5.534 1.00 92.69 230 ASN A CA 1
ATOM 1767 C C . ASN A 1 230 ? -10.226 -15.397 -6.682 1.00 92.69 230 ASN A C 1
ATOM 1769 O O . ASN A 1 230 ? -9.387 -14.738 -7.301 1.00 92.69 230 ASN A O 1
ATOM 1773 N N . LYS A 1 231 ? -10.507 -16.664 -6.994 1.00 94.75 231 LYS A N 1
ATOM 1774 C CA . LYS A 1 231 ? -9.823 -17.413 -8.058 1.00 94.75 231 LYS A CA 1
ATOM 1775 C C . LYS A 1 231 ? -10.067 -16.842 -9.459 1.00 94.75 231 LYS A C 1
ATOM 1777 O O . LYS A 1 231 ? -9.231 -17.056 -10.329 1.00 94.75 231 LYS A O 1
ATOM 1782 N N . ASP A 1 232 ? -11.125 -16.057 -9.662 1.00 93.44 232 ASP A N 1
ATOM 1783 C CA . ASP A 1 232 ? -11.432 -15.433 -10.958 1.00 93.44 232 ASP A CA 1
ATOM 1784 C C . ASP A 1 232 ? -10.503 -14.249 -11.284 1.00 93.44 232 ASP A C 1
ATOM 1786 O O . ASP A 1 232 ? -10.517 -13.711 -12.393 1.00 93.44 232 ASP A O 1
ATOM 1790 N N . ARG A 1 233 ? -9.690 -13.812 -10.314 1.00 91.81 233 ARG A N 1
ATOM 1791 C CA . ARG A 1 233 ? -8.785 -12.658 -10.439 1.00 91.81 233 ARG A CA 1
ATOM 1792 C C . ARG A 1 233 ? -7.311 -13.027 -10.554 1.00 91.81 233 ARG A C 1
ATOM 1794 O O . ARG A 1 233 ? -6.476 -12.132 -10.709 1.00 91.81 233 ARG A O 1
ATOM 1801 N N . LEU A 1 234 ? -6.982 -14.316 -10.520 1.00 93.69 234 LEU A N 1
ATOM 1802 C CA . LEU A 1 234 ? -5.608 -14.810 -10.555 1.00 93.69 234 LEU A CA 1
ATOM 1803 C C . LEU A 1 234 ? -5.435 -15.949 -11.561 1.00 93.69 234 LEU A C 1
ATOM 1805 O O . LEU A 1 234 ? -6.383 -16.644 -11.915 1.00 93.69 234 LEU A O 1
ATOM 1809 N N . LYS A 1 235 ? -4.197 -16.163 -12.008 1.00 92.75 235 LYS A N 1
ATOM 1810 C CA . LYS A 1 235 ? -3.819 -17.319 -12.831 1.00 92.75 235 LYS A CA 1
ATOM 1811 C C . LYS A 1 235 ? -2.966 -18.291 -12.022 1.00 92.75 235 LYS A C 1
ATOM 1813 O O . LYS A 1 235 ? -2.016 -17.886 -11.362 1.00 92.75 235 LYS A O 1
ATOM 1818 N N . GLY A 1 236 ? -3.255 -19.586 -12.128 1.00 90.12 236 GLY A N 1
ATOM 1819 C CA . GLY A 1 236 ? -2.478 -20.629 -11.456 1.00 90.12 236 GLY A CA 1
ATOM 1820 C C . GLY A 1 236 ? -2.710 -20.675 -9.943 1.00 90.12 236 GLY A C 1
ATOM 1821 O O . GLY A 1 236 ? -3.839 -20.550 -9.477 1.00 90.12 236 GLY A O 1
ATOM 1822 N N . HIS A 1 237 ? -1.642 -20.905 -9.179 1.00 91.31 237 HIS A N 1
ATOM 1823 C CA . HIS A 1 237 ? -1.699 -21.075 -7.725 1.00 91.31 237 HIS A CA 1
ATOM 1824 C C . HIS A 1 237 ? -0.948 -19.960 -7.007 1.00 91.31 237 HIS A C 1
ATOM 1826 O O . HIS A 1 237 ? 0.114 -19.534 -7.460 1.00 91.31 237 HIS A O 1
ATOM 1832 N N . VAL A 1 238 ? -1.459 -19.570 -5.840 1.00 95.00 238 VAL A N 1
ATOM 1833 C CA . VAL A 1 238 ? -0.779 -18.636 -4.940 1.00 95.00 238 VAL A CA 1
ATOM 1834 C C . VAL A 1 238 ? 0.486 -19.289 -4.376 1.00 95.00 238 VAL A C 1
ATOM 1836 O O . VAL A 1 238 ? 0.449 -20.406 -3.848 1.00 95.00 238 VAL A O 1
ATOM 1839 N N . LYS A 1 239 ? 1.617 -18.595 -4.503 1.00 93.75 239 LYS A N 1
ATOM 1840 C CA . LYS A 1 239 ? 2.920 -18.974 -3.943 1.00 93.75 239 LYS A CA 1
ATOM 1841 C C . LYS A 1 239 ? 3.258 -18.029 -2.803 1.00 93.75 239 LYS A C 1
ATOM 1843 O O . LYS A 1 239 ? 3.087 -16.826 -2.955 1.00 93.75 239 LYS A O 1
ATOM 1848 N N . TYR A 1 240 ? 3.729 -18.564 -1.683 1.00 93.44 240 TYR A N 1
ATOM 1849 C CA . TYR A 1 240 ? 3.904 -17.787 -0.458 1.00 93.44 240 TYR A CA 1
ATOM 1850 C C . TYR A 1 240 ? 5.373 -17.595 -0.097 1.00 93.44 240 TYR A C 1
ATOM 1852 O O . TYR A 1 240 ? 6.174 -18.520 -0.221 1.00 93.44 240 TYR A O 1
ATOM 1860 N N . ALA A 1 241 ? 5.680 -16.421 0.444 1.00 93.12 241 ALA A N 1
ATOM 1861 C CA . ALA A 1 241 ? 6.905 -16.134 1.175 1.00 93.12 241 ALA A CA 1
ATOM 1862 C C . ALA A 1 241 ? 6.552 -15.664 2.601 1.00 93.12 241 ALA A C 1
ATOM 1864 O O . ALA A 1 241 ? 5.520 -15.014 2.792 1.00 93.12 241 ALA A O 1
ATOM 1865 N N . PRO A 1 242 ? 7.352 -16.019 3.619 1.00 94.06 242 PRO A N 1
ATOM 1866 C CA . PRO A 1 242 ? 7.089 -15.604 4.993 1.00 94.06 242 PRO A CA 1
ATOM 1867 C C . PRO A 1 242 ? 7.325 -14.103 5.168 1.00 94.06 242 PRO A C 1
ATOM 1869 O O . PRO A 1 242 ? 8.223 -13.530 4.547 1.00 94.06 242 PRO A O 1
ATOM 1872 N N . VAL A 1 243 ? 6.535 -13.485 6.045 1.00 95.56 243 VAL A N 1
ATOM 1873 C CA . VAL A 1 243 ? 6.721 -12.087 6.429 1.00 95.56 243 VAL A CA 1
ATOM 1874 C C . VAL A 1 243 ? 8.024 -11.957 7.221 1.00 95.56 243 VAL A C 1
ATOM 1876 O O . VAL A 1 243 ? 8.311 -12.740 8.129 1.00 95.56 243 VAL A O 1
ATOM 1879 N N . ALA A 1 244 ? 8.829 -10.964 6.866 1.00 92.88 244 ALA A N 1
ATOM 1880 C CA . ALA A 1 244 ? 10.040 -10.602 7.572 1.00 92.88 244 ALA A CA 1
ATOM 1881 C C . ALA A 1 244 ? 9.713 -9.830 8.852 1.00 92.88 244 ALA A C 1
ATOM 1883 O O . ALA A 1 244 ? 8.825 -8.978 8.889 1.00 92.88 244 ALA A O 1
ATOM 1884 N N . ARG A 1 245 ? 10.469 -10.123 9.910 1.00 90.44 245 ARG A N 1
ATOM 1885 C CA . ARG A 1 245 ? 10.390 -9.399 11.183 1.00 90.44 245 ARG A CA 1
ATOM 1886 C C . ARG A 1 245 ? 11.416 -8.277 11.215 1.00 90.44 245 ARG A C 1
ATOM 1888 O O . ARG A 1 245 ? 12.535 -8.474 10.748 1.00 90.44 245 ARG A O 1
ATOM 1895 N N . LEU A 1 246 ? 11.041 -7.150 11.806 1.00 85.62 246 LEU A N 1
ATOM 1896 C CA . LEU A 1 246 ? 11.931 -6.033 12.094 1.00 85.62 246 LEU A CA 1
ATOM 1897 C C . LEU A 1 246 ? 12.334 -6.047 13.561 1.00 85.62 246 LEU A C 1
ATOM 1899 O O . LEU A 1 246 ? 11.515 -6.350 14.425 1.00 85.62 246 LEU A O 1
ATOM 1903 N N . ASP A 1 247 ? 13.582 -5.683 13.824 1.00 83.25 247 ASP A N 1
ATOM 1904 C CA . ASP A 1 247 ? 14.018 -5.292 15.157 1.00 83.25 247 ASP A CA 1
ATOM 1905 C C . ASP A 1 247 ? 13.619 -3.831 15.387 1.00 83.25 247 ASP A C 1
ATOM 1907 O O . ASP A 1 247 ? 14.061 -2.951 14.652 1.00 83.25 247 ASP A O 1
ATOM 1911 N N . ILE A 1 248 ? 12.730 -3.579 16.347 1.00 75.62 248 ILE A N 1
ATOM 1912 C CA . ILE A 1 248 ? 12.290 -2.242 16.744 1.00 75.62 248 ILE A CA 1
ATOM 1913 C C . ILE A 1 248 ? 12.613 -2.080 18.227 1.00 75.62 248 ILE A C 1
ATOM 1915 O O . ILE A 1 248 ? 11.899 -2.622 19.064 1.00 75.62 248 ILE A O 1
ATOM 1919 N N . GLN A 1 249 ? 13.665 -1.319 18.549 1.00 75.75 249 GLN A N 1
ATOM 1920 C CA . GLN A 1 249 ? 14.105 -1.074 19.934 1.00 75.75 249 GLN A CA 1
ATOM 1921 C C . GLN A 1 249 ? 14.313 -2.383 20.726 1.00 75.75 249 GLN A C 1
ATOM 1923 O O . GLN A 1 249 ? 13.711 -2.577 21.781 1.00 75.75 249 GLN A O 1
ATOM 1928 N N . ASP A 1 250 ? 15.112 -3.304 20.178 1.00 77.94 250 ASP A N 1
ATOM 1929 C CA . ASP A 1 250 ? 15.411 -4.633 20.737 1.00 77.94 250 ASP A CA 1
ATOM 1930 C C . ASP A 1 250 ? 14.200 -5.592 20.789 1.00 77.94 250 ASP A C 1
ATOM 1932 O O . ASP A 1 250 ? 14.256 -6.671 21.392 1.00 77.94 250 ASP A O 1
ATOM 1936 N N . LYS A 1 251 ? 13.085 -5.235 20.135 1.00 84.00 251 LYS A N 1
ATOM 1937 C CA . LYS A 1 251 ? 11.911 -6.097 19.951 1.00 84.00 251 LYS A CA 1
ATOM 1938 C C . LYS A 1 251 ? 11.824 -6.554 18.497 1.00 84.00 251 LYS A C 1
ATOM 1940 O O . LYS A 1 251 ? 11.359 -5.822 17.626 1.00 84.00 251 LYS A O 1
ATOM 1945 N N . VAL A 1 252 ? 12.172 -7.817 18.249 1.00 87.69 252 VAL A N 1
ATOM 1946 C CA . VAL A 1 252 ? 11.971 -8.465 16.942 1.00 87.69 252 VAL A CA 1
ATOM 1947 C C . VAL A 1 252 ? 10.496 -8.835 16.758 1.00 87.69 252 VAL A C 1
ATOM 1949 O O . VAL A 1 252 ? 9.997 -9.761 17.400 1.00 87.69 252 VAL A O 1
ATOM 1952 N N . THR A 1 253 ? 9.795 -8.140 15.864 1.00 91.50 253 THR A N 1
ATOM 1953 C CA . THR A 1 253 ? 8.342 -8.273 15.668 1.00 91.50 253 THR A CA 1
ATOM 1954 C C . THR A 1 253 ? 7.915 -8.098 14.207 1.00 91.50 253 THR A C 1
ATOM 1956 O O . THR A 1 253 ? 8.711 -7.707 13.352 1.00 91.50 253 THR A O 1
ATOM 1959 N N . TYR A 1 254 ? 6.658 -8.415 13.900 1.00 93.94 254 TYR A N 1
ATOM 1960 C CA . TYR A 1 254 ? 6.038 -8.051 12.629 1.00 93.94 254 TYR A CA 1
ATOM 1961 C C . TYR A 1 254 ? 5.553 -6.609 12.713 1.00 93.94 254 TYR A C 1
ATOM 1963 O O . TYR A 1 254 ? 4.861 -6.243 13.653 1.00 93.94 254 TYR A O 1
ATOM 1971 N N . ALA A 1 255 ? 5.924 -5.795 11.733 1.00 90.88 255 ALA A N 1
ATOM 1972 C CA . ALA A 1 255 ? 5.468 -4.411 11.641 1.00 90.88 255 ALA A CA 1
ATOM 1973 C C . ALA A 1 255 ? 4.889 -4.162 10.249 1.00 90.88 255 ALA A C 1
ATOM 1975 O O . ALA A 1 255 ? 3.720 -3.836 10.084 1.00 90.88 255 ALA A O 1
ATOM 1976 N N . TYR A 1 256 ? 5.674 -4.430 9.215 1.00 93.38 256 TYR A N 1
ATOM 1977 C CA . TYR A 1 256 ? 5.212 -4.331 7.839 1.00 93.38 256 TYR A CA 1
ATOM 1978 C C . TYR A 1 256 ? 4.834 -5.688 7.270 1.00 93.38 256 TYR A C 1
ATOM 1980 O O . TYR A 1 256 ? 5.392 -6.717 7.654 1.00 93.38 256 TYR A O 1
ATOM 1988 N N . TRP A 1 257 ? 3.997 -5.660 6.236 1.00 96.88 257 TRP A N 1
ATOM 1989 C CA . TRP A 1 257 ? 3.949 -6.713 5.230 1.00 96.88 257 TRP A CA 1
ATOM 1990 C C . TRP A 1 257 ? 5.246 -6.696 4.411 1.00 96.88 257 TRP A C 1
ATOM 1992 O O . TRP A 1 257 ? 5.302 -6.189 3.294 1.00 96.88 257 TRP A O 1
ATOM 2002 N N . MET A 1 258 ? 6.321 -7.197 5.019 1.00 94.75 258 MET A N 1
ATOM 2003 C CA . MET A 1 258 ? 7.681 -7.166 4.487 1.00 94.75 258 MET A CA 1
ATOM 2004 C C . MET A 1 258 ? 8.154 -8.564 4.102 1.00 94.75 258 MET A C 1
ATOM 2006 O O . MET A 1 258 ? 7.800 -9.534 4.758 1.00 94.75 258 MET A O 1
ATOM 2010 N N . LEU A 1 259 ? 8.994 -8.677 3.078 1.00 94.38 259 LEU A N 1
ATOM 2011 C CA . LEU A 1 259 ? 9.653 -9.913 2.659 1.00 94.38 259 LEU A CA 1
ATOM 2012 C C . LEU A 1 259 ? 11.175 -9.786 2.751 1.00 94.38 259 LEU A C 1
ATOM 2014 O O . LEU A 1 259 ? 11.728 -8.687 2.684 1.00 94.38 259 LEU A O 1
ATOM 2018 N N . TYR A 1 260 ? 11.850 -10.932 2.843 1.00 92.56 260 TYR A N 1
ATOM 2019 C CA . TYR A 1 260 ? 13.302 -11.036 2.707 1.00 92.56 260 TYR A CA 1
ATOM 2020 C C . TYR A 1 260 ? 13.681 -11.006 1.220 1.00 92.56 260 TYR A C 1
ATOM 2022 O O . TYR A 1 260 ? 13.680 -12.040 0.559 1.00 92.56 260 TYR A O 1
ATOM 2030 N N . GLY A 1 261 ? 13.982 -9.838 0.658 1.00 92.75 261 GLY A N 1
ATOM 2031 C CA . GLY A 1 261 ? 14.473 -9.727 -0.718 1.00 92.75 261 GLY A CA 1
ATOM 2032 C C . GLY A 1 261 ? 15.877 -10.314 -0.846 1.00 92.75 261 GLY A C 1
ATOM 2033 O O . GLY A 1 261 ? 16.748 -9.972 -0.054 1.00 92.75 261 GLY A O 1
ATOM 2034 N N . SER A 1 262 ? 16.115 -11.158 -1.850 1.00 91.44 262 SER A N 1
ATOM 2035 C CA . SER A 1 262 ? 17.403 -11.833 -2.086 1.00 91.44 262 SER A CA 1
ATOM 2036 C C . SER A 1 262 ? 18.112 -11.399 -3.372 1.00 91.44 262 SER A C 1
ATOM 2038 O O . SER A 1 262 ? 19.264 -11.762 -3.591 1.00 91.44 262 SER A O 1
ATOM 2040 N N . GLY A 1 263 ? 17.446 -10.639 -4.240 1.00 91.56 263 GLY A N 1
ATOM 2041 C CA . GLY A 1 263 ? 18.078 -10.050 -5.416 1.00 91.56 263 GLY A CA 1
ATOM 2042 C C . GLY A 1 263 ? 17.084 -9.531 -6.445 1.00 91.56 263 GLY A C 1
ATOM 2043 O O . GLY A 1 263 ? 15.879 -9.785 -6.355 1.00 91.56 263 GLY A O 1
ATOM 2044 N N . ILE A 1 264 ? 17.617 -8.811 -7.427 1.00 94.19 264 ILE A N 1
ATOM 2045 C CA . ILE A 1 264 ? 16.888 -8.282 -8.580 1.00 94.19 264 ILE A CA 1
ATOM 2046 C C . ILE A 1 264 ? 17.620 -8.675 -9.861 1.00 94.19 264 ILE A C 1
ATOM 2048 O O . ILE A 1 264 ? 18.848 -8.603 -9.921 1.00 94.19 264 ILE A O 1
ATOM 2052 N N . ARG A 1 265 ? 16.871 -9.054 -10.899 1.00 94.06 265 ARG A N 1
ATOM 2053 C CA . ARG A 1 265 ? 17.399 -9.249 -12.254 1.00 94.06 265 ARG A CA 1
ATOM 2054 C C . ARG A 1 265 ? 16.558 -8.507 -13.281 1.00 94.06 265 ARG A C 1
ATOM 2056 O O . ARG A 1 265 ? 15.366 -8.285 -13.078 1.00 94.06 265 ARG A O 1
ATOM 2063 N N . VAL A 1 266 ? 17.175 -8.164 -14.403 1.00 93.12 266 VAL A N 1
ATOM 2064 C CA . VAL A 1 266 ? 16.478 -7.743 -15.619 1.00 93.12 266 VAL A CA 1
ATOM 2065 C C . VAL A 1 266 ? 16.893 -8.687 -16.736 1.00 93.12 266 VAL A C 1
ATOM 2067 O O . VAL A 1 266 ? 18.085 -8.863 -16.971 1.00 93.12 266 VAL A O 1
ATOM 2070 N N . VAL A 1 267 ? 15.923 -9.296 -17.415 1.00 90.25 267 VAL A N 1
ATOM 2071 C CA . VAL A 1 267 ? 16.162 -10.315 -18.451 1.00 90.25 267 VAL A CA 1
ATOM 2072 C C . VAL A 1 267 ? 15.373 -10.022 -19.727 1.00 90.25 267 VAL A C 1
ATOM 2074 O O . VAL A 1 267 ? 14.285 -9.451 -19.669 1.00 90.25 267 VAL A O 1
ATOM 2077 N N . LYS A 1 268 ? 15.894 -10.426 -20.886 1.00 86.25 268 LYS A N 1
ATOM 2078 C CA . LYS A 1 268 ? 15.217 -10.396 -22.189 1.00 86.25 268 LYS A CA 1
ATOM 2079 C C . LYS A 1 268 ? 14.412 -11.670 -22.418 1.00 86.25 268 LYS A C 1
ATOM 2081 O O . LYS A 1 268 ? 14.786 -12.760 -21.992 1.00 86.25 268 LYS A O 1
ATOM 2086 N N . ASP A 1 269 ? 13.315 -11.532 -23.146 1.00 75.88 269 ASP A N 1
ATOM 2087 C CA . ASP A 1 269 ? 12.597 -12.648 -23.735 1.00 75.88 269 ASP A CA 1
ATOM 2088 C C . ASP A 1 269 ? 13.353 -13.140 -24.966 1.00 75.88 269 ASP A C 1
ATOM 2090 O O . ASP A 1 269 ? 13.329 -12.498 -26.018 1.00 75.88 269 ASP A O 1
ATOM 2094 N N . ASN A 1 270 ? 14.036 -14.274 -24.840 1.00 61.91 270 ASN A N 1
ATOM 2095 C CA . ASN A 1 270 ? 14.726 -14.892 -25.970 1.00 61.91 270 ASN A CA 1
ATOM 2096 C C . ASN A 1 270 ? 13.840 -15.908 -26.717 1.00 61.91 270 ASN A C 1
ATOM 2098 O O . ASN A 1 270 ? 14.320 -16.561 -27.640 1.00 61.91 270 ASN A O 1
ATOM 2102 N N . GLY A 1 271 ? 12.559 -16.067 -26.347 1.00 52.66 271 GLY A N 1
ATOM 2103 C CA . GLY A 1 271 ? 11.620 -16.937 -27.066 1.00 52.66 271 GLY A CA 1
ATOM 2104 C C . GLY A 1 271 ? 11.970 -18.437 -27.069 1.00 52.66 271 GLY A C 1
ATOM 2105 O O . GLY A 1 271 ? 11.403 -19.178 -27.869 1.00 52.66 271 GLY A O 1
ATOM 2106 N N . GLY A 1 272 ? 12.872 -18.909 -26.199 1.00 39.31 272 GLY A N 1
ATOM 2107 C CA . GLY A 1 272 ? 13.330 -20.302 -26.167 1.00 39.31 272 GLY A CA 1
ATOM 2108 C C . GLY A 1 272 ? 13.883 -20.736 -24.807 1.00 39.31 272 GLY A C 1
ATOM 2109 O O . GLY A 1 272 ? 14.495 -19.951 -24.089 1.00 39.31 272 GLY A O 1
ATOM 2110 N N . ILE A 1 273 ? 13.627 -22.000 -24.461 1.00 36.88 273 ILE A N 1
ATOM 2111 C CA . ILE A 1 273 ? 14.062 -22.691 -23.239 1.00 36.88 273 ILE A CA 1
ATOM 2112 C C . ILE A 1 273 ? 15.594 -22.675 -23.158 1.00 36.88 273 ILE A C 1
ATOM 2114 O O . ILE A 1 273 ? 16.255 -23.319 -23.972 1.00 36.88 273 ILE A O 1
ATOM 2118 N N . VAL A 1 274 ? 16.160 -22.000 -22.155 1.00 40.00 274 VAL A N 1
ATOM 2119 C CA . VAL A 1 274 ? 17.551 -22.240 -21.747 1.00 40.00 274 VAL A CA 1
ATOM 2120 C C . VAL A 1 274 ? 17.575 -23.620 -21.091 1.00 40.00 274 VAL A C 1
ATOM 2122 O O . VAL A 1 274 ? 17.010 -23.820 -20.015 1.00 40.00 274 VAL A O 1
ATOM 2125 N N . SER A 1 275 ? 18.126 -24.609 -21.796 1.00 35.16 275 SER A N 1
ATOM 2126 C CA . SER A 1 275 ? 18.273 -25.968 -21.273 1.00 35.16 275 SER A CA 1
ATOM 2127 C C . SER A 1 275 ? 19.344 -25.978 -20.187 1.00 35.16 275 SER A C 1
ATOM 2129 O O . SER A 1 275 ? 20.392 -25.358 -20.323 1.00 35.16 275 SER A O 1
ATOM 2131 N N . SER A 1 276 ? 19.090 -26.720 -19.115 1.00 39.34 276 SER A N 1
ATOM 2132 C CA . SER A 1 276 ? 19.922 -26.845 -17.912 1.00 39.34 276 SER A CA 1
ATOM 2133 C C . SER A 1 276 ? 21.292 -27.521 -18.115 1.00 39.34 276 SER A C 1
ATOM 2135 O O . SER A 1 276 ? 21.884 -27.968 -17.138 1.00 39.34 276 SER A O 1
ATOM 2137 N N . ASN A 1 277 ? 21.790 -27.630 -19.351 1.00 33.38 277 ASN A N 1
ATOM 2138 C CA . ASN A 1 277 ? 22.982 -28.416 -19.685 1.00 33.38 277 ASN A CA 1
ATOM 2139 C C . ASN A 1 277 ? 24.192 -27.583 -20.142 1.00 33.38 277 ASN A C 1
ATOM 2141 O O . ASN A 1 277 ? 25.241 -28.170 -20.377 1.00 33.38 277 ASN A O 1
ATOM 2145 N N . ASP A 1 278 ? 24.101 -26.251 -20.186 1.00 35.22 278 ASP A N 1
ATOM 2146 C CA . ASP A 1 278 ? 25.232 -25.379 -20.559 1.00 35.22 278 ASP A CA 1
ATOM 2147 C C . ASP A 1 278 ? 26.037 -24.887 -19.336 1.00 35.22 278 ASP A C 1
ATOM 2149 O O . ASP A 1 278 ? 26.578 -23.782 -19.321 1.00 35.22 278 ASP A O 1
ATOM 2153 N N . PHE A 1 279 ? 26.119 -25.706 -18.282 1.00 38.53 279 PHE A N 1
ATOM 2154 C CA . PHE A 1 279 ? 27.044 -25.475 -17.171 1.00 38.53 279 PHE A CA 1
ATOM 2155 C C . PHE A 1 279 ? 28.366 -26.188 -17.454 1.00 38.53 279 PHE A C 1
ATOM 2157 O O . PHE A 1 279 ? 28.525 -27.365 -17.133 1.00 38.53 279 PHE A O 1
ATOM 2164 N N . GLU A 1 280 ? 29.328 -25.453 -18.011 1.00 39.03 280 GLU A N 1
ATOM 2165 C CA . GLU A 1 280 ? 30.733 -25.855 -17.999 1.00 39.03 280 GLU A CA 1
ATOM 2166 C C . GLU A 1 280 ? 31.634 -24.844 -17.284 1.00 39.03 280 GLU A C 1
ATOM 2168 O O . GLU A 1 280 ? 31.278 -23.715 -16.949 1.00 39.03 280 GLU A O 1
ATOM 2173 N N . GLN A 1 281 ? 32.804 -25.363 -16.952 1.00 42.31 281 GLN A N 1
ATOM 2174 C CA . GLN A 1 281 ? 33.555 -25.148 -15.731 1.00 42.31 281 GLN A CA 1
ATOM 2175 C C . GLN A 1 281 ? 34.556 -23.992 -15.868 1.00 42.31 281 GLN A C 1
ATOM 2177 O O . GLN A 1 281 ? 35.749 -24.201 -15.704 1.00 42.31 281 GLN A O 1
ATOM 2182 N N . ASP A 1 282 ? 34.086 -22.779 -16.171 1.00 34.56 282 ASP A N 1
ATOM 2183 C CA . ASP A 1 282 ? 34.920 -21.568 -16.087 1.00 34.56 282 ASP A CA 1
ATOM 2184 C C . ASP A 1 282 ? 34.082 -20.296 -15.859 1.00 34.56 282 ASP A C 1
ATOM 2186 O O . ASP A 1 282 ? 33.838 -19.506 -16.764 1.00 34.56 282 ASP A O 1
ATOM 2190 N N . GLY A 1 283 ? 33.569 -20.151 -14.632 1.00 43.41 283 GLY A N 1
ATOM 2191 C CA . GLY A 1 283 ? 33.473 -18.895 -13.865 1.00 43.41 283 GLY A CA 1
ATOM 2192 C C . GLY A 1 283 ? 32.705 -17.662 -14.369 1.00 43.41 283 GLY A C 1
ATOM 2193 O O . GLY A 1 283 ? 32.323 -16.855 -13.527 1.00 43.41 283 GLY A O 1
ATOM 2194 N N . THR A 1 284 ? 32.450 -17.469 -15.662 1.00 40.72 284 THR A N 1
ATOM 2195 C CA . THR A 1 284 ? 31.750 -16.295 -16.208 1.00 40.72 284 THR A CA 1
ATOM 2196 C C . THR A 1 284 ? 31.087 -16.628 -17.544 1.00 40.72 284 THR A C 1
ATOM 2198 O O . THR A 1 284 ? 31.583 -16.263 -18.609 1.00 40.72 284 THR A O 1
ATOM 2201 N N . VAL A 1 285 ? 29.926 -17.279 -17.501 1.00 40.88 285 VAL A N 1
ATOM 2202 C CA . VAL A 1 285 ? 28.968 -17.228 -18.613 1.00 40.88 285 VAL A CA 1
ATOM 2203 C C . VAL A 1 285 ? 27.951 -16.152 -18.250 1.00 40.88 285 VAL A C 1
ATOM 2205 O O . VAL A 1 285 ? 27.142 -16.335 -17.345 1.00 40.88 285 VAL A O 1
ATOM 2208 N N . SER A 1 286 ? 28.032 -14.996 -18.912 1.00 50.47 286 SER A N 1
ATOM 2209 C CA . SER A 1 286 ? 26.930 -14.033 -18.893 1.00 50.47 286 SER A CA 1
ATOM 2210 C C . SER A 1 286 ? 25.796 -14.658 -19.694 1.00 50.47 286 SER A C 1
ATOM 2212 O O . SER A 1 286 ? 25.948 -14.910 -20.888 1.00 50.47 286 SER A O 1
ATOM 2214 N N . ASP A 1 287 ? 24.686 -14.981 -19.033 1.00 59.53 287 ASP A N 1
ATOM 2215 C CA . ASP A 1 287 ? 23.454 -15.344 -19.728 1.00 59.53 287 ASP A CA 1
ATOM 2216 C C . ASP A 1 287 ? 23.148 -14.207 -20.723 1.00 59.53 287 ASP A C 1
ATOM 2218 O O . ASP A 1 287 ? 22.942 -13.073 -20.291 1.00 59.53 287 ASP A O 1
ATOM 2222 N N . PRO A 1 288 ? 23.152 -14.444 -22.049 1.00 58.97 288 PRO A N 1
ATOM 2223 C CA . PRO A 1 288 ? 22.965 -13.380 -23.037 1.00 58.97 288 PRO A CA 1
ATOM 2224 C C . PRO A 1 288 ? 21.560 -12.757 -22.978 1.00 58.97 288 PRO A C 1
ATOM 2226 O O . PRO A 1 288 ? 21.309 -11.730 -23.619 1.00 58.97 288 PRO A O 1
ATOM 2229 N N . SER A 1 289 ? 20.632 -13.370 -22.233 1.00 74.75 289 SER A N 1
ATOM 2230 C CA . SER A 1 289 ? 19.339 -12.782 -21.894 1.00 74.75 289 SER A CA 1
ATOM 2231 C C . SER A 1 289 ? 19.407 -11.837 -20.688 1.00 74.75 289 SER A C 1
ATOM 2233 O O . SER A 1 289 ? 18.543 -10.973 -20.561 1.00 74.75 289 SER A O 1
ATOM 2235 N N . GLU A 1 290 ? 20.420 -11.933 -19.829 1.00 84.19 290 GLU A N 1
ATOM 2236 C CA . GLU A 1 290 ? 20.555 -11.132 -18.613 1.00 84.19 290 GLU A CA 1
ATOM 2237 C C . GLU A 1 290 ? 21.115 -9.734 -18.919 1.00 84.19 290 GLU A C 1
ATOM 2239 O O . GLU A 1 290 ? 22.197 -9.565 -19.475 1.00 84.19 290 GLU A O 1
ATOM 2244 N N . LEU A 1 291 ? 20.348 -8.705 -18.557 1.00 86.25 291 LEU A N 1
ATOM 2245 C CA . LEU A 1 291 ? 20.707 -7.290 -18.704 1.00 86.25 291 LEU A CA 1
ATOM 2246 C C . LEU A 1 291 ? 21.231 -6.683 -17.406 1.00 86.25 291 LEU A C 1
ATOM 2248 O O . LEU A 1 291 ? 22.010 -5.734 -17.439 1.00 86.25 291 LEU A O 1
ATOM 2252 N N . LEU A 1 292 ? 20.777 -7.209 -16.271 1.00 92.25 292 LEU A N 1
ATOM 2253 C CA . LEU A 1 292 ? 21.195 -6.795 -14.941 1.00 92.25 292 LEU A CA 1
ATOM 2254 C C . LEU A 1 292 ? 20.995 -7.958 -13.974 1.00 92.25 292 LEU A C 1
ATOM 2256 O O . LEU A 1 292 ? 19.958 -8.618 -14.013 1.00 92.25 292 LEU A O 1
ATOM 2260 N N . HIS A 1 293 ? 21.934 -8.137 -13.053 1.00 93.00 293 HIS A N 1
ATOM 2261 C CA . HIS A 1 293 ? 21.781 -9.031 -11.915 1.00 93.00 293 HIS A CA 1
ATOM 2262 C C . HIS A 1 293 ? 22.436 -8.416 -10.687 1.00 93.00 293 HIS A C 1
ATOM 2264 O O . HIS A 1 293 ? 23.644 -8.193 -10.636 1.00 93.00 293 HIS A O 1
ATOM 2270 N N . VAL A 1 294 ? 21.602 -8.127 -9.694 1.00 92.06 294 VAL A N 1
ATOM 2271 C CA . VAL A 1 294 ? 22.003 -7.570 -8.409 1.00 92.06 294 VAL A CA 1
ATOM 2272 C C . VAL A 1 294 ? 21.582 -8.556 -7.321 1.00 92.06 294 VAL A C 1
ATOM 2274 O O . VAL A 1 294 ? 20.438 -8.503 -6.857 1.00 92.06 294 VAL A O 1
ATOM 2277 N N . PRO A 1 295 ? 22.461 -9.488 -6.915 1.00 90.69 295 PRO A N 1
ATOM 2278 C CA . PRO A 1 295 ? 22.193 -10.329 -5.759 1.00 90.69 295 PRO A CA 1
ATOM 2279 C C . PRO A 1 295 ? 22.225 -9.484 -4.482 1.00 90.69 295 PRO A C 1
ATOM 2281 O O . PRO A 1 295 ? 22.947 -8.488 -4.396 1.00 90.69 295 PRO A O 1
ATOM 2284 N N . PHE A 1 296 ? 21.473 -9.898 -3.464 1.00 88.50 296 PHE A N 1
ATOM 2285 C CA . PHE A 1 296 ? 21.550 -9.324 -2.123 1.00 88.50 296 PHE A CA 1
ATOM 2286 C C . PHE A 1 296 ? 22.227 -10.345 -1.197 1.00 88.50 296 PHE A C 1
ATOM 2288 O O . PHE A 1 296 ? 21.569 -11.291 -0.768 1.00 88.50 296 PHE A O 1
ATOM 2295 N N . PRO A 1 297 ? 23.541 -10.198 -0.912 1.00 82.44 297 PRO A N 1
ATOM 2296 C CA . PRO A 1 297 ? 24.274 -11.129 -0.049 1.00 82.44 297 PRO A CA 1
ATOM 2297 C C . PRO A 1 297 ? 23.686 -11.233 1.359 1.00 82.44 297 PRO A C 1
ATOM 2299 O O . PRO A 1 297 ? 23.765 -12.288 1.981 1.00 82.44 297 PRO A O 1
ATOM 2302 N N . GLU A 1 298 ? 23.086 -10.142 1.827 1.00 81.88 298 GLU A N 1
ATOM 2303 C CA 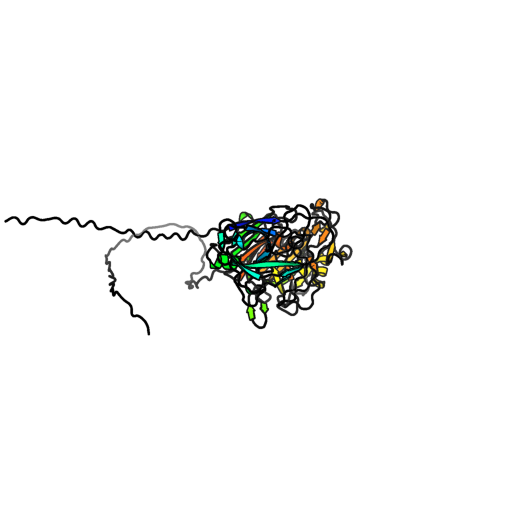. GLU A 1 298 ? 22.217 -10.100 2.993 1.00 81.88 298 GLU A CA 1
ATOM 2304 C C . GLU A 1 298 ? 20.824 -9.696 2.529 1.00 81.88 298 GLU A C 1
ATOM 2306 O O . GLU A 1 298 ? 20.678 -8.760 1.733 1.00 81.88 298 GLU A O 1
ATOM 2311 N N . ALA A 1 299 ? 19.802 -10.389 3.031 1.00 83.69 299 ALA A N 1
ATOM 2312 C CA . ALA A 1 299 ? 18.437 -10.100 2.638 1.00 83.69 299 ALA A CA 1
ATOM 2313 C C . ALA A 1 299 ? 18.071 -8.634 2.930 1.00 83.69 299 ALA A C 1
ATOM 2315 O O . ALA A 1 299 ? 18.287 -8.126 4.033 1.00 83.69 299 ALA A O 1
ATOM 2316 N N . ARG A 1 300 ? 17.479 -7.960 1.942 1.00 88.38 300 ARG A N 1
ATOM 2317 C CA . ARG A 1 300 ? 16.940 -6.602 2.099 1.00 88.38 300 ARG A CA 1
ATOM 2318 C C . ARG A 1 300 ? 15.476 -6.669 2.507 1.00 88.38 300 ARG A C 1
ATOM 2320 O O . ARG A 1 300 ? 14.745 -7.543 2.049 1.00 88.38 300 ARG A O 1
ATOM 2327 N N . GLY A 1 301 ? 15.032 -5.736 3.343 1.00 89.94 301 GLY A N 1
ATOM 2328 C CA . GLY A 1 301 ? 13.613 -5.621 3.681 1.00 89.94 301 GLY A CA 1
ATOM 2329 C C . GLY A 1 301 ? 12.834 -5.081 2.492 1.00 89.94 301 GLY A C 1
ATOM 2330 O O . GLY A 1 301 ? 13.132 -3.984 2.026 1.00 89.94 301 GLY A O 1
ATOM 2331 N N . VAL A 1 302 ? 11.856 -5.837 1.996 1.00 93.94 302 VAL A N 1
ATOM 2332 C CA . VAL A 1 302 ? 10.993 -5.422 0.881 1.00 93.94 302 VAL A CA 1
ATOM 2333 C C . VAL A 1 302 ? 9.559 -5.275 1.377 1.00 93.94 302 VAL A C 1
ATOM 2335 O O . VAL A 1 302 ? 8.904 -6.278 1.638 1.00 93.94 302 VAL A O 1
ATOM 2338 N N . ILE A 1 303 ? 9.082 -4.044 1.540 1.00 94.44 303 ILE A N 1
ATOM 2339 C CA . ILE A 1 303 ? 7.730 -3.728 2.019 1.00 94.44 303 ILE A CA 1
ATOM 2340 C C . ILE A 1 303 ? 6.751 -3.777 0.842 1.00 94.44 303 ILE A C 1
ATOM 2342 O O . ILE A 1 303 ? 7.013 -3.188 -0.205 1.00 94.44 303 ILE A O 1
ATOM 2346 N N . ILE A 1 304 ? 5.624 -4.460 1.027 1.00 96.25 304 ILE A N 1
ATOM 2347 C CA . ILE A 1 304 ? 4.501 -4.517 0.088 1.00 96.25 304 ILE A CA 1
ATOM 2348 C C . ILE A 1 304 ? 3.477 -3.456 0.500 1.00 96.25 304 ILE A C 1
ATOM 2350 O O . ILE A 1 304 ? 2.825 -3.599 1.538 1.00 96.25 304 ILE A O 1
ATOM 2354 N N . ASP A 1 305 ? 3.352 -2.389 -0.290 1.00 93.19 305 ASP A N 1
ATOM 2355 C CA . ASP A 1 305 ? 2.627 -1.179 0.107 1.00 93.19 305 ASP A CA 1
ATOM 2356 C C . ASP A 1 305 ? 1.619 -0.700 -0.949 1.00 93.19 305 ASP A C 1
ATOM 2358 O O . ASP A 1 305 ? 1.993 -0.085 -1.945 1.00 93.19 305 ASP A O 1
ATOM 2362 N N . THR A 1 306 ? 0.328 -0.946 -0.713 1.00 89.75 306 THR A N 1
ATOM 2363 C CA . THR A 1 306 ? -0.772 -0.445 -1.559 1.00 89.75 306 THR A CA 1
ATOM 2364 C C . THR A 1 306 ? -1.077 1.039 -1.356 1.00 89.75 306 THR A C 1
ATOM 2366 O O . THR A 1 306 ? -1.832 1.611 -2.138 1.00 89.75 306 THR A O 1
ATOM 2369 N N . GLY A 1 307 ? -0.537 1.663 -0.303 1.00 84.31 307 GLY A N 1
ATOM 2370 C CA . GLY A 1 307 ? -0.639 3.101 -0.060 1.00 84.31 307 GLY A CA 1
ATOM 2371 C C . GLY A 1 307 ? 0.368 3.918 -0.875 1.00 84.31 307 GLY A C 1
ATOM 2372 O O . GLY A 1 307 ? 0.360 5.148 -0.809 1.00 84.31 307 GLY A O 1
ATOM 2373 N N . THR A 1 308 ? 1.231 3.254 -1.653 1.00 81.50 308 THR A N 1
ATOM 2374 C CA . THR A 1 308 ? 2.290 3.889 -2.437 1.00 81.50 308 THR A CA 1
ATOM 2375 C C . THR A 1 308 ? 2.128 3.609 -3.932 1.00 81.50 308 THR A C 1
ATOM 2377 O O . THR A 1 308 ? 2.151 2.468 -4.386 1.00 81.50 308 THR A O 1
ATOM 2380 N N . THR A 1 309 ? 2.072 4.674 -4.738 1.00 79.75 309 THR A N 1
ATOM 2381 C CA . THR A 1 309 ? 1.890 4.570 -6.194 1.00 79.75 309 THR A CA 1
ATOM 2382 C C . THR A 1 309 ? 3.098 3.952 -6.915 1.00 79.75 309 THR A C 1
ATOM 2384 O O . THR A 1 309 ? 2.950 2.974 -7.652 1.00 79.75 309 THR A O 1
ATOM 2387 N N . LEU A 1 310 ? 4.302 4.520 -6.761 1.00 86.19 310 LEU A N 1
ATOM 2388 C CA . LEU A 1 310 ? 5.515 4.016 -7.425 1.00 86.19 310 LEU A CA 1
ATOM 2389 C C . LEU A 1 310 ? 6.258 2.994 -6.564 1.00 86.19 310 LEU A C 1
ATOM 2391 O O . LEU A 1 310 ? 6.042 2.871 -5.367 1.00 86.19 310 LEU A O 1
ATOM 2395 N N . THR A 1 311 ? 7.178 2.267 -7.182 1.00 90.81 311 THR A N 1
ATOM 2396 C CA . THR A 1 311 ? 8.130 1.435 -6.449 1.00 90.81 311 THR A CA 1
ATOM 2397 C C . THR A 1 311 ? 9.367 2.259 -6.116 1.00 90.81 311 THR A C 1
ATOM 2399 O O . THR A 1 311 ? 9.915 2.919 -6.996 1.00 90.81 311 THR A O 1
ATOM 2402 N N . TYR A 1 312 ? 9.836 2.187 -4.872 1.00 88.38 312 TYR A N 1
ATOM 2403 C CA . TYR A 1 312 ? 10.997 2.932 -4.395 1.00 88.38 312 TYR A CA 1
ATOM 2404 C C . TYR A 1 312 ? 12.123 2.027 -3.946 1.00 88.38 312 TYR A C 1
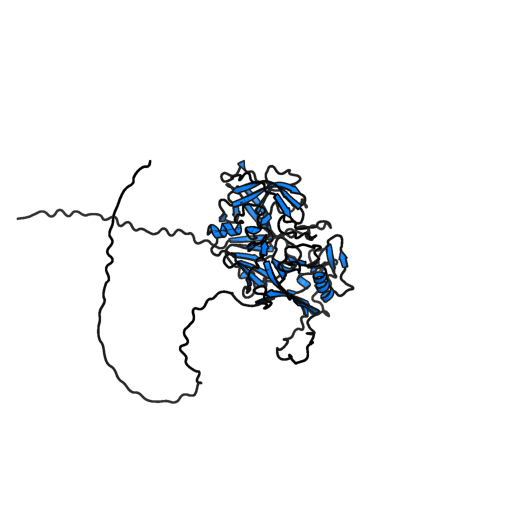ATOM 2406 O O . TYR A 1 312 ? 11.922 1.032 -3.248 1.00 88.38 312 TYR A O 1
ATOM 2414 N N . MET A 1 313 ? 13.332 2.417 -4.322 1.00 89.31 313 MET A N 1
ATOM 2415 C CA . MET A 1 313 ? 14.558 1.742 -3.925 1.00 89.31 313 MET A CA 1
ATOM 2416 C C . MET A 1 313 ? 15.734 2.718 -3.905 1.00 89.31 313 MET A C 1
ATOM 2418 O O . MET A 1 313 ? 15.616 3.878 -4.307 1.00 89.31 313 MET A O 1
ATOM 2422 N N . GLU A 1 314 ? 16.874 2.241 -3.408 1.00 87.12 314 GLU A N 1
ATOM 2423 C CA . GLU A 1 314 ? 18.128 2.993 -3.377 1.00 87.12 314 GLU A CA 1
ATOM 2424 C C . GLU A 1 314 ? 18.501 3.528 -4.768 1.00 87.12 314 GLU A C 1
ATOM 2426 O O . GLU A 1 314 ? 18.251 2.878 -5.785 1.00 87.12 314 GLU A O 1
ATOM 2431 N N . SER A 1 315 ? 19.040 4.751 -4.800 1.00 85.25 315 SER A N 1
ATOM 2432 C CA . SER A 1 315 ? 19.191 5.527 -6.036 1.00 85.25 315 SER A CA 1
ATOM 2433 C C . SER A 1 315 ? 20.030 4.795 -7.085 1.00 85.25 315 SER A C 1
ATOM 2435 O O . SER A 1 315 ? 19.616 4.727 -8.241 1.00 85.25 315 SER A O 1
ATOM 2437 N N . THR A 1 316 ? 21.140 4.173 -6.672 1.00 88.19 316 THR A N 1
ATOM 2438 C CA . THR A 1 316 ? 22.017 3.403 -7.566 1.00 88.19 316 THR A CA 1
ATOM 2439 C C . THR A 1 316 ? 21.283 2.210 -8.168 1.00 88.19 316 THR A C 1
ATOM 2441 O O . THR A 1 316 ? 21.371 1.968 -9.369 1.00 88.19 316 THR A O 1
ATOM 2444 N N . LEU A 1 317 ? 20.518 1.474 -7.357 1.00 90.81 317 LEU A N 1
ATOM 2445 C CA . LEU A 1 317 ? 19.745 0.325 -7.826 1.00 90.81 317 LEU A CA 1
ATOM 2446 C C . LEU A 1 317 ? 18.632 0.728 -8.809 1.00 90.81 317 LEU A C 1
ATOM 2448 O O . LEU A 1 317 ? 18.476 0.086 -9.848 1.00 90.81 317 LEU A O 1
ATOM 2452 N N . ALA A 1 318 ? 17.887 1.798 -8.512 1.00 91.62 318 ALA A N 1
ATOM 2453 C CA . ALA A 1 318 ? 16.840 2.311 -9.400 1.00 91.62 318 ALA A CA 1
ATOM 2454 C C . ALA A 1 318 ? 17.417 2.730 -10.765 1.00 91.62 318 ALA A C 1
ATOM 2456 O O . ALA A 1 318 ? 16.866 2.383 -11.813 1.00 91.62 318 ALA A O 1
ATOM 2457 N N . GLU A 1 319 ? 18.552 3.433 -10.746 1.00 90.62 319 GLU A N 1
ATOM 2458 C CA . GLU A 1 319 ? 19.256 3.875 -11.948 1.00 90.62 319 GLU A CA 1
ATOM 2459 C C . GLU A 1 319 ? 19.814 2.692 -12.752 1.00 90.62 319 GLU A C 1
ATOM 2461 O O . GLU A 1 319 ? 19.612 2.637 -13.963 1.00 90.62 319 GLU A O 1
ATOM 2466 N N . GLN A 1 320 ? 20.429 1.694 -12.105 1.00 92.06 320 GLN A N 1
ATOM 2467 C CA . GLN A 1 320 ? 20.923 0.484 -12.779 1.00 92.06 320 GLN A CA 1
ATOM 2468 C C . GLN A 1 320 ? 19.810 -0.267 -13.519 1.00 92.06 320 GLN A C 1
ATOM 2470 O O . GLN A 1 320 ? 19.998 -0.660 -14.674 1.00 92.06 320 GLN A O 1
ATOM 2475 N N . ILE A 1 321 ? 18.643 -0.441 -12.886 1.00 93.69 321 ILE A N 1
ATOM 2476 C CA . ILE A 1 321 ? 17.488 -1.088 -13.524 1.00 93.69 321 ILE A CA 1
ATOM 2477 C C . ILE A 1 321 ? 17.061 -0.292 -14.756 1.00 93.69 321 ILE A C 1
ATOM 2479 O O . ILE A 1 321 ? 16.931 -0.873 -15.835 1.00 93.69 321 ILE A O 1
ATOM 2483 N N . LEU A 1 322 ? 16.891 1.025 -14.626 1.00 91.25 322 LEU A N 1
ATOM 2484 C CA . LEU A 1 322 ? 16.483 1.875 -15.741 1.00 91.25 322 LEU A CA 1
ATOM 2485 C C . LEU A 1 322 ? 17.498 1.845 -16.892 1.00 91.25 322 LEU A C 1
ATOM 2487 O O . LEU A 1 322 ? 17.120 1.651 -18.048 1.00 91.25 322 LEU A O 1
ATOM 2491 N N . LEU A 1 323 ? 18.786 1.998 -16.595 1.00 90.25 323 LEU A N 1
ATOM 2492 C CA . LEU A 1 323 ? 19.841 2.009 -17.606 1.00 90.25 323 LEU A CA 1
ATOM 2493 C C . LEU A 1 323 ? 19.955 0.668 -18.337 1.00 90.25 323 LEU A C 1
ATOM 2495 O O . LEU A 1 323 ? 20.206 0.666 -19.542 1.00 90.25 323 LEU A O 1
ATOM 2499 N N . SER A 1 324 ? 19.702 -0.454 -17.654 1.00 89.38 324 SER A N 1
ATOM 2500 C CA . SER A 1 324 ? 19.711 -1.785 -18.277 1.00 89.38 324 SER A CA 1
ATOM 2501 C C . SER A 1 324 ? 18.637 -1.959 -19.362 1.00 89.38 324 SER A C 1
ATOM 2503 O O . SER A 1 324 ? 18.813 -2.772 -20.270 1.00 89.38 324 SER A O 1
ATOM 2505 N N . VAL A 1 325 ? 17.545 -1.179 -19.309 1.00 87.69 325 VAL A N 1
ATOM 2506 C CA . VAL A 1 325 ? 16.418 -1.270 -20.258 1.00 87.69 325 VAL A CA 1
ATOM 2507 C C . VAL A 1 325 ? 16.351 -0.106 -21.243 1.00 87.69 325 VAL A C 1
ATOM 2509 O O . VAL A 1 325 ? 16.077 -0.319 -22.424 1.00 87.69 325 VAL A O 1
ATOM 2512 N N . ALA A 1 326 ? 16.596 1.119 -20.780 1.00 86.06 326 ALA A N 1
ATOM 2513 C CA . ALA A 1 326 ? 16.483 2.331 -21.584 1.00 86.06 326 ALA A CA 1
ATOM 2514 C C . ALA A 1 326 ? 17.796 2.689 -22.291 1.00 86.06 326 ALA A C 1
ATOM 2516 O O . ALA A 1 326 ? 17.780 3.296 -23.362 1.00 86.06 326 ALA A O 1
ATOM 2517 N N . GLY A 1 327 ? 18.933 2.289 -21.717 1.00 83.25 327 GLY A N 1
ATOM 2518 C CA . GLY A 1 327 ? 20.243 2.808 -22.085 1.00 83.25 327 GLY A CA 1
ATOM 2519 C C . GLY A 1 327 ? 20.472 4.243 -21.576 1.00 83.25 327 GLY A C 1
ATOM 2520 O O . GLY A 1 327 ? 19.528 4.956 -21.228 1.00 83.25 327 GLY A O 1
ATOM 2521 N N . PRO A 1 328 ? 21.734 4.704 -21.549 1.00 75.75 328 PRO A N 1
ATOM 2522 C CA . PRO A 1 328 ? 22.117 5.982 -20.939 1.00 75.75 328 PRO A CA 1
ATOM 2523 C C . PRO A 1 328 ? 21.555 7.220 -21.644 1.00 75.75 328 PRO A C 1
ATOM 2525 O O . PRO A 1 328 ? 21.418 8.268 -21.026 1.00 75.75 328 PRO A O 1
ATOM 2528 N N . SER A 1 329 ? 21.210 7.122 -22.929 1.00 71.12 329 SER A N 1
ATOM 2529 C CA . SER A 1 329 ? 20.715 8.261 -23.713 1.00 71.12 329 SER A CA 1
ATOM 2530 C C . SER A 1 329 ? 19.206 8.505 -23.590 1.00 71.12 329 SER A C 1
ATOM 2532 O O . SER A 1 329 ? 18.719 9.492 -24.135 1.00 71.12 329 SER A O 1
ATOM 2534 N N . HIS A 1 330 ? 18.463 7.626 -22.907 1.00 70.00 330 HIS A N 1
ATOM 2535 C CA . HIS A 1 330 ? 16.990 7.645 -22.880 1.00 70.00 330 HIS A CA 1
ATOM 2536 C C . HIS A 1 330 ? 16.398 7.655 -21.463 1.00 70.00 330 HIS A C 1
ATOM 2538 O O . HIS A 1 330 ? 15.218 7.360 -21.279 1.00 70.00 330 HIS A O 1
ATOM 2544 N N . ALA A 1 331 ? 17.219 7.992 -20.469 1.00 75.56 331 ALA A N 1
ATOM 2545 C CA . ALA A 1 331 ? 16.833 8.114 -19.072 1.00 75.56 331 ALA A CA 1
ATOM 2546 C C . ALA A 1 331 ? 17.130 9.540 -18.595 1.00 75.56 331 ALA A C 1
ATOM 2548 O O . ALA A 1 331 ? 18.291 9.930 -18.485 1.00 75.56 331 ALA A O 1
ATOM 2549 N N . LEU A 1 332 ? 16.086 10.327 -18.325 1.00 81.81 332 LEU A N 1
ATOM 2550 C CA . LEU A 1 332 ? 16.226 11.674 -17.770 1.00 81.81 332 LEU A CA 1
ATOM 2551 C C . LEU A 1 332 ? 15.643 11.698 -16.362 1.00 81.81 332 LEU A C 1
ATOM 2553 O O . LEU A 1 332 ? 14.477 11.372 -16.164 1.00 81.81 332 LEU A O 1
ATOM 2557 N N . PHE A 1 333 ? 16.440 12.099 -15.376 1.00 84.69 333 PHE A N 1
ATOM 2558 C CA . PHE A 1 333 ? 15.932 12.307 -14.025 1.00 84.69 333 PHE A CA 1
ATOM 2559 C C . PHE A 1 333 ? 15.251 13.674 -13.929 1.00 84.69 333 PHE A C 1
ATOM 2561 O O . PHE A 1 333 ? 15.897 14.712 -14.094 1.00 84.69 333 PHE A O 1
ATOM 2568 N N . ASP A 1 334 ? 13.954 13.682 -13.634 1.00 80.06 334 ASP A N 1
ATOM 2569 C CA . ASP A 1 334 ? 13.229 14.903 -13.316 1.00 80.06 334 ASP A CA 1
ATOM 2570 C C . ASP A 1 334 ? 13.346 15.190 -11.816 1.00 80.06 334 ASP A C 1
ATOM 2572 O O . ASP A 1 334 ? 12.665 14.598 -10.978 1.00 80.06 334 ASP A O 1
ATOM 2576 N N . ALA A 1 335 ? 14.205 16.149 -11.472 1.00 76.19 335 ALA A N 1
ATOM 2577 C CA . ALA A 1 335 ? 14.421 16.567 -10.092 1.00 76.19 335 ALA A CA 1
ATOM 2578 C C . ALA A 1 335 ? 13.177 17.196 -9.436 1.00 76.19 335 ALA A C 1
ATOM 2580 O O . ALA A 1 335 ? 13.113 17.263 -8.204 1.00 76.19 335 ALA A O 1
ATOM 2581 N N . VAL A 1 336 ? 12.200 17.665 -10.223 1.00 66.94 336 VAL A N 1
ATOM 2582 C CA . VAL A 1 336 ? 10.962 18.245 -9.692 1.00 66.94 336 VAL A CA 1
ATOM 2583 C C . VAL A 1 336 ? 10.053 17.144 -9.166 1.00 66.94 336 VAL A C 1
ATOM 2585 O O . VAL A 1 336 ? 9.654 17.217 -8.002 1.00 66.94 336 VAL A O 1
ATOM 2588 N N . SER A 1 337 ? 9.757 16.127 -9.981 1.00 68.44 337 SER A N 1
ATOM 2589 C CA . SER A 1 337 ? 8.936 14.981 -9.569 1.00 68.44 337 SER A CA 1
ATOM 2590 C C . SER A 1 337 ? 9.693 13.943 -8.738 1.00 68.44 337 SER A C 1
ATOM 2592 O O . SER A 1 337 ? 9.060 13.184 -8.012 1.00 68.44 337 SER A O 1
ATOM 2594 N N . GLY A 1 338 ? 11.027 13.910 -8.815 1.00 77.44 338 GLY A N 1
ATOM 2595 C CA . GLY A 1 338 ? 11.839 12.851 -8.214 1.00 77.44 338 GLY A CA 1
ATOM 2596 C C . GLY A 1 338 ? 11.736 11.519 -8.963 1.00 77.44 338 GLY A C 1
ATOM 2597 O O . GLY A 1 338 ? 11.994 10.472 -8.378 1.00 77.44 338 GLY A O 1
ATOM 2598 N N . THR A 1 339 ? 11.337 11.545 -10.237 1.00 82.62 339 THR A N 1
ATOM 2599 C CA . THR A 1 339 ? 11.112 10.349 -11.063 1.00 82.62 339 THR A CA 1
ATOM 2600 C C . THR A 1 339 ? 11.998 10.353 -12.304 1.00 82.62 339 THR A C 1
ATOM 2602 O O . THR A 1 339 ? 12.667 11.341 -12.613 1.00 82.62 339 THR A O 1
ATOM 2605 N N . PHE A 1 340 ? 12.015 9.234 -13.027 1.00 87.44 340 PHE A N 1
ATOM 2606 C CA . PHE A 1 340 ? 12.681 9.150 -14.320 1.00 87.44 340 PHE A CA 1
ATOM 2607 C C . PHE A 1 340 ? 11.677 9.313 -15.456 1.00 87.44 340 PHE A C 1
ATOM 2609 O O . PHE A 1 340 ? 10.722 8.544 -15.559 1.00 87.44 340 PHE A O 1
ATOM 2616 N N . VAL A 1 341 ? 11.932 10.275 -16.334 1.00 87.50 341 VAL A N 1
ATOM 2617 C CA . VAL A 1 341 ? 11.250 10.435 -17.617 1.00 87.50 341 VAL A CA 1
ATOM 2618 C C . VAL A 1 341 ? 11.924 9.523 -18.638 1.00 87.50 341 VAL A C 1
ATOM 2620 O O . VAL A 1 341 ? 13.154 9.490 -18.746 1.00 87.50 341 VAL A O 1
ATOM 2623 N N . VAL A 1 342 ? 11.107 8.774 -19.375 1.00 88.75 342 VAL A N 1
ATOM 2624 C CA . VAL A 1 342 ? 11.549 7.744 -20.319 1.00 88.75 342 VAL A CA 1
ATOM 2625 C C . VAL A 1 342 ? 10.762 7.808 -21.621 1.00 88.75 342 VAL A C 1
ATOM 2627 O O . VAL A 1 342 ? 9.647 8.326 -21.675 1.00 88.75 342 VAL A O 1
ATOM 2630 N N . ASP A 1 343 ? 11.339 7.235 -22.674 1.00 87.00 343 ASP A N 1
ATOM 2631 C CA . ASP A 1 343 ? 10.652 7.051 -23.949 1.00 87.00 343 ASP A CA 1
ATOM 2632 C C . ASP A 1 343 ? 9.486 6.056 -23.795 1.00 87.00 343 ASP A C 1
ATOM 2634 O O . ASP A 1 343 ? 9.677 4.914 -23.359 1.00 87.00 343 ASP A O 1
ATOM 2638 N N . CYS A 1 344 ? 8.277 6.468 -24.189 1.00 87.38 344 CYS A N 1
ATOM 2639 C CA . CYS A 1 344 ? 7.096 5.603 -24.207 1.00 87.38 344 CYS A CA 1
ATOM 2640 C C . CYS A 1 344 ? 7.291 4.355 -25.087 1.00 87.38 344 CYS A C 1
ATOM 2642 O O . CYS A 1 344 ? 6.677 3.316 -24.829 1.00 87.38 344 CYS A O 1
ATOM 2644 N N . ALA A 1 345 ? 8.214 4.397 -26.058 1.00 83.56 345 ALA A N 1
ATOM 2645 C CA . ALA A 1 345 ? 8.578 3.257 -26.889 1.00 83.56 345 ALA A CA 1
ATOM 2646 C C . ALA A 1 345 ? 9.130 2.058 -26.109 1.00 83.56 345 ALA A C 1
ATOM 2648 O O . ALA A 1 345 ? 9.067 0.937 -26.615 1.00 83.56 345 ALA A O 1
ATOM 2649 N N . LEU A 1 346 ? 9.589 2.245 -24.863 1.00 82.00 346 LEU A N 1
ATOM 2650 C CA . LEU A 1 346 ? 9.939 1.134 -23.968 1.00 82.00 346 LEU A CA 1
ATOM 2651 C C . LEU A 1 346 ? 8.762 0.194 -23.683 1.00 82.00 346 LEU A C 1
ATOM 2653 O O . LEU A 1 346 ? 8.974 -0.952 -23.288 1.00 82.00 346 LEU A O 1
ATOM 2657 N N . ALA A 1 347 ? 7.532 0.660 -23.888 1.00 80.06 347 ALA A N 1
ATOM 2658 C CA . ALA A 1 347 ? 6.332 -0.121 -23.653 1.00 80.06 347 ALA A CA 1
ATOM 2659 C C . ALA A 1 347 ? 5.726 -0.742 -24.922 1.00 80.06 347 ALA A C 1
ATOM 2661 O O . ALA A 1 347 ? 4.869 -1.630 -24.828 1.00 80.06 347 ALA A O 1
ATOM 2662 N N . HIS A 1 348 ? 6.140 -0.290 -26.111 1.00 74.94 348 HIS A N 1
ATOM 2663 C CA . HIS A 1 348 ? 5.587 -0.773 -27.372 1.00 74.94 348 HIS A CA 1
ATOM 2664 C C . HIS A 1 348 ? 6.094 -2.183 -27.696 1.00 74.94 348 HIS A C 1
ATOM 2666 O O . HIS A 1 348 ? 7.283 -2.478 -27.628 1.00 74.94 348 HIS A O 1
ATOM 2672 N N . LYS A 1 349 ? 5.175 -3.057 -28.123 1.00 58.75 349 LYS A N 1
ATOM 2673 C CA . LYS A 1 349 ? 5.465 -4.443 -28.537 1.00 58.75 349 LYS A CA 1
ATOM 2674 C C . LYS A 1 349 ? 6.169 -4.552 -29.900 1.00 58.75 349 LYS A C 1
ATOM 2676 O O . LYS A 1 349 ? 6.318 -5.660 -30.413 1.00 58.75 349 LYS A O 1
ATOM 2681 N N . HIS A 1 350 ? 6.533 -3.437 -30.531 1.00 52.97 350 HIS A N 1
ATOM 2682 C CA . HIS A 1 350 ? 7.015 -3.462 -31.906 1.00 52.97 350 HIS A CA 1
ATOM 2683 C C . HIS A 1 350 ? 8.508 -3.830 -31.993 1.00 52.97 350 HIS A C 1
ATOM 2685 O O . HIS A 1 350 ? 9.327 -3.272 -31.260 1.00 52.97 350 HIS A O 1
ATOM 2691 N N . PRO A 1 351 ? 8.884 -4.753 -32.901 1.00 48.97 351 PRO A N 1
ATOM 2692 C CA . PRO A 1 351 ? 10.282 -5.071 -33.170 1.00 48.97 351 PRO A CA 1
ATOM 2693 C C . PRO A 1 351 ? 11.062 -3.814 -33.600 1.00 48.97 351 PRO A C 1
ATOM 2695 O O . PRO A 1 351 ? 10.495 -2.940 -34.259 1.00 48.97 351 PRO A O 1
ATOM 2698 N N . PRO A 1 352 ? 12.355 -3.714 -33.230 1.00 48.81 352 PRO A N 1
ATOM 2699 C CA . PRO A 1 352 ? 13.259 -4.852 -33.038 1.00 48.81 352 PRO A CA 1
ATOM 2700 C C . PRO A 1 352 ? 13.609 -5.199 -31.578 1.00 48.81 352 PRO A C 1
ATOM 2702 O O . PRO A 1 352 ? 14.533 -5.982 -31.367 1.00 48.81 352 PRO A O 1
ATOM 2705 N N . ARG A 1 353 ? 12.945 -4.636 -30.557 1.00 56.75 353 ARG A N 1
ATOM 2706 C CA . ARG A 1 353 ? 13.350 -4.884 -29.158 1.00 56.75 353 ARG A CA 1
ATOM 2707 C C . ARG A 1 353 ? 12.676 -6.146 -28.583 1.00 56.75 353 ARG A C 1
ATOM 2709 O O . ARG A 1 353 ? 11.447 -6.200 -28.568 1.00 56.75 353 ARG A O 1
ATOM 2716 N N . PRO A 1 354 ? 13.437 -7.153 -28.105 1.00 61.34 354 PRO A N 1
ATOM 2717 C CA . PRO A 1 354 ? 12.864 -8.256 -27.335 1.00 61.34 354 PRO A CA 1
ATOM 2718 C C . PRO A 1 354 ? 12.228 -7.710 -26.052 1.00 61.34 354 PRO A C 1
ATOM 2720 O O . PRO A 1 354 ? 12.720 -6.735 -25.481 1.00 61.34 354 PRO A O 1
ATOM 2723 N N . SER A 1 355 ? 11.127 -8.321 -25.605 1.00 78.25 355 SER A N 1
ATOM 2724 C CA . SER A 1 355 ? 10.458 -7.900 -24.368 1.00 78.25 355 SER A CA 1
ATOM 2725 C C . SER A 1 355 ? 11.399 -8.099 -23.183 1.00 78.25 355 SER A C 1
ATOM 2727 O O . SER A 1 355 ? 11.962 -9.175 -23.033 1.00 78.25 355 SER A O 1
ATOM 2729 N N . SER A 1 356 ? 11.567 -7.090 -22.334 1.00 87.75 356 SER A N 1
ATOM 2730 C CA . SER A 1 356 ? 12.357 -7.221 -21.105 1.00 87.75 356 SER A CA 1
ATOM 2731 C C . SER A 1 356 ? 11.451 -7.447 -19.897 1.00 87.75 356 SER A C 1
ATOM 2733 O O . SER A 1 356 ? 10.321 -6.951 -19.851 1.00 87.75 356 SER A O 1
ATOM 2735 N N . PHE A 1 357 ? 11.960 -8.156 -18.896 1.00 91.25 357 PHE A N 1
ATOM 2736 C CA . PHE A 1 357 ? 11.281 -8.453 -17.642 1.00 91.25 357 PHE A CA 1
ATOM 2737 C C . PHE A 1 357 ? 12.142 -8.054 -16.448 1.00 91.25 357 PHE A C 1
ATOM 2739 O O . PHE A 1 357 ? 13.349 -8.279 -16.455 1.00 91.25 357 PHE A O 1
ATOM 2746 N N . LEU A 1 358 ? 11.500 -7.511 -15.417 1.00 94.88 358 LEU A N 1
ATOM 2747 C CA . LEU A 1 358 ? 12.063 -7.352 -14.082 1.00 94.88 358 LEU A CA 1
ATOM 2748 C C . LEU A 1 358 ? 11.739 -8.607 -13.266 1.00 94.88 358 LEU A C 1
ATOM 2750 O O . LEU A 1 358 ? 10.578 -9.014 -13.195 1.00 94.88 358 LEU A O 1
ATOM 2754 N N . GLU A 1 359 ? 12.750 -9.194 -12.637 1.00 95.06 359 GLU A N 1
ATOM 2755 C CA . GLU A 1 359 ? 12.618 -10.323 -11.721 1.00 95.06 359 GLU A CA 1
ATOM 2756 C C . GLU A 1 359 ? 13.020 -9.896 -10.303 1.00 95.06 359 GLU A C 1
ATOM 2758 O O . GLU A 1 359 ? 14.143 -9.448 -10.077 1.00 95.06 359 GLU A O 1
ATOM 2763 N N . LEU A 1 360 ? 12.108 -10.051 -9.344 1.00 95.19 360 LEU A N 1
ATOM 2764 C CA . LEU A 1 360 ? 12.345 -9.851 -7.916 1.00 95.19 360 LEU A CA 1
ATOM 2765 C C . LEU A 1 360 ? 12.398 -11.212 -7.226 1.00 95.19 360 LEU A C 1
ATOM 2767 O O . LEU A 1 360 ? 11.443 -11.985 -7.329 1.00 95.19 360 LEU A O 1
ATOM 2771 N N . SER A 1 361 ? 13.476 -11.488 -6.500 1.00 93.62 361 SER A N 1
ATOM 2772 C CA . SER A 1 361 ? 13.659 -12.747 -5.776 1.00 93.62 361 SER A CA 1
ATOM 2773 C C . SER A 1 361 ? 13.528 -12.536 -4.273 1.00 93.62 361 SER A C 1
ATOM 2775 O O . SER A 1 361 ? 14.070 -11.578 -3.719 1.00 93.62 361 SER A O 1
ATOM 2777 N N . PHE A 1 362 ? 12.836 -13.458 -3.606 1.00 92.94 362 PHE A N 1
ATOM 2778 C CA . PHE A 1 362 ? 12.587 -13.430 -2.169 1.00 92.94 362 PHE A CA 1
ATOM 2779 C C . PHE A 1 362 ? 13.052 -14.730 -1.518 1.00 92.94 362 PHE A C 1
ATOM 2781 O O . PHE A 1 362 ? 12.703 -15.829 -1.959 1.00 92.94 362 PHE A O 1
ATOM 2788 N N . ALA A 1 363 ? 13.835 -14.601 -0.455 1.00 89.19 363 ALA A N 1
ATOM 2789 C CA . ALA A 1 363 ? 14.303 -15.689 0.384 1.00 89.19 363 ALA A CA 1
ATOM 2790 C C . ALA A 1 363 ? 13.283 -16.058 1.465 1.00 89.19 363 ALA A C 1
ATOM 2792 O O . ALA A 1 363 ? 12.344 -15.325 1.781 1.00 89.19 363 ALA A O 1
ATOM 2793 N N . ARG A 1 364 ? 13.478 -17.239 2.053 1.00 85.62 364 ARG A N 1
ATOM 2794 C CA . ARG A 1 364 ? 12.654 -17.722 3.168 1.00 85.62 364 ARG A CA 1
ATOM 2795 C C . ARG A 1 364 ? 12.943 -16.996 4.479 1.00 85.62 364 ARG A C 1
ATOM 2797 O O . ARG A 1 364 ? 12.108 -16.931 5.369 1.00 85.62 364 ARG A O 1
ATOM 2804 N N . ASN A 1 365 ? 14.172 -16.565 4.649 1.00 82.00 365 ASN A N 1
ATOM 2805 C CA . ASN A 1 365 ? 14.676 -15.902 5.836 1.00 82.00 365 ASN A CA 1
ATOM 2806 C C . ASN A 1 365 ? 15.924 -15.127 5.397 1.00 82.00 365 ASN A C 1
ATOM 2808 O O . ASN A 1 365 ? 16.155 -14.931 4.206 1.00 82.00 365 ASN A O 1
ATOM 2812 N N . THR A 1 366 ? 16.756 -14.725 6.347 1.00 76.12 366 THR A N 1
ATOM 2813 C CA . THR A 1 366 ? 18.026 -14.054 6.060 1.00 76.12 366 THR A CA 1
ATOM 2814 C C . THR A 1 366 ? 19.063 -14.940 5.349 1.00 76.12 366 THR A C 1
ATOM 2816 O O . THR A 1 366 ? 20.098 -14.426 4.946 1.00 76.12 366 THR A O 1
ATOM 2819 N N . SER A 1 367 ? 18.811 -16.245 5.164 1.00 65.94 367 SER A N 1
ATOM 2820 C CA . SER A 1 367 ? 19.642 -17.134 4.341 1.00 65.94 367 SER A CA 1
ATOM 2821 C C . SER A 1 367 ? 19.174 -17.127 2.879 1.00 65.94 367 SER A C 1
ATOM 2823 O O . SER A 1 367 ? 17.993 -17.310 2.587 1.00 65.94 367 SER A O 1
ATOM 2825 N N . ASN A 1 368 ? 20.119 -16.923 1.957 1.00 59.81 368 ASN A N 1
ATOM 2826 C CA . ASN A 1 368 ? 19.903 -16.506 0.560 1.00 59.81 368 ASN A CA 1
ATOM 2827 C C . ASN A 1 368 ? 19.193 -17.505 -0.373 1.00 59.81 368 ASN A C 1
ATOM 2829 O O . ASN A 1 368 ? 19.142 -17.276 -1.580 1.00 59.81 368 ASN A O 1
ATOM 2833 N N . ALA A 1 369 ? 18.639 -18.609 0.129 1.00 70.50 369 ALA A N 1
ATOM 2834 C CA . ALA A 1 369 ? 17.882 -19.527 -0.715 1.00 70.50 369 ALA A CA 1
ATOM 2835 C C . ALA A 1 369 ? 16.530 -18.893 -1.093 1.00 70.50 369 ALA A C 1
ATOM 2837 O O . ALA A 1 369 ? 15.594 -18.864 -0.286 1.00 70.50 369 ALA A O 1
ATOM 2838 N N . SER A 1 370 ? 16.438 -18.372 -2.320 1.00 70.62 370 SER A N 1
ATOM 2839 C CA . SER A 1 370 ? 15.197 -17.833 -2.880 1.00 70.62 370 SER A CA 1
ATOM 2840 C C . SER A 1 370 ? 14.112 -18.910 -2.920 1.00 70.62 370 SER A C 1
ATOM 2842 O O . SER A 1 370 ? 14.322 -20.007 -3.431 1.00 70.62 370 SER A O 1
ATOM 2844 N N . VAL A 1 371 ? 12.934 -18.591 -2.392 1.00 80.94 371 VAL A N 1
ATOM 2845 C CA . VAL A 1 371 ? 11.762 -19.485 -2.360 1.00 80.94 371 VAL A CA 1
ATOM 2846 C C . VAL A 1 371 ? 10.609 -18.989 -3.221 1.00 80.94 371 VAL A C 1
ATOM 2848 O O . VAL A 1 371 ? 9.684 -19.755 -3.502 1.00 80.94 371 VAL A O 1
ATOM 2851 N N . LEU A 1 372 ? 10.668 -17.724 -3.638 1.00 91.06 372 LEU A N 1
ATOM 2852 C CA . LEU A 1 372 ? 9.661 -17.051 -4.440 1.00 91.06 372 LEU A CA 1
ATOM 2853 C C . LEU A 1 372 ? 10.349 -16.067 -5.389 1.00 91.06 372 LEU A C 1
ATOM 2855 O O . LEU A 1 372 ? 11.244 -15.332 -4.979 1.00 91.06 372 LEU A O 1
ATOM 2859 N N . GLN A 1 373 ? 9.899 -16.026 -6.637 1.00 92.81 373 GLN A N 1
ATOM 2860 C CA . GLN A 1 373 ? 10.342 -15.052 -7.621 1.00 92.81 373 GLN A CA 1
ATOM 2861 C C . GLN A 1 373 ? 9.131 -14.476 -8.358 1.00 92.81 373 GLN A C 1
ATOM 2863 O O . GLN A 1 373 ? 8.248 -15.203 -8.825 1.00 92.81 373 GLN A O 1
ATOM 2868 N N . LEU A 1 374 ? 9.095 -13.150 -8.448 1.00 94.19 374 LEU A N 1
ATOM 2869 C CA . LEU A 1 374 ? 8.102 -12.392 -9.198 1.00 94.19 374 LEU A CA 1
ATOM 2870 C C . LEU A 1 374 ? 8.762 -11.880 -10.467 1.00 94.19 374 LEU A C 1
ATOM 2872 O O . LEU A 1 374 ? 9.751 -11.160 -10.391 1.00 94.19 374 LEU A O 1
ATOM 2876 N N . ARG A 1 375 ? 8.211 -12.228 -11.625 1.00 94.19 375 ARG A N 1
ATOM 2877 C CA . ARG A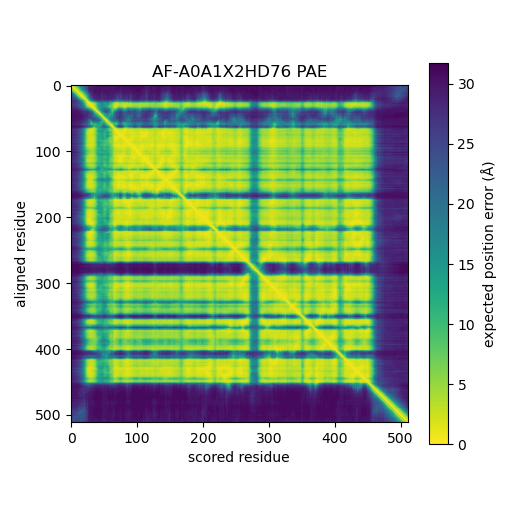 1 375 ? 8.667 -11.735 -12.924 1.00 94.19 375 ARG A CA 1
ATOM 2878 C C . ARG A 1 375 ? 7.555 -10.913 -13.551 1.00 94.19 375 ARG A C 1
ATOM 2880 O O . ARG A 1 375 ? 6.459 -11.435 -13.746 1.00 94.19 375 ARG A O 1
ATOM 2887 N N . LEU A 1 376 ? 7.832 -9.660 -13.889 1.00 92.12 376 LEU A N 1
ATOM 2888 C CA . LEU A 1 376 ? 6.883 -8.743 -14.523 1.00 92.12 376 LEU A CA 1
ATOM 2889 C C . LEU A 1 376 ? 7.510 -8.084 -15.757 1.00 92.12 376 LEU A C 1
ATOM 2891 O O . LEU A 1 376 ? 8.719 -7.851 -15.781 1.00 92.12 376 LEU A O 1
ATOM 2895 N N . PRO A 1 377 ? 6.732 -7.803 -16.811 1.00 90.12 377 PRO A N 1
ATOM 2896 C CA . PRO A 1 377 ? 7.274 -7.184 -18.011 1.00 90.12 377 PRO A CA 1
ATOM 2897 C C . PRO A 1 377 ? 7.567 -5.696 -17.761 1.00 90.12 377 PRO A C 1
ATOM 2899 O O . PRO A 1 377 ? 6.772 -4.987 -17.147 1.00 90.12 377 PRO A O 1
ATOM 2902 N N . ILE A 1 378 ? 8.685 -5.192 -18.288 1.00 90.25 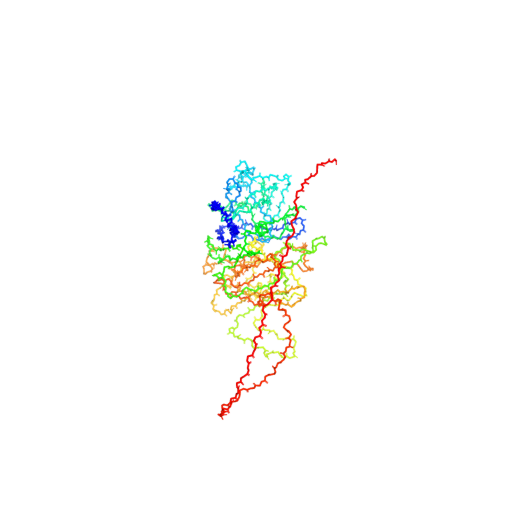378 ILE A N 1
ATOM 2903 C CA . ILE A 1 378 ? 9.121 -3.795 -18.097 1.00 90.25 378 ILE A CA 1
ATOM 2904 C C . ILE A 1 378 ? 8.090 -2.790 -18.623 1.00 90.25 378 ILE A C 1
ATOM 2906 O O . ILE A 1 378 ? 7.927 -1.723 -18.043 1.00 90.25 378 ILE A O 1
ATOM 2910 N N . ARG A 1 379 ? 7.333 -3.148 -19.667 1.00 88.00 379 ARG A N 1
ATOM 2911 C CA . ARG A 1 379 ? 6.218 -2.331 -20.179 1.00 88.00 379 ARG A CA 1
ATOM 2912 C C . ARG A 1 379 ? 5.172 -1.976 -19.120 1.00 88.00 379 ARG A C 1
ATOM 2914 O O . ARG A 1 379 ? 4.596 -0.900 -19.208 1.00 88.00 379 ARG A O 1
ATOM 2921 N N . ASP A 1 380 ? 4.946 -2.837 -18.126 1.00 87.62 380 ASP A N 1
ATOM 2922 C CA . ASP A 1 380 ? 3.959 -2.581 -17.070 1.00 87.62 380 ASP A CA 1
ATOM 2923 C C . ASP A 1 380 ? 4.483 -1.530 -16.058 1.00 87.62 380 ASP A C 1
ATOM 2925 O O . ASP A 1 380 ? 3.712 -0.989 -15.267 1.00 87.62 380 ASP A O 1
ATOM 2929 N N . LEU A 1 381 ? 5.776 -1.176 -16.133 1.00 90.38 381 LEU A N 1
ATOM 2930 C CA . LEU A 1 381 ? 6.409 -0.077 -15.396 1.00 90.38 381 LEU A CA 1
ATOM 2931 C C . LEU A 1 381 ? 6.453 1.239 -16.187 1.00 90.38 381 LEU A C 1
ATOM 2933 O O . LEU A 1 381 ? 6.991 2.217 -15.677 1.00 90.38 381 LEU A O 1
ATOM 2937 N N . ILE A 1 382 ? 5.935 1.302 -17.415 1.00 89.56 382 ILE A N 1
ATOM 2938 C CA . ILE A 1 382 ? 5.930 2.538 -18.208 1.00 89.56 382 ILE A CA 1
ATOM 2939 C C . ILE A 1 382 ? 4.586 3.243 -18.036 1.00 89.56 382 ILE A C 1
ATOM 2941 O O . ILE A 1 382 ? 3.533 2.704 -18.382 1.00 89.56 382 ILE A O 1
ATOM 2945 N N . ILE A 1 383 ? 4.621 4.460 -17.493 1.00 87.31 383 ILE A N 1
ATOM 2946 C CA . ILE A 1 383 ? 3.423 5.188 -17.073 1.00 87.31 383 ILE A CA 1
ATOM 2947 C C . ILE A 1 383 ? 3.256 6.443 -17.932 1.00 87.31 383 ILE A C 1
ATOM 2949 O O . ILE A 1 383 ? 4.083 7.351 -17.831 1.00 87.31 383 ILE A O 1
ATOM 2953 N N . PRO A 1 384 ? 2.183 6.530 -18.737 1.00 84.00 384 PRO A N 1
ATOM 2954 C CA . PRO A 1 384 ? 1.837 7.739 -19.477 1.00 84.00 384 PRO A CA 1
ATOM 2955 C C . PRO A 1 384 ? 1.542 8.927 -18.557 1.00 84.00 384 PRO A C 1
ATOM 2957 O O . PRO A 1 384 ? 0.773 8.792 -17.592 1.00 84.00 384 PRO A O 1
ATOM 2960 N N . LEU A 1 385 ? 2.121 10.082 -18.885 1.00 80.31 385 LEU A N 1
ATOM 2961 C CA . LEU A 1 385 ? 1.966 11.340 -18.147 1.00 80.31 385 LEU A CA 1
ATOM 2962 C C . LEU A 1 385 ? 1.018 12.338 -18.825 1.00 80.31 385 LEU A C 1
ATOM 2964 O O . LEU A 1 385 ? 0.473 13.209 -18.150 1.00 80.31 385 LEU A O 1
ATOM 2968 N N . ASP A 1 386 ? 0.828 12.220 -20.136 1.00 78.50 386 ASP A N 1
ATOM 2969 C CA . ASP A 1 386 ? 0.060 13.144 -20.977 1.00 78.50 386 ASP A CA 1
ATOM 2970 C C . ASP A 1 386 ? -1.306 12.592 -21.426 1.00 78.50 386 ASP A C 1
ATOM 2972 O O . ASP A 1 386 ? -2.157 13.345 -21.895 1.00 78.50 386 ASP A O 1
ATOM 2976 N N . THR A 1 387 ? -1.541 11.289 -21.259 1.00 77.81 387 THR A N 1
ATOM 2977 C CA . THR A 1 387 ? -2.770 10.584 -21.659 1.00 77.81 387 THR A CA 1
ATOM 2978 C C . THR A 1 387 ? -3.021 9.365 -20.763 1.00 77.81 387 THR A C 1
ATOM 2980 O O . THR A 1 387 ? -2.158 8.948 -19.988 1.00 77.81 387 THR A O 1
ATOM 2983 N N . ASP A 1 388 ? -4.199 8.756 -20.882 1.00 73.69 388 ASP A N 1
ATOM 2984 C CA . ASP A 1 388 ? -4.551 7.488 -20.232 1.00 73.69 388 ASP A CA 1
ATOM 2985 C C . ASP A 1 388 ? -4.350 6.267 -21.139 1.00 73.69 388 ASP A C 1
ATOM 2987 O O . ASP A 1 388 ? -4.638 5.143 -20.737 1.00 73.69 388 ASP A O 1
ATOM 2991 N N . ASN A 1 389 ? -3.819 6.456 -22.351 1.00 78.62 389 ASN A N 1
ATOM 2992 C CA . ASN A 1 389 ? -3.502 5.365 -23.266 1.00 78.62 389 ASN A CA 1
ATOM 2993 C C . ASN A 1 389 ? -2.027 5.398 -23.685 1.00 78.62 389 ASN A C 1
ATOM 2995 O O . ASN A 1 389 ? -1.585 6.301 -24.394 1.00 78.62 389 ASN A O 1
ATOM 2999 N N . LEU A 1 390 ? -1.297 4.351 -23.299 1.00 79.94 390 LEU A N 1
ATOM 3000 C CA . LEU A 1 390 ? 0.119 4.156 -23.605 1.00 79.94 390 LEU A CA 1
ATOM 3001 C C . LEU A 1 390 ? 0.443 4.155 -25.103 1.00 79.94 390 LEU A C 1
ATOM 3003 O O . LEU A 1 390 ? 1.525 4.583 -25.482 1.00 79.94 390 LEU A O 1
ATOM 3007 N N . GLU A 1 391 ? -0.473 3.711 -25.962 1.00 81.69 391 GLU A N 1
ATOM 3008 C CA . GLU A 1 391 ? -0.271 3.722 -27.418 1.00 81.69 391 GLU A CA 1
ATOM 3009 C C . GLU A 1 391 ? -0.271 5.138 -28.002 1.00 81.69 391 GLU A C 1
ATOM 3011 O O . GLU A 1 391 ? 0.312 5.374 -29.054 1.00 81.69 391 GLU A O 1
ATOM 3016 N N . THR A 1 392 ? -0.915 6.081 -27.313 1.00 84.06 392 THR A N 1
ATOM 3017 C CA . THR A 1 392 ? -1.022 7.487 -27.732 1.00 84.06 392 THR A CA 1
ATOM 3018 C C . THR A 1 392 ? -0.110 8.421 -26.942 1.00 84.06 392 THR A C 1
ATOM 3020 O O . THR A 1 392 ? -0.095 9.619 -27.210 1.00 84.06 392 THR A O 1
ATOM 3023 N N . ALA A 1 393 ? 0.606 7.893 -25.948 1.00 85.81 393 ALA A N 1
ATOM 3024 C CA . ALA A 1 393 ? 1.417 8.681 -25.035 1.00 85.81 393 ALA A CA 1
ATOM 3025 C C . ALA A 1 393 ? 2.696 9.166 -25.714 1.00 85.81 393 ALA A C 1
ATOM 3027 O O . ALA A 1 393 ? 3.406 8.388 -26.350 1.00 85.81 393 ALA A O 1
ATOM 3028 N N . SER A 1 394 ? 2.999 10.451 -25.545 1.00 85.38 394 SER A N 1
ATOM 3029 C CA . SER A 1 394 ? 4.254 11.056 -25.999 1.00 85.38 394 SER A CA 1
ATOM 3030 C C . SER A 1 394 ? 5.229 11.314 -24.851 1.00 85.38 394 SER A C 1
ATOM 3032 O O . SER A 1 394 ? 6.426 11.478 -25.086 1.00 85.38 394 SER A O 1
ATOM 3034 N N . LEU A 1 395 ? 4.734 11.310 -23.610 1.00 84.25 395 LEU A N 1
ATOM 3035 C CA . LEU A 1 395 ? 5.524 11.520 -22.407 1.00 84.25 395 LEU A CA 1
ATOM 3036 C C . LEU A 1 395 ? 5.243 10.412 -21.389 1.00 84.25 395 LEU A C 1
ATOM 3038 O O . LEU A 1 395 ? 4.115 10.258 -20.919 1.00 84.25 395 LEU A O 1
ATOM 3042 N N . CYS A 1 396 ? 6.284 9.676 -21.003 1.00 87.12 396 CYS A N 1
ATOM 3043 C CA . CYS A 1 396 ? 6.177 8.598 -20.030 1.00 87.12 396 CYS A CA 1
ATOM 3044 C C . CYS A 1 396 ? 7.182 8.759 -18.892 1.00 87.12 396 CYS A C 1
ATOM 3046 O O . CYS A 1 396 ? 8.264 9.324 -19.058 1.00 87.12 396 CYS A O 1
ATOM 3048 N N . MET A 1 397 ? 6.829 8.218 -17.730 1.00 89.50 397 MET A N 1
ATOM 3049 C CA . MET A 1 397 ? 7.755 8.018 -16.620 1.00 89.50 397 MET A CA 1
ATOM 3050 C C . MET A 1 397 ? 7.963 6.535 -16.325 1.00 89.50 397 MET A C 1
ATOM 3052 O O . MET A 1 397 ? 7.134 5.689 -16.675 1.00 89.50 397 MET A O 1
ATOM 3056 N N . PHE A 1 398 ? 9.071 6.235 -15.655 1.00 91.75 398 PHE A N 1
ATOM 3057 C CA . PHE A 1 398 ? 9.379 4.907 -15.153 1.00 91.75 398 PHE A CA 1
ATOM 3058 C C . PHE A 1 398 ? 8.756 4.684 -13.771 1.00 91.75 398 PHE A C 1
ATOM 3060 O O . PHE A 1 398 ? 8.844 5.529 -12.883 1.00 91.75 398 PHE A O 1
ATOM 3067 N N . GLY A 1 399 ? 8.142 3.520 -13.582 1.00 90.25 399 GLY A N 1
ATOM 3068 C CA . GLY A 1 399 ? 7.409 3.154 -12.372 1.00 90.25 399 GLY A CA 1
ATOM 3069 C C . GLY A 1 399 ? 8.283 2.838 -11.160 1.00 90.25 399 GLY A C 1
ATOM 3070 O O . GLY A 1 399 ? 7.755 2.668 -10.062 1.00 90.25 399 GLY A O 1
ATOM 3071 N N . ILE A 1 400 ? 9.601 2.768 -11.346 1.00 92.31 400 ILE A N 1
ATOM 3072 C CA . ILE A 1 400 ? 10.577 2.691 -10.261 1.00 92.31 400 ILE A CA 1
ATOM 3073 C C . ILE A 1 400 ? 11.229 4.060 -10.111 1.00 92.31 400 ILE A C 1
ATOM 3075 O O . ILE A 1 400 ? 11.816 4.582 -11.059 1.00 92.31 400 ILE A O 1
ATOM 3079 N N . ALA A 1 401 ? 11.156 4.610 -8.907 1.00 88.44 401 ALA A N 1
ATOM 3080 C CA . ALA A 1 401 ? 11.756 5.881 -8.551 1.00 88.44 401 ALA A CA 1
ATOM 3081 C C . ALA A 1 401 ? 12.847 5.691 -7.484 1.00 88.44 401 ALA A C 1
ATOM 3083 O O . ALA A 1 401 ? 12.760 4.798 -6.632 1.00 88.44 401 ALA A O 1
ATOM 3084 N N . PRO A 1 402 ? 13.895 6.526 -7.511 1.00 85.81 402 PRO A N 1
ATOM 3085 C CA . PRO A 1 402 ? 14.909 6.516 -6.481 1.00 85.81 402 PRO A CA 1
ATOM 3086 C C . PRO A 1 402 ? 14.352 7.181 -5.226 1.00 85.81 402 PRO A C 1
ATOM 3088 O O . PRO A 1 402 ? 13.710 8.230 -5.286 1.00 85.81 402 PRO A O 1
ATOM 3091 N N . TRP A 1 403 ? 14.652 6.617 -4.066 1.00 76.50 403 TRP A N 1
ATOM 3092 C CA . TRP A 1 403 ? 14.467 7.335 -2.818 1.00 76.50 403 TRP A CA 1
ATOM 3093 C C . TRP A 1 403 ? 15.764 8.021 -2.362 1.00 76.50 403 TRP A C 1
ATOM 3095 O O . TRP A 1 403 ? 16.875 7.556 -2.634 1.00 76.50 403 TRP A O 1
ATOM 3105 N N . LYS A 1 404 ? 15.632 9.155 -1.668 1.00 58.28 404 LYS A N 1
ATOM 3106 C CA . LYS A 1 404 ? 16.748 9.876 -1.037 1.00 58.28 404 LYS A CA 1
ATOM 3107 C C . LYS A 1 404 ? 16.612 9.755 0.476 1.00 58.28 404 LYS A C 1
ATOM 3109 O O . LYS A 1 404 ? 16.030 10.639 1.094 1.00 58.28 404 LYS A O 1
ATOM 3114 N N . GLY A 1 405 ? 17.087 8.653 1.048 1.00 50.22 405 GLY A N 1
ATOM 3115 C CA . GLY A 1 405 ? 17.074 8.445 2.494 1.00 50.22 405 GLY A CA 1
ATOM 3116 C C . GLY A 1 405 ? 18.314 7.699 2.972 1.00 50.22 405 GLY A C 1
ATOM 3117 O O . GLY A 1 405 ? 18.488 6.527 2.653 1.00 50.22 405 GLY A O 1
ATOM 3118 N N . GLU A 1 406 ? 19.151 8.376 3.758 1.00 42.22 406 GLU A N 1
ATOM 3119 C CA . GLU A 1 406 ? 20.017 7.734 4.751 1.00 42.22 406 GLU A CA 1
ATOM 3120 C C . GLU A 1 406 ? 19.174 7.472 6.013 1.00 42.22 406 GLU A C 1
ATOM 3122 O O . GLU A 1 406 ? 18.396 8.335 6.417 1.00 42.22 406 GLU A O 1
ATOM 3127 N N . GLY A 1 407 ? 19.317 6.300 6.647 1.00 45.41 407 GLY A N 1
ATOM 3128 C CA . GLY A 1 407 ? 18.776 6.061 7.998 1.00 45.41 407 GLY A CA 1
ATOM 3129 C C . GLY A 1 407 ? 17.443 5.309 8.123 1.00 45.41 407 GLY A C 1
ATOM 3130 O O . GLY A 1 407 ? 16.827 5.354 9.188 1.00 45.41 407 GLY A O 1
ATOM 3131 N N . ALA A 1 408 ? 16.997 4.574 7.102 1.00 41.47 408 ALA A N 1
ATOM 3132 C CA . ALA A 1 408 ? 15.901 3.622 7.282 1.00 41.47 408 ALA A CA 1
ATOM 3133 C C . ALA A 1 408 ? 16.347 2.480 8.216 1.00 41.47 408 ALA A C 1
ATOM 3135 O O . ALA A 1 408 ? 17.398 1.890 7.975 1.00 41.47 408 ALA A O 1
ATOM 3136 N N . MET A 1 409 ? 15.557 2.150 9.249 1.00 45.16 409 MET A N 1
ATOM 3137 C CA . MET A 1 409 ? 15.734 0.914 10.030 1.00 45.16 409 MET A CA 1
ATOM 3138 C C . MET A 1 409 ? 15.657 -0.267 9.068 1.00 45.16 409 MET A C 1
ATOM 3140 O O . MET A 1 409 ? 14.575 -0.653 8.635 1.00 45.16 409 MET A O 1
ATOM 3144 N N . ALA A 1 410 ? 16.803 -0.778 8.657 1.00 50.16 410 ALA A N 1
ATOM 3145 C CA . ALA A 1 410 ? 16.900 -1.785 7.628 1.00 50.16 410 ALA A CA 1
ATOM 3146 C C . ALA A 1 410 ? 17.234 -3.136 8.265 1.00 50.16 410 ALA A C 1
ATOM 3148 O O . ALA A 1 410 ? 17.871 -3.204 9.313 1.00 50.16 410 ALA A O 1
ATOM 3149 N N . LEU A 1 411 ? 16.789 -4.225 7.628 1.00 47.62 411 LEU A N 1
ATOM 3150 C CA . LEU A 1 411 ? 17.163 -5.589 8.034 1.00 47.62 411 LEU A CA 1
ATOM 3151 C C . LEU A 1 411 ? 18.691 -5.807 8.011 1.00 47.62 411 LEU A C 1
ATOM 3153 O O . LEU A 1 411 ? 19.184 -6.746 8.626 1.00 47.62 411 LEU A O 1
ATOM 3157 N N . SER A 1 412 ? 19.413 -4.954 7.282 1.00 51.66 412 SER A N 1
ATOM 3158 C CA . SER A 1 412 ? 20.865 -4.913 7.116 1.00 51.66 412 SER A CA 1
ATOM 3159 C C . SER A 1 412 ? 21.314 -3.465 6.887 1.00 51.66 412 SER A C 1
ATOM 3161 O O . SER A 1 412 ? 20.487 -2.569 6.761 1.00 51.66 412 SER A O 1
ATOM 3163 N N . ASN A 1 413 ? 22.617 -3.206 6.746 1.00 50.88 413 ASN A N 1
ATOM 3164 C CA . ASN A 1 413 ? 23.121 -1.879 6.345 1.00 50.88 413 ASN A CA 1
ATOM 3165 C C . ASN A 1 413 ? 22.654 -1.443 4.935 1.00 50.88 413 ASN A C 1
ATOM 3167 O O . ASN A 1 413 ? 22.892 -0.307 4.525 1.00 50.88 413 ASN A O 1
ATOM 3171 N N . ALA A 1 414 ? 22.008 -2.335 4.177 1.00 56.41 414 ALA A N 1
ATOM 3172 C CA . ALA A 1 414 ? 21.400 -2.031 2.894 1.00 56.41 414 ALA A CA 1
ATOM 3173 C C . ALA A 1 414 ? 19.940 -1.590 3.094 1.00 56.41 414 ALA A C 1
ATOM 3175 O O . ALA A 1 414 ? 19.123 -2.340 3.622 1.00 56.41 414 ALA A O 1
ATOM 3176 N N . GLY A 1 415 ? 19.611 -0.370 2.657 1.00 68.50 415 GLY A N 1
ATOM 3177 C CA . GLY A 1 415 ? 18.277 0.222 2.811 1.00 68.50 415 GLY A CA 1
ATOM 3178 C C . GLY A 1 415 ? 17.119 -0.660 2.312 1.00 68.50 415 GLY A C 1
ATOM 3179 O O . GLY A 1 415 ? 17.296 -1.544 1.469 1.00 68.50 415 GLY A O 1
ATOM 3180 N N . MET A 1 416 ? 15.917 -0.407 2.839 1.00 81.44 416 MET A N 1
ATOM 3181 C CA . MET A 1 416 ? 14.699 -1.132 2.451 1.00 81.44 416 MET A CA 1
ATOM 3182 C C . MET A 1 416 ? 14.249 -0.800 1.015 1.00 81.44 416 MET A C 1
ATOM 3184 O O . MET A 1 416 ? 14.664 0.191 0.420 1.00 81.44 416 MET A O 1
ATOM 3188 N N . ILE A 1 417 ? 13.387 -1.645 0.457 1.00 89.94 417 ILE A N 1
ATOM 3189 C CA . ILE A 1 417 ? 12.702 -1.443 -0.825 1.00 89.94 417 ILE A CA 1
ATOM 3190 C C . ILE A 1 417 ? 11.204 -1.346 -0.536 1.00 89.94 417 ILE A C 1
ATOM 3192 O O . ILE A 1 417 ? 10.678 -2.129 0.254 1.00 89.94 417 ILE A O 1
ATOM 3196 N N . LEU A 1 418 ? 10.517 -0.411 -1.184 1.00 90.06 418 LEU A N 1
ATOM 3197 C CA . LEU A 1 418 ? 9.071 -0.234 -1.085 1.00 90.06 418 LEU A CA 1
ATOM 3198 C C . LEU A 1 418 ? 8.435 -0.589 -2.430 1.00 90.06 418 LEU A C 1
ATOM 3200 O O . LEU A 1 418 ? 8.657 0.103 -3.420 1.00 90.06 418 LEU A O 1
ATOM 3204 N N . ILE A 1 419 ? 7.676 -1.679 -2.484 1.00 93.44 419 ILE A N 1
ATOM 3205 C CA . ILE A 1 419 ? 6.986 -2.143 -3.689 1.00 93.44 419 ILE A CA 1
ATOM 3206 C C . ILE A 1 419 ? 5.575 -1.560 -3.688 1.00 93.44 419 ILE A C 1
ATOM 3208 O O . ILE A 1 419 ? 4.732 -2.003 -2.909 1.00 93.44 419 ILE A O 1
ATOM 3212 N N . GLY A 1 420 ? 5.350 -0.585 -4.568 1.00 91.06 420 GLY A N 1
ATOM 3213 C CA . GLY A 1 420 ? 4.063 0.083 -4.752 1.00 91.06 420 GLY A CA 1
ATOM 3214 C C . GLY A 1 420 ? 3.263 -0.439 -5.947 1.00 91.06 420 GLY A C 1
ATOM 3215 O O . GLY A 1 420 ? 3.659 -1.387 -6.638 1.00 91.06 420 GLY A O 1
ATOM 3216 N N . ASP A 1 421 ? 2.152 0.228 -6.247 1.00 87.31 421 ASP A N 1
ATOM 3217 C CA . ASP A 1 421 ? 1.147 -0.173 -7.246 1.00 87.31 421 ASP A CA 1
ATOM 3218 C C . ASP A 1 421 ? 1.717 -0.517 -8.625 1.00 87.31 421 ASP A C 1
ATOM 3220 O O . ASP A 1 421 ? 1.191 -1.372 -9.339 1.00 87.31 421 ASP A O 1
ATOM 3224 N N . THR A 1 422 ? 2.782 0.175 -9.031 1.00 88.50 422 THR A N 1
ATOM 3225 C CA . THR A 1 422 ? 3.512 -0.072 -10.288 1.00 88.50 422 THR A CA 1
ATOM 3226 C C . THR A 1 422 ? 3.929 -1.521 -10.485 1.00 88.50 422 THR A C 1
ATOM 3228 O O . THR A 1 422 ? 3.831 -2.024 -11.600 1.00 88.50 422 THR A O 1
ATOM 3231 N N . ILE A 1 423 ? 4.316 -2.211 -9.416 1.00 92.31 423 ILE A N 1
ATOM 3232 C CA . ILE A 1 423 ? 4.622 -3.641 -9.455 1.00 92.31 423 ILE A CA 1
ATOM 3233 C C . ILE A 1 423 ? 3.412 -4.454 -8.996 1.00 92.31 423 ILE A C 1
ATOM 3235 O O . ILE A 1 423 ? 3.068 -5.451 -9.637 1.00 92.31 423 ILE A O 1
ATOM 3239 N N . LEU A 1 424 ? 2.729 -4.014 -7.933 1.00 93.06 424 LEU A N 1
ATOM 3240 C CA . LEU A 1 424 ? 1.652 -4.781 -7.305 1.00 93.06 424 LEU A CA 1
ATOM 3241 C C . LEU A 1 424 ? 0.476 -5.069 -8.250 1.00 93.06 424 LEU A C 1
ATOM 3243 O O . LEU A 1 424 ? -0.055 -6.179 -8.213 1.00 93.06 424 LEU A O 1
ATOM 3247 N N . ARG A 1 425 ? 0.135 -4.152 -9.171 1.00 89.81 425 ARG A N 1
ATOM 3248 C CA . ARG A 1 425 ? -0.933 -4.342 -10.179 1.00 89.81 425 ARG A CA 1
ATOM 3249 C C . ARG A 1 425 ? -0.750 -5.569 -11.070 1.00 89.81 425 ARG A C 1
ATOM 3251 O O . ARG A 1 425 ? -1.728 -6.136 -11.552 1.00 89.81 425 ARG A O 1
ATOM 3258 N N . SER A 1 426 ? 0.490 -6.004 -11.280 1.00 90.88 426 SER A N 1
ATOM 3259 C CA . SER A 1 426 ? 0.785 -7.189 -12.094 1.00 90.88 426 SER A CA 1
ATOM 3260 C C . SER A 1 426 ? 0.507 -8.509 -11.362 1.00 90.88 426 SER A C 1
ATOM 3262 O O . SER A 1 426 ? 0.523 -9.586 -11.964 1.00 90.88 426 SER A O 1
ATOM 3264 N N . THR A 1 427 ? 0.229 -8.447 -10.061 1.00 93.38 427 THR A N 1
ATOM 3265 C CA . THR A 1 427 ? 0.060 -9.611 -9.192 1.00 93.38 427 THR A CA 1
ATOM 3266 C C . THR A 1 427 ? -1.278 -9.587 -8.462 1.00 93.38 427 THR A C 1
ATOM 3268 O O . THR A 1 427 ? -1.863 -8.543 -8.198 1.00 93.38 427 THR A O 1
ATOM 3271 N N . TYR A 1 428 ? -1.777 -10.773 -8.145 1.00 95.88 428 TYR A N 1
ATOM 3272 C CA . TYR A 1 428 ? -2.813 -10.988 -7.154 1.00 95.88 428 TYR A CA 1
ATOM 3273 C C . TYR A 1 428 ? -2.138 -11.257 -5.810 1.00 95.88 428 TYR A C 1
ATOM 3275 O O . TYR A 1 428 ? -1.282 -12.144 -5.725 1.00 95.88 428 TYR A O 1
ATOM 3283 N N . LEU A 1 429 ? -2.516 -10.498 -4.786 1.00 97.62 429 LEU A N 1
ATOM 3284 C CA . LEU A 1 429 ? -1.876 -10.513 -3.473 1.00 97.62 429 LEU A CA 1
ATOM 3285 C C . LEU A 1 429 ? -2.757 -11.241 -2.460 1.00 97.62 429 LEU A C 1
ATOM 3287 O O . LEU A 1 429 ? -3.972 -11.059 -2.459 1.00 97.62 429 LEU A O 1
ATOM 3291 N N . VAL A 1 430 ? -2.148 -12.025 -1.574 1.00 98.19 430 VAL A N 1
ATOM 3292 C CA . VAL A 1 430 ? -2.817 -12.647 -0.425 1.00 98.19 430 VAL A CA 1
ATOM 3293 C C . VAL A 1 430 ? -2.000 -12.385 0.829 1.00 98.19 430 VAL A C 1
ATOM 3295 O O . VAL A 1 430 ? -0.867 -12.833 0.937 1.00 98.19 430 VAL A O 1
ATOM 3298 N N . PHE A 1 431 ? -2.578 -11.703 1.799 1.00 98.50 431 PHE A N 1
ATOM 3299 C CA . PHE A 1 431 ? -1.960 -11.403 3.079 1.00 98.50 431 PHE A CA 1
ATOM 3300 C C . PHE A 1 431 ? -2.566 -12.331 4.128 1.00 98.50 431 PHE A C 1
ATOM 3302 O O . PHE A 1 431 ? -3.759 -12.258 4.420 1.00 98.50 431 PHE A O 1
ATOM 3309 N N . ASP A 1 432 ? -1.760 -13.256 4.640 1.00 98.12 432 ASP A N 1
ATOM 3310 C CA . ASP A 1 432 ? -2.195 -14.297 5.569 1.00 98.12 432 ASP A CA 1
ATOM 3311 C C . ASP A 1 432 ? -1.716 -13.946 6.981 1.00 98.12 432 ASP A C 1
ATOM 3313 O O . ASP A 1 432 ? -0.540 -14.124 7.318 1.00 98.12 432 ASP A O 1
ATOM 3317 N N . MET A 1 433 ? -2.635 -13.407 7.788 1.00 97.94 433 MET A N 1
ATOM 3318 C CA . MET A 1 433 ? -2.362 -12.941 9.151 1.00 97.94 433 MET A CA 1
ATOM 3319 C C . MET A 1 433 ? -2.181 -14.113 10.118 1.00 97.94 433 MET A C 1
ATOM 3321 O O . MET A 1 433 ? -1.395 -14.013 11.056 1.00 97.94 433 MET A O 1
ATOM 3325 N N . ALA A 1 434 ? -2.857 -15.244 9.879 1.00 96.38 434 ALA A N 1
ATOM 3326 C CA . ALA A 1 434 ? -2.708 -16.438 10.712 1.00 96.38 434 ALA A CA 1
ATOM 3327 C C . ALA A 1 434 ? -1.306 -17.048 10.595 1.00 96.38 434 ALA A C 1
ATOM 3329 O O . ALA A 1 434 ? -0.725 -17.475 11.593 1.00 96.38 434 ALA A O 1
ATOM 3330 N N . LYS A 1 435 ? -0.758 -17.101 9.376 1.00 96.19 435 LYS A N 1
ATOM 3331 C CA . LYS A 1 435 ? 0.529 -17.758 9.096 1.00 96.19 435 LYS A CA 1
ATOM 3332 C C . LYS A 1 435 ? 1.689 -16.788 8.879 1.00 96.19 435 LYS A C 1
ATOM 3334 O O . LYS A 1 435 ? 2.804 -17.253 8.658 1.00 96.19 435 LYS A O 1
ATOM 3339 N N . ASN A 1 436 ? 1.453 -15.477 8.958 1.00 97.06 436 ASN A N 1
ATOM 3340 C CA . ASN A 1 436 ? 2.448 -14.425 8.728 1.00 97.06 436 ASN A CA 1
ATOM 3341 C C . ASN A 1 436 ? 3.217 -14.636 7.418 1.00 97.06 436 ASN A C 1
ATOM 3343 O O . ASN A 1 436 ? 4.436 -14.821 7.400 1.00 97.06 436 ASN A O 1
ATOM 3347 N N . ARG A 1 437 ? 2.487 -14.660 6.302 1.00 96.12 437 ARG A N 1
ATOM 3348 C CA . ARG A 1 437 ? 3.049 -14.868 4.959 1.00 96.12 437 ARG A CA 1
ATOM 3349 C C . ARG A 1 437 ? 2.302 -14.041 3.918 1.00 96.12 437 ARG A C 1
ATOM 3351 O O . ARG A 1 437 ? 1.111 -13.779 4.069 1.00 96.12 437 ARG A O 1
ATOM 3358 N N . ILE A 1 438 ? 3.001 -13.676 2.848 1.00 97.44 438 ILE A N 1
ATOM 3359 C CA . ILE A 1 438 ? 2.427 -12.984 1.692 1.00 97.44 438 ILE A CA 1
ATOM 3360 C C . ILE A 1 438 ? 2.449 -13.940 0.507 1.00 97.44 438 ILE A C 1
ATOM 3362 O O . ILE A 1 438 ? 3.471 -14.549 0.189 1.00 97.44 438 ILE A O 1
ATOM 3366 N N . GLY A 1 439 ? 1.289 -14.107 -0.102 1.00 96.19 439 GLY A N 1
ATOM 3367 C CA . GLY A 1 439 ? 1.038 -14.920 -1.269 1.00 96.19 439 GLY A CA 1
ATOM 3368 C C . GLY A 1 439 ? 0.957 -14.068 -2.523 1.00 96.19 439 GLY A C 1
ATOM 3369 O O . GLY A 1 439 ? 0.341 -13.006 -2.520 1.00 96.19 439 GLY A O 1
ATOM 3370 N N . PHE A 1 440 ? 1.533 -14.573 -3.607 1.00 96.81 440 PHE A N 1
ATOM 3371 C CA . PHE A 1 440 ? 1.484 -13.956 -4.922 1.00 96.81 440 PHE A CA 1
ATOM 3372 C C . PHE A 1 440 ? 1.009 -14.971 -5.954 1.00 96.81 440 PHE A C 1
ATOM 3374 O O . PHE A 1 440 ? 1.408 -16.137 -5.947 1.00 96.81 440 PHE A O 1
ATOM 3381 N N . ALA A 1 441 ? 0.187 -14.506 -6.880 1.00 95.62 441 ALA A N 1
ATOM 3382 C CA . ALA A 1 441 ? -0.087 -15.169 -8.145 1.00 95.62 441 ALA A CA 1
ATOM 3383 C C . ALA A 1 441 ? -0.092 -14.111 -9.256 1.00 95.62 441 ALA A C 1
ATOM 3385 O O . ALA A 1 441 ? -0.283 -12.930 -8.967 1.00 95.62 441 ALA A O 1
ATOM 3386 N N . PRO A 1 442 ? 0.100 -14.472 -10.531 1.00 94.44 442 PRO A N 1
ATOM 3387 C CA . PRO A 1 442 ? -0.136 -13.531 -11.617 1.00 94.44 442 PRO A CA 1
ATOM 3388 C C . PRO A 1 442 ? -1.583 -13.034 -11.598 1.00 94.44 442 PRO A C 1
ATOM 3390 O O . PRO A 1 442 ? -2.511 -13.848 -11.550 1.00 94.44 442 PRO A O 1
ATOM 3393 N N . ALA A 1 443 ? -1.780 -11.717 -11.677 1.00 91.88 443 ALA A N 1
ATOM 3394 C CA . ALA A 1 443 ? -3.113 -11.154 -11.850 1.00 91.88 443 ALA A CA 1
ATOM 3395 C C . ALA A 1 443 ? -3.707 -11.592 -13.199 1.00 91.88 443 ALA A C 1
ATOM 3397 O O . ALA A 1 443 ? -2.982 -11.831 -14.176 1.00 91.88 443 ALA A O 1
ATOM 3398 N N . ILE A 1 444 ? -5.036 -11.672 -13.279 1.00 88.88 444 ILE A N 1
ATOM 3399 C CA . ILE A 1 444 ? -5.719 -11.823 -14.567 1.00 88.88 444 ILE A CA 1
ATOM 3400 C C . ILE A 1 444 ? -5.311 -10.670 -15.505 1.00 88.88 444 ILE A C 1
ATOM 3402 O O . ILE A 1 444 ? -5.067 -9.555 -15.054 1.00 88.88 444 ILE A O 1
ATOM 3406 N N . ASN A 1 445 ? -5.174 -10.945 -16.804 1.00 82.25 445 ASN A N 1
ATOM 3407 C CA . ASN A 1 445 ? -4.727 -9.990 -17.835 1.00 82.25 445 ASN A CA 1
ATOM 3408 C C . ASN A 1 445 ? -3.297 -9.415 -17.699 1.00 82.25 445 ASN A C 1
ATOM 3410 O O . ASN A 1 445 ? -2.853 -8.715 -18.607 1.00 82.25 445 ASN A O 1
ATOM 3414 N N . SER A 1 446 ? -2.532 -9.747 -16.654 1.00 85.25 446 SER A N 1
ATOM 3415 C CA . SER A 1 446 ? -1.095 -9.428 -16.591 1.00 85.25 446 SER A CA 1
ATOM 3416 C C . SER A 1 446 ? -0.261 -10.469 -17.349 1.00 85.25 446 SER A C 1
ATOM 3418 O O . SER A 1 446 ? -0.655 -11.629 -17.446 1.00 85.25 446 SER A O 1
ATOM 3420 N N . SER A 1 447 ? 0.915 -10.098 -17.864 1.00 86.69 447 SER A N 1
ATOM 3421 C CA . SER A 1 447 ? 1.905 -11.064 -18.388 1.00 86.69 447 SER A CA 1
ATOM 3422 C C . SER A 1 447 ? 2.946 -11.478 -17.342 1.00 86.69 447 SER A C 1
ATOM 3424 O O . SER A 1 447 ? 3.928 -12.132 -17.683 1.00 86.69 447 SER A O 1
ATOM 3426 N N . ALA A 1 448 ? 2.743 -11.110 -16.075 1.00 90.31 448 ALA A N 1
ATOM 3427 C CA . ALA A 1 448 ? 3.605 -11.541 -14.990 1.00 90.31 448 ALA A CA 1
ATOM 3428 C C . ALA A 1 448 ? 3.555 -13.060 -14.772 1.00 90.31 448 ALA A C 1
ATOM 3430 O O . ALA A 1 448 ? 2.567 -13.737 -15.082 1.00 90.31 448 ALA A O 1
ATOM 3431 N N . SER A 1 449 ? 4.621 -13.588 -14.181 1.00 92.44 449 SER A N 1
ATOM 3432 C CA . SER A 1 449 ? 4.710 -14.964 -13.709 1.00 92.44 449 SER A CA 1
ATOM 3433 C C . SER A 1 449 ? 5.237 -14.997 -12.282 1.00 92.44 449 SER A C 1
ATOM 3435 O O . SER A 1 449 ? 6.095 -14.198 -11.908 1.00 92.44 449 SER A O 1
ATOM 3437 N N . VAL A 1 450 ? 4.745 -15.956 -11.502 1.00 92.00 450 VAL A N 1
ATOM 3438 C CA . VAL A 1 450 ? 5.207 -16.204 -10.137 1.00 92.00 450 VAL A CA 1
ATOM 3439 C C . VAL A 1 450 ? 5.736 -17.627 -10.070 1.00 92.00 450 VAL A C 1
ATOM 3441 O O . VAL A 1 450 ? 4.994 -18.587 -10.300 1.00 92.00 450 VAL A O 1
ATOM 3444 N N . THR A 1 451 ? 7.018 -17.765 -9.761 1.00 89.56 451 THR A N 1
ATOM 3445 C CA . THR A 1 451 ? 7.674 -19.055 -9.540 1.00 89.56 451 THR A CA 1
ATOM 3446 C C . THR A 1 451 ? 8.070 -19.168 -8.073 1.00 89.56 451 THR A C 1
ATOM 3448 O O . THR A 1 451 ? 8.166 -18.177 -7.353 1.00 89.56 451 THR A O 1
ATOM 3451 N N . GLY A 1 452 ? 8.215 -20.396 -7.588 1.00 81.81 452 GLY A N 1
ATOM 3452 C CA . GLY A 1 452 ? 8.468 -20.652 -6.175 1.00 81.81 452 GLY A CA 1
ATOM 3453 C C . GLY A 1 452 ? 7.629 -21.787 -5.616 1.00 81.81 452 GLY A C 1
ATOM 3454 O O . GLY A 1 452 ? 6.821 -22.414 -6.320 1.00 81.81 452 GLY A O 1
ATOM 3455 N N . ILE A 1 453 ? 7.835 -22.053 -4.333 1.00 67.31 453 ILE A N 1
ATOM 3456 C CA . ILE A 1 453 ? 7.261 -23.203 -3.636 1.00 67.31 453 ILE A CA 1
ATOM 3457 C C . ILE A 1 453 ? 5.740 -23.009 -3.477 1.00 67.31 453 ILE A C 1
ATOM 3459 O O . ILE A 1 453 ? 5.267 -21.962 -3.034 1.00 67.31 453 ILE A O 1
ATOM 3463 N N . ILE A 1 454 ? 4.956 -24.015 -3.889 1.00 58.44 454 ILE A N 1
ATOM 3464 C CA . ILE A 1 454 ? 3.497 -24.046 -3.677 1.00 58.44 454 ILE A CA 1
ATOM 3465 C C . ILE A 1 454 ? 3.238 -24.287 -2.193 1.00 58.44 454 ILE A C 1
ATOM 3467 O O . ILE A 1 454 ? 3.811 -25.220 -1.646 1.00 58.44 454 ILE A O 1
ATOM 3471 N N . GLY A 1 455 ? 2.354 -23.489 -1.584 1.00 56.38 455 GLY A N 1
ATOM 3472 C CA . GLY A 1 455 ? 1.687 -23.830 -0.324 1.00 56.38 455 GLY A CA 1
ATOM 3473 C C . GLY A 1 455 ? 2.615 -24.342 0.777 1.00 56.38 455 GLY A C 1
ATOM 3474 O O . GLY A 1 455 ? 2.619 -25.531 1.074 1.00 56.38 455 GLY A O 1
ATOM 3475 N N . TYR A 1 456 ? 3.362 -23.448 1.426 1.00 41.88 456 TYR A N 1
ATOM 3476 C CA . TYR A 1 456 ? 4.066 -23.799 2.659 1.00 41.88 456 TYR A CA 1
ATOM 3477 C C . TYR A 1 456 ? 3.045 -23.990 3.795 1.00 41.88 456 TYR A C 1
ATOM 3479 O O . TYR A 1 456 ? 2.726 -23.023 4.486 1.00 41.88 456 TYR A O 1
ATOM 3487 N N . ASP A 1 457 ? 2.422 -25.171 3.861 1.00 34.81 457 ASP A N 1
ATOM 3488 C CA . ASP A 1 457 ? 2.234 -26.007 5.058 1.00 34.81 457 ASP A CA 1
ATOM 3489 C C . ASP A 1 457 ? 1.461 -27.288 4.678 1.00 34.81 457 ASP A C 1
ATOM 3491 O O . ASP A 1 457 ? 0.266 -27.224 4.395 1.00 34.81 457 ASP A O 1
ATOM 3495 N N . ASP A 1 458 ? 2.146 -28.431 4.673 1.00 31.92 458 ASP A N 1
ATOM 3496 C CA . ASP A 1 458 ? 1.537 -29.701 5.066 1.00 31.92 458 ASP A CA 1
ATOM 3497 C C . ASP A 1 458 ? 2.626 -30.498 5.789 1.00 31.92 458 ASP A C 1
ATOM 3499 O O . ASP A 1 458 ? 3.500 -31.145 5.202 1.00 31.92 458 ASP A O 1
ATOM 3503 N N . SER A 1 459 ? 2.640 -30.348 7.107 1.00 31.30 459 SER A N 1
ATOM 3504 C CA . SER A 1 459 ? 3.320 -31.263 8.007 1.00 31.30 459 SER A CA 1
ATOM 3505 C C . SER A 1 459 ? 2.708 -32.652 7.826 1.00 31.30 459 SER A C 1
ATOM 3507 O O . SER A 1 459 ? 1.785 -33.054 8.524 1.00 31.30 459 SER A O 1
ATOM 3509 N N . ARG A 1 460 ? 3.240 -33.422 6.874 1.00 28.45 460 ARG A N 1
ATOM 3510 C CA . ARG A 1 460 ? 2.970 -34.856 6.794 1.00 28.45 460 ARG A CA 1
ATOM 3511 C C . ARG A 1 460 ? 3.529 -35.490 8.076 1.00 28.45 460 ARG A C 1
ATOM 3513 O O . ARG A 1 460 ? 4.741 -35.394 8.294 1.00 28.45 460 ARG A O 1
ATOM 3520 N N . PRO A 1 461 ? 2.722 -36.152 8.927 1.00 30.94 461 PRO A N 1
ATOM 3521 C CA . PRO A 1 461 ? 3.281 -37.043 9.927 1.00 30.94 461 PRO A CA 1
ATOM 3522 C C . PRO A 1 461 ? 4.056 -38.120 9.176 1.00 30.94 461 PRO A C 1
ATOM 3524 O O . PRO A 1 461 ? 3.602 -38.616 8.142 1.00 30.94 461 PRO A O 1
ATOM 3527 N N . SER A 1 462 ? 5.234 -38.450 9.687 1.00 28.56 462 SER A N 1
ATOM 3528 C CA . SER A 1 462 ? 6.069 -39.555 9.240 1.00 28.56 462 SER A CA 1
ATOM 3529 C C . SER A 1 462 ? 5.228 -40.808 8.971 1.00 28.56 462 SER A C 1
ATOM 3531 O O . SER A 1 462 ? 4.836 -41.530 9.888 1.00 28.56 462 SER A O 1
ATOM 3533 N N . GLN A 1 463 ? 4.966 -41.097 7.693 1.00 29.16 463 GLN A N 1
ATOM 3534 C CA . GLN A 1 463 ? 4.632 -42.456 7.301 1.00 29.16 463 GLN A CA 1
ATOM 3535 C C . GLN A 1 463 ? 5.880 -43.287 7.569 1.00 29.16 463 GLN A C 1
ATOM 3537 O O . GLN A 1 463 ? 6.942 -43.052 6.993 1.00 29.16 463 GLN A O 1
ATOM 3542 N N . LYS A 1 464 ? 5.747 -44.215 8.518 1.00 27.20 464 LYS A N 1
ATOM 3543 C CA . LYS A 1 464 ? 6.674 -45.325 8.686 1.00 27.20 464 LYS A CA 1
ATOM 3544 C C . LYS A 1 464 ? 6.907 -45.962 7.318 1.00 27.20 464 LYS A C 1
ATOM 3546 O O . LYS A 1 464 ? 5.953 -46.316 6.631 1.00 27.20 464 LYS A O 1
ATOM 3551 N N . ASN A 1 465 ? 8.181 -46.082 6.964 1.00 27.58 465 ASN A N 1
ATOM 3552 C CA . ASN A 1 465 ? 8.643 -46.970 5.914 1.00 27.58 465 ASN A CA 1
ATOM 3553 C C . ASN A 1 465 ? 8.247 -48.400 6.287 1.00 27.58 465 ASN A C 1
ATOM 3555 O O . ASN A 1 465 ? 8.888 -48.984 7.156 1.00 27.58 465 ASN A O 1
ATOM 3559 N N . ASP A 1 466 ? 7.252 -48.948 5.603 1.00 27.86 466 ASP A N 1
ATOM 3560 C CA . ASP A 1 466 ? 7.231 -50.372 5.299 1.00 27.86 466 ASP A CA 1
ATOM 3561 C C . ASP A 1 466 ? 7.556 -50.469 3.809 1.00 27.86 466 ASP A C 1
ATOM 3563 O O . ASP A 1 466 ? 6.861 -49.913 2.957 1.00 27.86 466 ASP A O 1
ATOM 3567 N N . GLY A 1 467 ? 8.731 -51.026 3.526 1.00 27.11 467 GLY A N 1
ATOM 3568 C CA . GLY A 1 467 ? 9.268 -51.106 2.180 1.00 27.11 467 GLY A CA 1
ATOM 3569 C C . GLY A 1 467 ? 8.543 -52.148 1.346 1.00 27.11 467 GLY A C 1
ATOM 3570 O O . GLY A 1 467 ? 8.153 -53.186 1.861 1.00 27.11 467 GLY A O 1
ATOM 3571 N N . GLU A 1 468 ? 8.477 -51.910 0.042 1.00 26.38 468 GLU A N 1
ATOM 3572 C CA . GLU A 1 468 ? 8.610 -52.992 -0.924 1.00 26.38 468 GLU A CA 1
ATOM 3573 C C . GLU A 1 468 ? 9.081 -52.446 -2.272 1.00 26.38 468 GLU A C 1
ATOM 3575 O O . GLU A 1 468 ? 8.645 -51.398 -2.747 1.00 26.38 468 GLU A O 1
ATOM 3580 N N . GLN A 1 469 ? 10.076 -53.146 -2.809 1.00 26.67 469 GLN A N 1
ATOM 3581 C CA . GLN A 1 469 ? 10.823 -52.832 -4.014 1.00 26.67 469 GLN A CA 1
ATOM 3582 C C . GLN A 1 469 ? 9.965 -52.967 -5.273 1.00 26.67 469 GLN A C 1
ATOM 3584 O O . GLN A 1 469 ? 9.091 -53.826 -5.374 1.00 26.67 469 GLN A O 1
ATOM 3589 N N . GLU A 1 470 ? 10.314 -52.155 -6.270 1.00 26.22 470 GLU A N 1
ATOM 3590 C CA . GLU A 1 470 ? 9.952 -52.338 -7.672 1.00 26.22 470 GLU A CA 1
ATOM 3591 C C . GLU A 1 470 ? 10.164 -53.785 -8.132 1.00 26.22 470 GLU A C 1
ATOM 3593 O O . GLU A 1 470 ? 11.231 -54.355 -7.924 1.00 26.22 470 GLU A O 1
ATOM 3598 N N . THR A 1 471 ? 9.208 -54.342 -8.875 1.00 25.77 471 THR A N 1
ATOM 3599 C CA . THR A 1 471 ? 9.544 -55.160 -10.047 1.00 25.77 471 THR A CA 1
ATOM 3600 C C . THR A 1 471 ? 8.454 -55.095 -11.111 1.00 25.77 471 THR A C 1
ATOM 3602 O O . THR A 1 471 ? 7.273 -54.861 -10.869 1.00 25.77 471 THR A O 1
ATOM 3605 N N . SER A 1 472 ? 8.952 -55.232 -12.327 1.00 27.47 472 SER A N 1
ATOM 3606 C CA . SER A 1 472 ? 8.403 -54.915 -13.629 1.00 27.47 472 SER A CA 1
ATOM 3607 C C . SER A 1 472 ? 7.287 -55.842 -14.118 1.00 27.47 472 SER A C 1
ATOM 3609 O O . SER A 1 472 ? 7.197 -57.021 -13.788 1.00 27.47 472 SER A O 1
ATOM 3611 N N . GLN A 1 473 ? 6.460 -55.286 -15.004 1.00 26.48 473 GLN A N 1
ATOM 3612 C CA . GLN A 1 473 ? 5.492 -56.011 -15.820 1.00 26.48 473 GLN A CA 1
ATOM 3613 C C . GLN A 1 473 ? 6.178 -57.030 -16.744 1.00 26.48 473 GLN A C 1
ATOM 3615 O O . GLN A 1 473 ? 6.920 -56.651 -17.653 1.00 26.48 473 GLN A O 1
ATOM 3620 N N . HIS A 1 474 ? 5.809 -58.307 -16.623 1.00 28.06 474 HIS A N 1
ATOM 3621 C CA . HIS A 1 474 ? 5.881 -59.244 -17.741 1.00 28.06 474 HIS A CA 1
ATOM 3622 C C . HIS A 1 474 ? 4.681 -60.203 -17.786 1.00 28.06 474 HIS A C 1
ATOM 3624 O O . HIS A 1 474 ? 4.416 -60.962 -16.863 1.00 28.06 474 HIS A O 1
ATOM 3630 N N . THR A 1 475 ? 3.966 -60.090 -18.907 1.00 27.36 475 THR A N 1
ATOM 3631 C CA . THR A 1 475 ? 3.411 -61.147 -19.767 1.00 27.36 475 THR A CA 1
ATOM 3632 C C . THR A 1 475 ? 2.514 -62.236 -19.159 1.00 27.36 475 THR A C 1
ATOM 3634 O O . THR A 1 475 ? 2.916 -63.076 -18.363 1.00 27.36 475 THR A O 1
ATOM 3637 N N . ARG A 1 476 ? 1.275 -62.267 -19.673 1.00 26.31 476 ARG A N 1
ATOM 3638 C CA . ARG A 1 476 ? 0.264 -63.319 -19.497 1.00 26.31 476 ARG A CA 1
ATOM 3639 C C . ARG A 1 476 ? 0.796 -64.706 -19.871 1.00 26.31 476 ARG A C 1
ATOM 3641 O O . ARG A 1 476 ? 1.201 -64.898 -21.013 1.00 26.31 476 ARG A O 1
ATOM 3648 N N . THR A 1 477 ? 0.563 -65.686 -18.997 1.00 26.69 477 THR A N 1
ATOM 3649 C CA . THR A 1 477 ? 0.220 -67.056 -19.414 1.00 26.69 477 THR A CA 1
ATOM 3650 C C . THR A 1 477 ? -0.655 -67.753 -18.370 1.00 26.69 477 THR A C 1
ATOM 3652 O O . THR A 1 477 ? -0.606 -67.468 -17.180 1.00 26.69 477 THR A O 1
ATOM 3655 N N . THR A 1 478 ? -1.516 -68.617 -18.886 1.00 26.59 478 THR A N 1
ATOM 3656 C CA . THR A 1 478 ? -2.633 -69.363 -18.295 1.00 26.59 478 THR A CA 1
ATOM 3657 C C . THR A 1 478 ? -2.239 -70.465 -17.301 1.00 26.59 478 THR A C 1
ATOM 3659 O O . THR A 1 478 ? -1.287 -71.183 -17.579 1.00 26.59 478 THR A O 1
ATOM 3662 N N . ALA A 1 479 ? -3.071 -70.706 -16.271 1.00 26.19 479 ALA A N 1
ATOM 3663 C CA . ALA A 1 479 ? -3.824 -71.962 -16.038 1.00 26.19 479 ALA A CA 1
ATOM 3664 C C . ALA A 1 479 ? -4.009 -72.381 -14.555 1.00 26.19 479 ALA A C 1
ATOM 3666 O O . ALA A 1 479 ? -3.109 -72.297 -13.732 1.00 26.19 479 ALA A O 1
ATOM 3667 N N . SER A 1 480 ? -5.206 -72.941 -14.329 1.00 25.86 480 SER A N 1
ATOM 3668 C CA . SER A 1 480 ? -5.658 -73.948 -13.348 1.00 25.86 480 SER A CA 1
ATOM 3669 C C . SER A 1 480 ? -5.861 -73.632 -11.853 1.00 25.86 480 SER A C 1
ATOM 3671 O O . SER A 1 480 ? -4.937 -73.422 -11.080 1.00 25.86 480 SER A O 1
ATOM 3673 N N . MET A 1 481 ? -7.150 -73.752 -11.504 1.00 26.91 481 MET A N 1
ATOM 3674 C CA . MET A 1 481 ? -7.834 -74.192 -10.275 1.00 26.91 481 MET A CA 1
ATOM 3675 C C . MET A 1 481 ? -6.992 -74.812 -9.142 1.00 26.91 481 MET A C 1
ATOM 3677 O O . MET A 1 481 ? -6.246 -75.754 -9.375 1.00 26.91 481 MET A O 1
ATOM 3681 N N . SER A 1 482 ? -7.324 -74.473 -7.889 1.00 26.41 482 SER A N 1
ATOM 3682 C CA . SER A 1 482 ? -7.985 -75.420 -6.966 1.00 26.41 482 SER A CA 1
ATOM 3683 C C . SER A 1 482 ? -8.482 -74.735 -5.680 1.00 26.41 482 SER A C 1
ATOM 3685 O O . SER A 1 482 ? -7.996 -73.694 -5.256 1.00 26.41 482 SER A O 1
ATOM 3687 N N . SER A 1 483 ? -9.529 -75.340 -5.132 1.00 27.06 483 SER A N 1
ATOM 3688 C CA . SER A 1 483 ? -10.337 -75.038 -3.948 1.00 27.06 483 SER A CA 1
ATOM 3689 C C . SER A 1 483 ? -9.618 -75.096 -2.595 1.00 27.06 483 SER A C 1
ATOM 3691 O O . SER A 1 483 ? -8.791 -75.981 -2.408 1.00 27.06 483 SER A O 1
ATOM 3693 N N . ALA A 1 484 ? -10.120 -74.356 -1.598 1.00 26.88 484 ALA A N 1
ATOM 3694 C CA . ALA A 1 484 ? -10.555 -74.929 -0.313 1.00 26.88 484 ALA A CA 1
ATOM 3695 C C . ALA A 1 484 ? -11.338 -73.904 0.528 1.00 26.88 484 ALA A C 1
ATOM 3697 O O . ALA A 1 484 ? -10.963 -72.742 0.643 1.00 26.88 484 ALA A O 1
ATOM 3698 N N . ALA A 1 485 ? -12.449 -74.371 1.092 1.00 27.25 485 ALA A N 1
ATOM 3699 C CA . ALA A 1 485 ? -13.352 -73.668 1.995 1.00 27.25 485 ALA A CA 1
ATOM 3700 C C . ALA A 1 485 ? -12.984 -73.908 3.476 1.00 27.25 485 ALA A C 1
ATOM 3702 O O . ALA A 1 485 ? -12.117 -74.735 3.757 1.00 27.25 485 ALA A O 1
ATOM 3703 N N . SER A 1 486 ? -13.777 -73.301 4.383 1.00 27.31 486 SER A N 1
ATOM 3704 C CA . SER A 1 486 ? -13.891 -73.543 5.846 1.00 27.31 486 SER A CA 1
ATOM 3705 C C . SER A 1 486 ? -13.081 -72.548 6.710 1.00 27.31 486 SER A C 1
ATOM 3707 O O . SER A 1 486 ? -11.933 -72.285 6.398 1.00 27.31 486 SER A O 1
ATOM 3709 N N . ASN A 1 487 ? -13.558 -71.932 7.802 1.00 28.33 487 ASN A N 1
ATOM 3710 C CA . ASN A 1 487 ? -14.753 -72.146 8.624 1.00 28.33 487 ASN A CA 1
ATOM 3711 C C . ASN A 1 487 ? -15.078 -70.898 9.488 1.00 28.33 487 ASN A C 1
ATOM 3713 O O . ASN A 1 487 ? -14.231 -70.036 9.705 1.00 28.33 487 ASN A O 1
ATOM 3717 N N . ARG A 1 488 ? -16.312 -70.852 10.010 1.00 30.95 488 ARG A N 1
ATOM 3718 C CA . ARG A 1 488 ? -16.873 -69.881 10.981 1.00 30.95 488 ARG A CA 1
ATOM 3719 C C . ARG A 1 488 ? -16.286 -69.994 12.403 1.00 30.95 488 ARG A C 1
ATOM 3721 O O . ARG A 1 488 ? -15.999 -71.103 12.828 1.00 30.95 488 ARG A O 1
ATOM 3728 N N . HIS A 1 489 ? -16.332 -68.889 13.167 1.00 28.94 489 HIS A N 1
ATOM 3729 C CA . HIS A 1 489 ? -16.882 -68.752 14.547 1.00 28.94 489 HIS A CA 1
ATOM 3730 C C . HIS A 1 489 ? -16.969 -67.239 14.904 1.00 28.94 489 HIS A C 1
ATOM 3732 O O . HIS A 1 489 ? -16.023 -66.510 14.636 1.00 28.94 489 HIS A O 1
ATOM 3738 N N . GLN A 1 490 ? -18.148 -66.646 15.192 1.00 30.58 490 GLN A N 1
ATOM 3739 C CA . GLN A 1 490 ? -18.736 -66.368 16.534 1.00 30.58 490 GLN A CA 1
ATOM 3740 C C . GLN A 1 490 ? -17.709 -65.851 17.562 1.00 30.58 490 GLN A C 1
ATOM 3742 O O . GLN A 1 490 ? -16.706 -66.511 17.766 1.00 30.58 490 GLN A O 1
ATOM 3747 N N . GLY A 1 491 ? -17.870 -64.757 18.311 1.00 27.53 491 GLY A N 1
ATOM 3748 C CA . GLY A 1 491 ? -18.943 -63.797 18.596 1.00 27.53 491 GLY A CA 1
ATOM 3749 C C . GLY A 1 491 ? -18.520 -62.997 19.853 1.00 27.53 491 GLY A C 1
ATOM 3750 O O . GLY A 1 491 ? -17.608 -63.429 20.552 1.00 27.53 491 GLY A O 1
ATOM 3751 N N . GLY A 1 492 ? -19.167 -61.864 20.161 1.00 27.78 492 GLY A N 1
ATOM 3752 C CA . GLY A 1 492 ? -19.059 -61.223 21.486 1.00 27.78 492 GLY A CA 1
ATOM 3753 C C . GLY A 1 492 ? -18.968 -59.695 21.485 1.00 27.78 492 GLY A C 1
ATOM 3754 O O . GLY A 1 492 ? -17.882 -59.136 21.386 1.00 27.78 492 GLY A O 1
ATOM 3755 N N . LEU A 1 493 ? -20.118 -59.032 21.653 1.00 30.83 493 LEU A N 1
ATOM 3756 C CA . LEU A 1 493 ? -20.217 -57.642 22.112 1.00 30.83 493 LEU A CA 1
ATOM 3757 C C . LEU A 1 493 ? -19.883 -57.555 23.610 1.00 30.83 493 LEU A C 1
ATOM 3759 O O . LEU A 1 493 ? -20.321 -58.412 24.376 1.00 30.83 493 LEU A O 1
ATOM 3763 N N . CYS A 1 494 ? -19.240 -56.464 24.037 1.00 27.34 494 CYS A N 1
ATOM 3764 C CA . CYS A 1 494 ? -19.251 -56.032 25.434 1.00 27.34 494 CYS A CA 1
ATOM 3765 C C . CYS A 1 494 ? -19.501 -54.517 25.525 1.00 27.34 494 CYS A C 1
ATOM 3767 O O . CYS A 1 494 ? -18.809 -53.716 24.901 1.00 27.34 494 CYS A O 1
ATOM 3769 N N . PHE A 1 495 ? -20.547 -54.171 26.275 1.00 28.86 495 PHE A N 1
ATOM 3770 C CA . PHE A 1 495 ? -21.042 -52.835 26.612 1.00 28.86 495 PHE A CA 1
ATOM 3771 C C . PHE A 1 495 ? -20.219 -52.255 27.777 1.00 28.86 495 PHE A C 1
ATOM 3773 O O . PHE A 1 495 ? -19.935 -52.982 28.729 1.00 28.86 495 PHE A O 1
ATOM 3780 N N . VAL A 1 496 ? -19.917 -50.952 27.770 1.00 32.97 496 VAL A N 1
ATOM 3781 C CA . VAL A 1 496 ? -19.406 -50.231 28.953 1.00 32.97 496 VAL A CA 1
ATOM 3782 C C . VAL A 1 496 ? -20.384 -49.112 29.315 1.00 32.97 496 VAL A C 1
ATOM 3784 O O . VAL A 1 496 ? -20.668 -48.233 28.507 1.00 32.97 496 VAL A O 1
ATOM 3787 N N . MET A 1 497 ? -20.917 -49.195 30.537 1.00 29.08 497 MET A N 1
ATOM 3788 C CA . MET A 1 497 ? -21.794 -48.220 31.193 1.00 29.08 497 MET A CA 1
ATOM 3789 C C . MET A 1 497 ? -20.973 -47.088 31.823 1.00 29.08 497 MET A C 1
ATOM 3791 O O . MET A 1 497 ? -20.002 -47.345 32.531 1.00 29.08 497 MET A O 1
ATOM 3795 N N . LEU A 1 498 ? -21.416 -45.846 31.617 1.00 30.28 498 LEU A N 1
ATOM 3796 C CA . LEU A 1 498 ? -20.920 -44.637 32.278 1.00 30.28 498 LEU A CA 1
ATOM 3797 C C . LEU A 1 498 ? -21.882 -44.257 33.415 1.00 30.28 498 LEU A C 1
ATOM 3799 O O . LEU A 1 498 ? -23.084 -44.115 33.197 1.00 30.28 498 LEU A O 1
ATOM 3803 N N . VAL A 1 499 ? -21.345 -44.108 34.627 1.00 32.12 499 VAL A N 1
ATOM 3804 C CA . VAL A 1 499 ? -22.063 -43.663 35.831 1.00 32.12 499 VAL A CA 1
ATOM 3805 C C . VAL A 1 499 ? -21.824 -42.165 36.023 1.00 32.12 499 VAL A C 1
ATOM 3807 O O . VAL A 1 499 ? -20.679 -41.725 36.095 1.00 32.12 499 VAL A O 1
ATOM 3810 N N . SER A 1 500 ? -22.902 -41.388 36.137 1.00 29.91 500 SER A N 1
ATOM 3811 C CA . SER A 1 500 ? -22.886 -39.970 36.519 1.00 29.91 500 SER A CA 1
ATOM 3812 C C . SER A 1 500 ? -23.255 -39.813 37.998 1.00 29.91 500 SER A C 1
ATOM 3814 O O . SER A 1 500 ? -24.217 -40.424 38.459 1.00 29.91 500 SER A O 1
ATOM 3816 N N . ILE A 1 501 ? -22.531 -38.960 38.729 1.00 36.53 501 ILE A N 1
ATOM 3817 C CA . ILE A 1 501 ? -22.891 -38.507 40.082 1.00 36.53 501 ILE A CA 1
ATOM 3818 C C . ILE A 1 501 ? -23.095 -36.987 40.048 1.00 36.53 501 ILE A C 1
ATOM 3820 O O . ILE A 1 501 ? -22.220 -36.239 39.620 1.00 36.53 501 ILE A O 1
ATOM 3824 N N . LEU A 1 502 ? -24.277 -36.566 40.500 1.00 31.08 502 LEU A N 1
ATOM 3825 C CA . LEU A 1 502 ? -24.724 -35.191 40.729 1.00 31.08 502 LEU A CA 1
ATOM 3826 C C . LEU A 1 502 ? -24.368 -34.734 42.152 1.00 31.08 502 LEU A C 1
ATOM 3828 O O . LEU A 1 502 ? -24.580 -35.488 43.097 1.00 31.08 502 LEU A O 1
ATOM 3832 N N . TYR A 1 503 ? -23.984 -33.465 42.314 1.00 34.69 503 TYR A N 1
ATOM 3833 C CA . TYR A 1 503 ? -24.195 -32.690 43.546 1.00 34.69 503 TYR A CA 1
ATOM 3834 C C . TYR A 1 503 ? -24.565 -31.241 43.195 1.00 34.69 503 TYR A C 1
ATOM 3836 O O . TYR A 1 503 ? -24.066 -30.683 42.220 1.00 34.69 503 TYR A O 1
ATOM 3844 N N . SER A 1 504 ? -25.471 -30.646 43.979 1.00 31.88 504 SER A N 1
ATOM 3845 C CA . SER A 1 504 ? -26.077 -29.327 43.746 1.00 31.88 504 SER A CA 1
ATOM 3846 C C . SER A 1 504 ? -25.947 -28.395 44.964 1.00 31.88 504 SER A C 1
ATOM 3848 O O . SER A 1 504 ? -26.092 -28.889 46.080 1.00 31.88 504 SER A O 1
ATOM 3850 N N . LEU A 1 505 ? -25.855 -27.075 44.688 1.00 34.28 505 LEU A N 1
ATOM 3851 C CA . LEU A 1 505 ? -26.261 -25.884 45.490 1.00 34.28 505 LEU A CA 1
ATOM 3852 C C . LEU A 1 505 ? -25.454 -25.611 46.796 1.00 34.28 505 LEU A C 1
ATOM 3854 O O . LEU A 1 505 ? -25.129 -26.543 47.509 1.00 34.28 505 LEU A O 1
ATOM 3858 N N . ARG A 1 506 ? -25.126 -24.391 47.272 1.00 34.62 506 ARG A N 1
ATOM 3859 C CA . ARG A 1 506 ? -25.394 -22.956 46.969 1.00 34.62 506 ARG A CA 1
ATOM 3860 C C . ARG A 1 506 ? -24.430 -22.072 47.852 1.00 34.62 506 ARG A C 1
ATOM 3862 O O . ARG A 1 506 ? -23.598 -22.658 48.536 1.00 34.62 506 ARG A O 1
ATOM 3869 N N . PRO A 1 507 ? -24.485 -20.712 47.853 1.00 48.97 507 PRO A N 1
ATOM 3870 C CA . PRO A 1 507 ? -23.333 -19.811 48.060 1.00 48.97 507 PRO A CA 1
ATOM 3871 C C . PRO A 1 507 ? -23.160 -19.266 49.493 1.00 48.97 507 PRO A C 1
ATOM 3873 O O . PRO A 1 507 ? -24.084 -19.330 50.302 1.00 48.97 507 PRO A O 1
ATOM 3876 N N . LEU A 1 508 ? -22.022 -18.610 49.758 1.00 41.38 508 LEU A N 1
ATOM 3877 C CA . LEU A 1 508 ? -21.792 -17.789 50.954 1.00 41.38 508 LEU A CA 1
ATOM 3878 C C . LEU A 1 508 ? -21.312 -16.373 50.596 1.00 41.38 508 LEU A C 1
ATOM 3880 O O . LEU A 1 508 ? -20.518 -16.171 49.681 1.00 41.38 508 LEU A O 1
ATOM 3884 N N . LYS A 1 509 ? -21.890 -15.416 51.329 1.00 42.78 509 LYS A N 1
ATOM 3885 C CA . LYS A 1 509 ? -21.661 -13.966 51.319 1.00 42.78 509 LYS A CA 1
ATOM 3886 C C . LYS A 1 509 ? -20.331 -13.611 51.998 1.00 42.78 509 LYS A C 1
ATOM 3888 O O . LYS A 1 509 ? -19.742 -14.446 52.674 1.00 42.78 509 LYS A O 1
ATOM 3893 N N . GLY A 1 510 ? -19.913 -12.362 51.800 1.00 45.16 510 GLY A N 1
ATOM 3894 C CA . GLY A 1 510 ? -18.591 -11.850 52.139 1.00 45.16 510 GLY A CA 1
ATOM 3895 C C . GLY A 1 510 ? -18.267 -11.641 53.615 1.00 45.16 510 GLY A C 1
ATOM 3896 O O . GLY A 1 510 ? -19.115 -11.778 54.498 1.00 45.16 510 GLY A O 1
ATOM 3897 N N . LEU A 1 511 ? -17.012 -11.241 53.801 1.00 39.28 511 LEU A N 1
ATOM 3898 C CA . LEU A 1 511 ? -16.493 -10.292 54.780 1.00 39.28 511 LEU A CA 1
ATOM 3899 C C . LEU A 1 511 ? -15.211 -9.688 54.198 1.00 39.28 511 LEU A C 1
ATOM 3901 O O . LEU A 1 511 ? -14.480 -10.459 53.532 1.00 39.28 511 LEU A O 1
#

Nearest PDB structures (foldseek):
  4gj6-assembly2_B  TM=8.324E-01  e=1.289E-25  Homo sapiens
  4gj8-assembly2_B  TM=8.521E-01  e=5.708E-25  Homo sapiens
  4gj5-assembly1_A  TM=8.172E-01  e=3.731E-25  Homo sapiens
  4gj5-assembly2_B  TM=8.221E-01  e=2.665E-24  Homo sapiens
  2ren-assembly1_A  TM=8.428E-01  e=8.431E-23  Homo sapiens